Protein AF-0000000085655059 (afdb_homodimer)

Structure (mmCIF, N/CA/C/O backbone):
data_AF-0000000085655059-model_v1
#
loop_
_entity.id
_entity.type
_entity.pdbx_description
1 polymer 'G-protein coupled receptors family 1 profile domain-containing protein'
#
loop_
_atom_site.group_PDB
_atom_site.id
_atom_site.type_symbol
_atom_site.label_atom_id
_atom_site.label_alt_id
_atom_site.label_comp_id
_atom_site.label_asym_id
_atom_site.label_entity_id
_atom_site.label_seq_id
_atom_site.pdbx_PDB_ins_code
_atom_site.Cartn_x
_atom_site.Cartn_y
_atom_site.Cartn_z
_atom_site.occupancy
_atom_site.B_iso_or_equiv
_atom_site.auth_seq_id
_atom_site.auth_comp_id
_atom_site.auth_asym_id
_atom_site.auth_atom_id
_atom_site.pdbx_PDB_model_num
ATOM 1 N N . MET A 1 1 ? 41.469 -18.125 5.59 1 21.27 1 MET A N 1
ATOM 2 C CA . MET A 1 1 ? 41.125 -19.297 4.801 1 21.27 1 MET A CA 1
ATOM 3 C C . MET A 1 1 ? 40 -18.984 3.832 1 21.27 1 MET A C 1
ATOM 5 O O . MET A 1 1 ? 39.469 -19.891 3.166 1 21.27 1 MET A O 1
ATOM 9 N N . ALA A 1 2 ? 39.25 -17.984 4.156 1 24.09 2 ALA A N 1
ATOM 10 C CA . ALA A 1 2 ? 38.094 -17.531 3.412 1 24.09 2 ALA A CA 1
ATOM 11 C C . ALA A 1 2 ? 38.5 -17.047 2.016 1 24.09 2 ALA A C 1
ATOM 13 O O . ALA A 1 2 ? 37.688 -16.438 1.314 1 24.09 2 ALA A O 1
ATOM 14 N N . ASP A 1 3 ? 39.781 -17 1.713 1 25.33 3 ASP A N 1
ATOM 15 C CA . ASP A 1 3 ? 40.406 -16.719 0.429 1 25.33 3 ASP A CA 1
ATOM 16 C C . ASP A 1 3 ? 39.938 -17.719 -0.636 1 25.33 3 ASP A C 1
ATOM 18 O O . ASP A 1 3 ? 40.438 -17.703 -1.767 1 25.33 3 ASP A O 1
ATOM 22 N N . GLU A 1 4 ? 39.531 -18.938 -0.212 1 26.42 4 GLU A N 1
ATOM 23 C CA . GLU A 1 4 ? 39.594 -20.078 -1.125 1 26.42 4 GLU A CA 1
ATOM 24 C C . GLU A 1 4 ? 38.719 -19.844 -2.363 1 26.42 4 GLU A C 1
ATOM 26 O O . GLU A 1 4 ? 39.188 -20 -3.49 1 26.42 4 GLU A O 1
ATOM 31 N N . HIS A 1 5 ? 37.469 -20.484 -2.52 1 28.05 5 HIS A N 1
ATOM 32 C CA . HIS A 1 5 ? 36.906 -21.094 -3.73 1 28.05 5 HIS A CA 1
ATOM 33 C C . HIS A 1 5 ? 36.344 -20.031 -4.66 1 28.05 5 HIS A C 1
ATOM 35 O O . HIS A 1 5 ? 35.125 -19.766 -4.625 1 28.05 5 HIS A O 1
ATOM 41 N N . ASN A 1 6 ? 36.781 -18.766 -4.645 1 29.62 6 ASN A N 1
ATOM 42 C CA . ASN A 1 6 ? 36.562 -17.906 -5.797 1 29.62 6 ASN A CA 1
ATOM 43 C C . ASN A 1 6 ? 36.875 -18.625 -7.105 1 29.62 6 ASN A C 1
ATOM 45 O O . ASN A 1 6 ? 37.219 -17.984 -8.102 1 29.62 6 ASN A O 1
ATOM 49 N N . HIS A 1 7 ? 37.281 -19.953 -7.035 1 30.98 7 HIS A N 1
ATOM 50 C CA . HIS A 1 7 ? 37.812 -20.75 -8.141 1 30.98 7 HIS A CA 1
ATOM 51 C C . HIS A 1 7 ? 36.812 -20.797 -9.297 1 30.98 7 HIS A C 1
ATOM 53 O O . HIS A 1 7 ? 37.125 -21.328 -10.359 1 30.98 7 HIS A O 1
ATOM 59 N N . SER A 1 8 ? 35.531 -20.734 -8.977 1 33.25 8 SER A N 1
ATOM 60 C CA . SER A 1 8 ? 34.719 -21.203 -10.094 1 33.25 8 SER A CA 1
ATOM 61 C C . SER A 1 8 ? 34.906 -20.328 -11.328 1 33.25 8 SER A C 1
ATOM 63 O O . SER A 1 8 ? 34.188 -20.453 -12.305 1 33.25 8 SER A O 1
ATOM 65 N N . ALA A 1 9 ? 35.688 -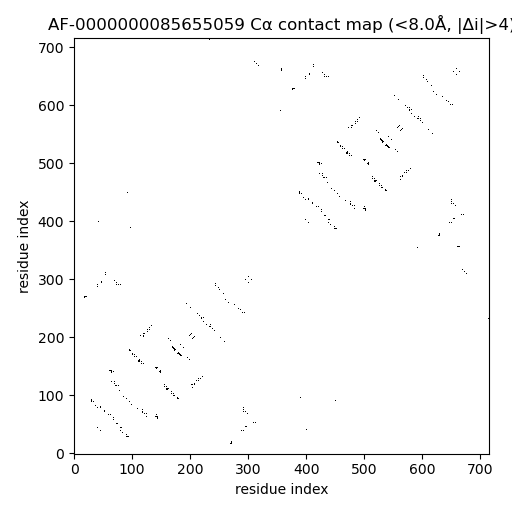19.188 -11.242 1 34.06 9 ALA A N 1
ATOM 66 C CA . ALA A 1 9 ? 35.969 -18.359 -12.414 1 34.06 9 ALA A CA 1
ATOM 67 C C . ALA A 1 9 ? 36.781 -19.141 -13.453 1 34.06 9 ALA A C 1
ATOM 69 O O . ALA A 1 9 ? 36.688 -18.875 -14.648 1 34.06 9 ALA A O 1
ATOM 70 N N . TYR A 1 10 ? 37.875 -19.844 -12.945 1 33.53 10 TYR A N 1
ATOM 71 C CA . TYR A 1 10 ? 38.875 -20.422 -13.836 1 33.53 10 TYR A CA 1
ATOM 72 C C . TYR A 1 10 ? 38.375 -21.719 -14.461 1 33.53 10 TYR A C 1
ATOM 74 O O . TYR A 1 10 ? 38.75 -22.812 -14.047 1 33.53 10 TYR A O 1
ATOM 82 N N . ILE A 1 11 ? 37.156 -22.156 -14.617 1 32.94 11 ILE A N 1
ATOM 83 C CA . ILE A 1 11 ? 37.062 -23.453 -15.258 1 32.94 11 ILE A CA 1
ATOM 84 C C . ILE A 1 11 ? 38.094 -23.547 -16.375 1 32.94 11 ILE A C 1
ATOM 86 O O . ILE A 1 11 ? 38.688 -22.531 -16.766 1 32.94 11 ILE A O 1
ATOM 90 N N . ASN A 1 12 ? 38 -24.562 -17.484 1 32.5 12 ASN A N 1
ATOM 91 C CA . ASN A 1 12 ? 38.906 -25.266 -18.375 1 32.5 12 ASN A CA 1
ATOM 92 C C . ASN A 1 12 ? 39.5 -24.344 -19.422 1 32.5 12 ASN A C 1
ATOM 94 O O . ASN A 1 12 ? 39.188 -24.484 -20.625 1 32.5 12 ASN A O 1
ATOM 98 N N . GLY A 1 13 ? 40.281 -23.25 -19.344 1 35.78 13 GLY A N 1
ATOM 99 C CA . GLY A 1 13 ? 41.156 -22.5 -20.234 1 35.78 13 GLY A CA 1
ATOM 100 C C . GLY A 1 13 ? 40.438 -21.469 -21.062 1 35.78 13 GLY A C 1
ATOM 101 O O . GLY A 1 13 ? 41.031 -20.703 -21.812 1 35.78 13 GLY A O 1
ATOM 102 N N . THR A 1 14 ? 39.344 -21.922 -21.828 1 37.12 14 THR A N 1
ATOM 103 C CA . THR A 1 14 ? 38.75 -20.938 -22.703 1 37.12 14 THR A CA 1
ATOM 104 C C . THR A 1 14 ? 38.406 -19.656 -21.938 1 37.12 14 THR A C 1
ATOM 106 O O . THR A 1 14 ? 37.812 -19.719 -20.859 1 37.12 14 THR A O 1
ATOM 109 N N . PRO A 1 15 ? 39.312 -18.609 -22.109 1 36.88 15 PRO A N 1
ATOM 110 C CA . PRO A 1 15 ? 39.156 -17.312 -21.469 1 36.88 15 PRO A CA 1
ATOM 111 C C . PRO A 1 15 ? 37.688 -16.984 -21.156 1 36.88 15 PRO A C 1
ATOM 113 O O . PRO A 1 15 ? 36.812 -17.234 -22 1 36.88 15 PRO A O 1
ATOM 116 N N . TRP A 1 16 ? 37.219 -17.203 -20.141 1 39.41 16 TRP A N 1
ATOM 117 C CA . TRP A 1 16 ? 35.906 -16.766 -19.672 1 39.41 16 TRP A CA 1
ATOM 118 C C . TRP A 1 16 ? 35.531 -15.43 -20.281 1 39.41 16 TRP A C 1
ATOM 120 O O . TRP A 1 16 ? 34.469 -14.898 -20 1 39.41 16 TRP A O 1
ATOM 130 N N . PHE A 1 17 ? 36.5 -14.625 -20.859 1 42.97 17 PHE A N 1
ATOM 131 C CA . PHE A 1 17 ? 36.406 -13.336 -21.531 1 42.97 17 PHE A CA 1
ATOM 132 C C . PHE A 1 17 ? 35.344 -13.391 -22.641 1 42.97 17 PHE A C 1
ATOM 134 O O . PHE A 1 17 ? 34.875 -12.352 -23.109 1 42.97 17 PHE A O 1
ATOM 141 N N . VAL A 1 18 ? 35.375 -14.406 -23.547 1 44.53 18 VAL A N 1
ATOM 142 C CA . VAL A 1 18 ? 34.625 -14.43 -24.812 1 44.53 18 VAL A CA 1
ATOM 143 C C . VAL A 1 18 ? 33.188 -14.078 -24.547 1 44.53 18 VAL A C 1
ATOM 145 O O . VAL A 1 18 ? 32.5 -13.562 -25.438 1 44.53 18 VAL A O 1
ATOM 148 N N . TYR A 1 19 ? 32.469 -14.688 -23.578 1 48.06 19 TYR A N 1
ATOM 149 C CA . TYR A 1 19 ? 31.047 -14.453 -23.422 1 48.06 19 TYR A CA 1
ATOM 150 C C . TYR A 1 19 ? 30.781 -13.117 -22.734 1 48.06 19 TYR A C 1
ATOM 152 O O . TYR A 1 19 ? 30.641 -13.055 -21.516 1 48.06 19 TYR A O 1
ATOM 160 N N . GLU A 1 20 ? 31.438 -12.133 -23.062 1 61.53 20 GLU A N 1
ATOM 161 C CA . GLU A 1 20 ? 31.219 -10.773 -22.562 1 61.53 20 GLU A CA 1
ATOM 162 C C . GLU A 1 20 ? 29.766 -10.359 -22.766 1 61.53 20 GLU A C 1
ATOM 164 O O . GLU A 1 20 ? 29.203 -10.516 -23.844 1 61.53 20 GLU A O 1
ATOM 169 N N . CYS A 1 21 ? 29.078 -10.281 -21.688 1 75.56 21 CYS A N 1
ATOM 170 C CA . CYS A 1 21 ? 27.75 -9.68 -21.734 1 75.56 21 CYS A CA 1
ATOM 171 C C . CYS A 1 21 ? 27.828 -8.234 -22.219 1 75.56 21 CYS A C 1
ATOM 173 O O . CYS A 1 21 ? 28.625 -7.441 -21.719 1 75.56 21 CYS A O 1
ATOM 175 N N . THR A 1 22 ? 27.312 -7.91 -23.469 1 83.69 22 THR A N 1
ATOM 176 C CA . THR A 1 22 ? 27.312 -6.566 -24.031 1 83.69 22 THR A CA 1
ATOM 177 C C . THR A 1 22 ? 26.031 -5.824 -23.672 1 83.69 22 THR A C 1
ATOM 179 O O . THR A 1 22 ? 25.953 -4.598 -23.797 1 83.69 22 THR A O 1
ATOM 182 N N . ILE A 1 23 ? 25.141 -6.547 -23.203 1 85.31 23 ILE A N 1
ATOM 183 C CA . ILE A 1 23 ? 23.844 -5.91 -22.938 1 85.31 23 ILE A CA 1
ATOM 184 C C . ILE A 1 23 ? 23.875 -5.203 -21.594 1 85.31 23 ILE A C 1
ATOM 186 O O . ILE A 1 23 ? 24.438 -5.723 -20.625 1 85.31 23 ILE A O 1
ATOM 190 N N . GLU A 1 24 ? 23.516 -3.873 -21.609 1 86 24 GLU A N 1
ATOM 191 C CA . GLU A 1 24 ? 23.375 -3.113 -20.375 1 86 24 GLU A CA 1
ATOM 192 C C . GLU A 1 24 ? 21.906 -2.971 -19.984 1 86 24 GLU A C 1
ATOM 194 O O . GLU A 1 24 ? 21.156 -2.236 -20.641 1 86 24 GLU A O 1
ATOM 199 N N . LEU A 1 25 ? 21.516 -3.738 -19.031 1 85.75 25 LEU A N 1
ATOM 200 C CA . LEU A 1 25 ? 20.141 -3.682 -18.547 1 85.75 25 LEU A CA 1
ATOM 201 C C . LEU A 1 25 ? 20 -2.641 -17.438 1 85.75 25 LEU A C 1
ATOM 203 O O . LEU A 1 25 ? 20.906 -2.479 -16.625 1 85.75 25 LEU A O 1
ATOM 207 N N . ASP A 1 26 ? 18.969 -1.876 -17.531 1 88.75 26 ASP A N 1
ATOM 208 C CA . ASP A 1 26 ? 18.734 -0.816 -16.562 1 88.75 26 ASP A CA 1
ATOM 209 C C . ASP A 1 26 ? 18.125 -1.374 -15.273 1 88.75 26 ASP A C 1
ATOM 211 O O . ASP A 1 26 ? 16.922 -1.575 -15.195 1 88.75 26 ASP A O 1
ATOM 215 N N . VAL A 1 27 ? 18.891 -1.485 -14.312 1 89.69 27 VAL A N 1
ATOM 216 C CA . VAL A 1 27 ? 18.5 -2.092 -13.047 1 89.69 27 VAL A CA 1
ATOM 217 C C . VAL A 1 27 ? 17.562 -1.154 -12.297 1 89.69 27 VAL A C 1
ATOM 219 O O . VAL A 1 27 ? 16.609 -1.606 -11.648 1 89.69 27 VAL A O 1
ATOM 222 N N . ASP A 1 28 ? 17.688 0.127 -12.516 1 89 28 ASP A N 1
ATOM 223 C CA . ASP A 1 28 ? 16.859 1.089 -11.789 1 89 28 ASP A CA 1
ATOM 224 C C . ASP A 1 28 ? 15.43 1.096 -12.32 1 89 28 ASP A C 1
ATOM 226 O O . ASP A 1 28 ? 14.477 1.149 -11.539 1 89 28 ASP A O 1
ATOM 230 N N . TYR A 1 29 ? 15.352 1.047 -13.562 1 91.81 29 TYR A N 1
ATOM 231 C CA . TYR A 1 29 ? 14.016 1.033 -14.141 1 91.81 29 TYR A CA 1
ATOM 232 C C . TYR A 1 29 ? 13.273 -0.245 -13.773 1 91.81 29 TYR A C 1
ATOM 234 O O . TYR A 1 29 ? 12.055 -0.225 -13.555 1 91.81 29 TYR A O 1
ATOM 242 N N . ARG A 1 30 ? 13.977 -1.341 -13.766 1 93.31 30 ARG A N 1
ATOM 243 C CA . ARG A 1 30 ? 13.367 -2.588 -13.32 1 93.31 30 ARG A CA 1
ATOM 244 C C . ARG A 1 30 ? 12.891 -2.479 -11.875 1 93.31 30 ARG A C 1
ATOM 246 O O . ARG A 1 30 ? 11.781 -2.908 -11.547 1 93.31 30 ARG A O 1
ATOM 253 N N . ARG A 1 31 ? 13.664 -1.85 -11.039 1 93.62 31 ARG A N 1
ATOM 254 C CA . ARG A 1 31 ? 13.32 -1.669 -9.633 1 93.62 31 ARG A CA 1
ATOM 255 C C . ARG A 1 31 ? 12.062 -0.811 -9.484 1 93.62 31 ARG A C 1
ATOM 257 O O . ARG A 1 31 ? 11.164 -1.144 -8.711 1 93.62 31 ARG A O 1
ATOM 264 N N . ILE A 1 32 ? 12.016 0.222 -10.258 1 95.25 32 ILE A N 1
ATOM 265 C CA . ILE A 1 32 ? 10.867 1.125 -10.219 1 95.25 32 ILE A CA 1
ATOM 266 C C . ILE A 1 32 ? 9.609 0.385 -10.672 1 95.25 32 ILE A C 1
ATOM 268 O O . ILE A 1 32 ? 8.578 0.449 -10.008 1 95.25 32 ILE A O 1
ATOM 272 N N . ALA A 1 33 ? 9.75 -0.323 -11.758 1 96.25 33 ALA A N 1
ATOM 273 C CA . ALA A 1 33 ? 8.609 -1.038 -12.312 1 96.25 33 ALA A CA 1
ATOM 274 C C . ALA A 1 33 ? 8.094 -2.096 -11.344 1 96.25 33 ALA A C 1
ATOM 276 O O . ALA A 1 33 ? 6.891 -2.189 -11.094 1 96.25 33 ALA A O 1
ATOM 277 N N . LEU A 1 34 ? 8.977 -2.83 -10.797 1 96.81 34 LEU A N 1
ATOM 278 C CA . LEU A 1 34 ? 8.594 -3.883 -9.859 1 96.81 34 LEU A CA 1
ATOM 279 C C . LEU A 1 34 ? 7.988 -3.293 -8.594 1 96.81 34 LEU A C 1
ATOM 281 O O . LEU A 1 34 ? 6.992 -3.805 -8.078 1 96.81 34 LEU A O 1
ATOM 285 N N . PHE A 1 35 ? 8.586 -2.248 -8.148 1 97.5 35 PHE A N 1
ATOM 286 C CA . PHE A 1 35 ? 8.055 -1.566 -6.969 1 97.5 35 PHE A CA 1
ATOM 287 C C . PHE A 1 35 ? 6.605 -1.164 -7.184 1 97.5 35 PHE A C 1
ATOM 289 O O . PHE A 1 35 ? 5.738 -1.478 -6.363 1 97.5 35 PHE A O 1
ATOM 296 N N . LEU A 1 36 ? 6.328 -0.53 -8.258 1 97.56 36 LEU A N 1
ATOM 297 C CA . LEU A 1 36 ? 4.988 -0.032 -8.547 1 97.56 36 LEU A CA 1
ATOM 298 C C . LEU A 1 36 ? 4.012 -1.186 -8.758 1 97.56 36 LEU A C 1
ATOM 300 O O . LEU A 1 36 ? 2.871 -1.131 -8.289 1 97.56 36 LEU A O 1
ATOM 304 N N . LEU A 1 37 ? 4.441 -2.221 -9.438 1 97.81 37 LEU A N 1
ATOM 305 C CA . LEU A 1 37 ? 3.574 -3.363 -9.695 1 97.81 37 LEU A CA 1
ATOM 306 C C . LEU A 1 37 ? 3.252 -4.109 -8.406 1 97.81 37 LEU A C 1
ATOM 308 O O . LEU A 1 37 ? 2.096 -4.461 -8.164 1 97.81 37 LEU A O 1
ATOM 312 N N . TYR A 1 38 ? 4.289 -4.34 -7.578 1 98 38 TYR A N 1
ATOM 313 C CA . TYR A 1 38 ? 4.059 -5.012 -6.305 1 98 38 TYR A CA 1
ATOM 314 C C . TYR A 1 38 ? 3.129 -4.195 -5.414 1 98 38 TYR A C 1
ATOM 316 O O . TYR A 1 38 ? 2.248 -4.75 -4.754 1 98 38 TYR A O 1
ATOM 324 N N . LEU A 1 39 ? 3.369 -2.928 -5.41 1 97.88 39 LEU A N 1
ATOM 325 C CA . LEU A 1 39 ? 2.514 -2.049 -4.617 1 97.88 39 LEU A CA 1
ATOM 326 C C . LEU A 1 39 ? 1.069 -2.117 -5.102 1 97.88 39 LEU A C 1
ATOM 328 O O . LEU A 1 39 ? 0.143 -2.193 -4.293 1 97.88 39 LEU A O 1
ATOM 332 N N . PHE A 1 40 ? 0.906 -2.125 -6.395 1 97.75 40 PHE A N 1
ATOM 333 C CA . PHE A 1 40 ? -0.423 -2.211 -6.988 1 97.75 40 PHE A CA 1
ATOM 334 C C . PHE A 1 40 ? -1.1 -3.523 -6.617 1 97.75 40 PHE A C 1
ATOM 336 O O . PHE A 1 40 ? -2.248 -3.531 -6.168 1 97.75 40 PHE A O 1
ATOM 343 N N . ILE A 1 41 ? -0.431 -4.609 -6.766 1 98.31 41 ILE A N 1
ATOM 344 C CA . ILE A 1 41 ? -0.971 -5.934 -6.465 1 98.31 41 ILE A CA 1
ATOM 345 C C . ILE A 1 41 ? -1.325 -6.023 -4.984 1 98.31 41 ILE A C 1
ATOM 347 O O . ILE A 1 41 ? -2.365 -6.578 -4.621 1 98.31 41 ILE A O 1
ATOM 351 N N . PHE A 1 42 ? -0.498 -5.473 -4.195 1 98.38 42 PHE A N 1
ATOM 352 C CA . PHE A 1 42 ? -0.732 -5.508 -2.758 1 98.38 42 PHE A CA 1
ATOM 353 C C . PHE A 1 42 ? -1.999 -4.742 -2.396 1 98.38 42 PHE A C 1
ATOM 355 O O . PHE A 1 42 ? -2.857 -5.254 -1.677 1 98.38 42 PHE A O 1
ATOM 362 N N . MET A 1 43 ? -2.129 -3.545 -2.916 1 97.06 43 MET A N 1
ATOM 363 C CA . MET A 1 43 ? -3.256 -2.678 -2.582 1 97.06 43 MET A CA 1
ATOM 364 C C . MET A 1 43 ? -4.562 -3.26 -3.109 1 97.06 43 MET A C 1
ATOM 366 O O . MET A 1 43 ? -5.512 -3.463 -2.346 1 97.06 43 MET A O 1
ATOM 370 N N . VAL A 1 44 ? -4.574 -3.613 -4.32 1 97.06 44 VAL A N 1
ATOM 371 C CA . VAL A 1 44 ? -5.801 -4.07 -4.969 1 97.06 44 VAL A CA 1
ATOM 372 C C . VAL A 1 44 ? -6.129 -5.488 -4.508 1 97.06 44 VAL A C 1
ATOM 374 O O . VAL A 1 44 ? -7.289 -5.801 -4.223 1 97.06 44 VAL A O 1
ATOM 377 N N . GLY A 1 45 ? -5.102 -6.316 -4.438 1 98 45 GLY A N 1
ATOM 378 C CA . GLY A 1 45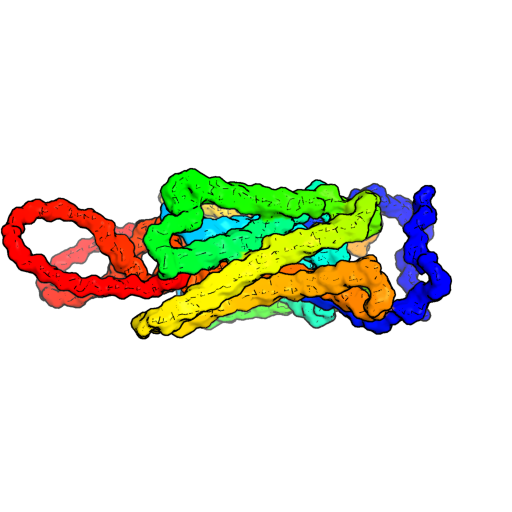 ? -5.312 -7.68 -3.982 1 98 45 GLY A CA 1
ATOM 379 C C . GLY A 1 45 ? -5.844 -7.762 -2.564 1 98 45 GLY A C 1
ATOM 380 O O . GLY A 1 45 ? -6.711 -8.586 -2.268 1 98 45 GLY A O 1
ATOM 381 N N . LEU A 1 46 ? -5.277 -6.934 -1.744 1 97.69 46 LEU A N 1
ATOM 382 C CA . LEU A 1 46 ? -5.719 -6.93 -0.354 1 97.69 46 LEU A CA 1
ATOM 383 C C . LEU A 1 46 ? -7.184 -6.516 -0.25 1 97.69 46 LEU A C 1
ATOM 385 O O . LEU A 1 46 ? -7.98 -7.195 0.397 1 97.69 46 LEU A O 1
ATOM 389 N N . LEU A 1 47 ? -7.559 -5.465 -0.9 1 96.12 47 LEU A N 1
ATOM 390 C CA . LEU A 1 47 ? -8.93 -4.957 -0.853 1 96.12 47 LEU A CA 1
ATOM 391 C C . LEU A 1 47 ? -9.906 -5.977 -1.42 1 96.12 47 LEU A C 1
ATOM 393 O O . LEU A 1 47 ? -10.914 -6.293 -0.787 1 96.12 47 LEU A O 1
ATOM 397 N N . GLU A 1 48 ? -9.586 -6.531 -2.512 1 97 48 GLU A N 1
ATOM 398 C CA . GLU A 1 48 ? -10.484 -7.445 -3.207 1 97 48 GLU A CA 1
ATOM 399 C C . GLU A 1 48 ? -10.672 -8.742 -2.416 1 97 48 GLU A C 1
ATOM 401 O O . GLU A 1 48 ? -11.805 -9.172 -2.189 1 97 48 GLU A O 1
ATOM 406 N N . ASN A 1 49 ? -9.594 -9.297 -2.033 1 97.75 49 ASN A N 1
ATOM 407 C CA . ASN A 1 49 ? -9.695 -10.594 -1.366 1 97.75 49 ASN A CA 1
ATOM 408 C C . ASN A 1 49 ? -10.32 -10.461 0.019 1 97.75 49 ASN A C 1
ATOM 410 O O . ASN A 1 49 ? -11.055 -11.352 0.456 1 97.75 49 ASN A O 1
ATOM 414 N N . VAL A 1 50 ? -10.078 -9.406 0.696 1 96.88 50 VAL A N 1
ATOM 415 C CA . VAL A 1 50 ? -10.719 -9.172 1.987 1 96.88 50 VAL A CA 1
ATOM 416 C C . VAL A 1 50 ? -12.227 -9.023 1.798 1 96.88 50 VAL A C 1
ATOM 418 O O . VAL A 1 50 ? -13.016 -9.586 2.562 1 96.88 50 VAL A O 1
ATOM 421 N N . LEU A 1 51 ? -12.648 -8.32 0.8 1 95.38 51 LEU A N 1
ATOM 422 C CA . LEU A 1 51 ? -14.062 -8.133 0.516 1 95.38 51 LEU A CA 1
ATOM 423 C C . LEU A 1 51 ? -14.742 -9.461 0.193 1 95.38 51 LEU A C 1
ATOM 425 O O . LEU A 1 51 ? -15.836 -9.742 0.686 1 95.38 51 LEU A O 1
ATOM 429 N N . VAL A 1 52 ? -14.094 -10.227 -0.596 1 96.25 52 VAL A N 1
ATOM 430 C CA . VAL A 1 52 ? -14.664 -11.516 -0.999 1 96.25 52 VAL A CA 1
ATOM 431 C C . VAL A 1 52 ? -14.828 -12.414 0.223 1 96.25 52 VAL A C 1
ATOM 433 O O . VAL A 1 52 ? -15.875 -13.031 0.406 1 96.25 52 VAL A O 1
ATOM 436 N N . VAL A 1 53 ? -13.836 -12.469 1.017 1 95.88 53 VAL A N 1
ATOM 437 C CA . VAL A 1 53 ? -13.906 -13.305 2.209 1 95.88 53 VAL A CA 1
ATOM 438 C C . VAL A 1 53 ? -14.953 -12.758 3.168 1 95.88 53 VAL A C 1
ATOM 440 O O . VAL A 1 53 ? -15.734 -13.516 3.752 1 95.88 53 VAL A O 1
ATOM 443 N N . TRP A 1 54 ? -15.039 -11.461 3.256 1 94.56 54 TRP A N 1
ATOM 444 C CA . TRP A 1 54 ? -16 -10.82 4.152 1 94.56 54 TRP A CA 1
ATOM 445 C C . TRP A 1 54 ? -17.422 -11.141 3.73 1 94.56 54 TRP A C 1
ATOM 447 O O . TRP A 1 54 ? -18.25 -11.516 4.559 1 94.56 54 TRP A O 1
ATOM 457 N N . VAL A 1 55 ? -17.734 -11.07 2.516 1 94.06 55 VAL A N 1
ATOM 458 C CA . VAL A 1 55 ? -19.078 -11.258 1.983 1 94.06 55 VAL A CA 1
ATOM 459 C C . VAL A 1 55 ? -19.469 -12.734 2.078 1 94.06 55 VAL A C 1
ATOM 461 O O . VAL A 1 55 ? -20.609 -13.062 2.441 1 94.06 55 VAL A O 1
ATOM 464 N N . ASN A 1 56 ? -18.531 -13.617 1.794 1 93.44 56 ASN A N 1
ATOM 465 C CA . ASN A 1 56 ? -18.859 -15.031 1.671 1 93.44 56 ASN A CA 1
ATOM 466 C C . ASN A 1 56 ? -18.641 -15.773 2.988 1 93.44 56 ASN A C 1
ATOM 468 O O . ASN A 1 56 ? -19.047 -16.922 3.125 1 93.44 56 ASN A O 1
ATOM 472 N N . TRP A 1 57 ? -18.078 -15.133 3.955 1 90.75 57 TRP A N 1
ATOM 473 C CA . TRP A 1 57 ? -17.688 -15.82 5.184 1 90.75 57 TRP A CA 1
ATOM 474 C C . TRP A 1 57 ? -18.922 -16.344 5.926 1 90.75 57 TRP A C 1
ATOM 476 O O . TRP A 1 57 ? -18.891 -17.438 6.484 1 90.75 57 TRP A O 1
ATOM 486 N N . SER A 1 58 ? -20.016 -15.602 5.879 1 87.56 58 SER A N 1
ATOM 487 C CA . SER A 1 58 ? -21.203 -16.016 6.609 1 87.56 58 SER A CA 1
ATOM 488 C C . SER A 1 58 ? -21.875 -17.219 5.957 1 87.56 58 SER A C 1
ATOM 490 O O . SER A 1 58 ? -22.594 -17.969 6.617 1 87.56 58 SER A O 1
ATOM 492 N N . ARG A 1 59 ? -21.578 -17.406 4.797 1 86.94 59 ARG A N 1
ATOM 493 C CA . ARG A 1 59 ? -22.203 -18.5 4.051 1 86.94 59 ARG A CA 1
ATOM 494 C C . ARG A 1 59 ? -21.266 -19.688 3.904 1 86.94 59 ARG A C 1
ATOM 496 O O . ARG A 1 59 ? -21.562 -20.641 3.172 1 86.94 59 ARG A O 1
ATOM 503 N N . ARG A 1 60 ? -20.266 -19.734 4.59 1 84.38 60 ARG A N 1
ATOM 504 C CA . ARG A 1 60 ? -19.219 -20.75 4.41 1 84.38 60 ARG A CA 1
ATOM 505 C C . ARG A 1 60 ? -19.734 -22.141 4.758 1 84.38 60 ARG A C 1
ATOM 507 O O . ARG A 1 60 ? -19.312 -23.125 4.156 1 84.38 60 ARG A O 1
ATOM 514 N N . HIS A 1 61 ? -20.734 -22.234 5.586 1 83.38 61 HIS A N 1
ATOM 515 C CA . HIS A 1 61 ? -21.219 -23.531 6.008 1 83.38 61 HIS A CA 1
ATOM 516 C C . HIS A 1 61 ? -22.312 -24.047 5.07 1 83.38 61 HIS A C 1
ATOM 518 O O . HIS A 1 61 ? -22.531 -25.25 4.957 1 83.38 61 HIS A O 1
ATOM 524 N N . SER A 1 62 ? -22.969 -23.109 4.398 1 81.5 62 SER A N 1
ATOM 525 C CA . SER A 1 62 ? -24.047 -23.484 3.49 1 81.5 62 SER A CA 1
ATOM 526 C C . SER A 1 62 ? -23.625 -23.297 2.035 1 81.5 62 SER A C 1
ATOM 528 O O . SER A 1 62 ? -24.453 -23.406 1.131 1 81.5 62 SER A O 1
ATOM 530 N N . ALA A 1 63 ? -22.391 -23.094 1.88 1 86.44 63 ALA A N 1
ATOM 531 C CA . ALA A 1 63 ? -21.891 -22.781 0.542 1 86.44 63 ALA A CA 1
ATOM 532 C C . ALA A 1 63 ? -21.922 -24 -0.362 1 86.44 63 ALA A C 1
ATOM 534 O O . ALA A 1 63 ? -21.625 -25.109 0.077 1 86.44 63 ALA A O 1
ATOM 535 N N . ASN A 1 64 ? -22.344 -23.766 -1.603 1 87.56 64 ASN A N 1
ATOM 536 C CA . ASN A 1 64 ? -22.203 -24.828 -2.6 1 87.56 64 ASN A CA 1
ATOM 537 C C . ASN A 1 64 ? -20.734 -25.109 -2.912 1 87.56 64 ASN A C 1
ATOM 539 O O . ASN A 1 64 ? -19.844 -24.422 -2.416 1 87.56 64 ASN A O 1
ATOM 543 N N . GLY A 1 65 ? -20.516 -26.141 -3.615 1 87.94 65 GLY A N 1
ATOM 544 C CA . GLY A 1 65 ? -19.156 -26.594 -3.898 1 87.94 65 GLY A CA 1
ATOM 545 C C . GLY A 1 65 ? -18.312 -25.516 -4.555 1 87.94 65 GLY A C 1
ATOM 546 O O . GLY A 1 65 ? -17.156 -25.328 -4.184 1 87.94 65 GLY A O 1
ATOM 547 N N . VAL A 1 66 ? -18.891 -24.844 -5.5 1 90.31 66 VAL A N 1
ATOM 548 C CA . VAL A 1 66 ? -18.156 -23.812 -6.238 1 90.31 66 VAL A CA 1
ATOM 549 C C . VAL A 1 66 ? -17.797 -22.656 -5.305 1 90.31 66 VAL A C 1
ATOM 551 O O . VAL A 1 66 ? -16.641 -22.234 -5.242 1 90.31 66 VAL A O 1
ATOM 554 N N . LEU A 1 67 ? -18.75 -22.219 -4.555 1 90.81 67 LEU A N 1
ATOM 555 C CA . LEU A 1 67 ? -18.531 -21.125 -3.615 1 90.81 67 LEU A CA 1
ATOM 556 C C . LEU A 1 67 ? -17.516 -21.516 -2.553 1 90.81 67 LEU A C 1
ATOM 558 O O . LEU A 1 67 ? -16.703 -20.688 -2.137 1 90.81 67 LEU A O 1
ATOM 562 N N . PHE A 1 68 ? -17.609 -22.703 -2.164 1 91.81 68 PHE A N 1
ATOM 563 C CA . PHE A 1 68 ? -16.656 -23.203 -1.175 1 91.81 68 PHE A CA 1
ATOM 564 C C . PHE A 1 68 ? -15.227 -23.141 -1.706 1 91.81 68 PHE A C 1
ATOM 566 O O . PHE A 1 68 ? -14.32 -22.703 -1 1 91.81 68 PHE A O 1
ATOM 573 N N . CYS A 1 69 ? -15.008 -23.516 -2.895 1 93.19 69 CYS A N 1
ATOM 574 C CA . CYS A 1 69 ? -13.695 -23.438 -3.525 1 93.19 69 CYS A CA 1
ATOM 575 C C . CYS A 1 69 ? -13.258 -21.984 -3.691 1 93.19 69 CYS A C 1
ATOM 577 O O . CYS A 1 69 ? -12.086 -21.672 -3.49 1 93.19 69 CYS A O 1
ATOM 579 N N . VAL A 1 70 ? -14.172 -21.141 -3.994 1 93.5 70 VAL A N 1
ATOM 580 C CA . VAL A 1 70 ? -13.875 -19.719 -4.18 1 93.5 70 VAL A CA 1
ATOM 581 C C . VAL A 1 70 ? -13.359 -19.125 -2.871 1 93.5 70 VAL A C 1
ATOM 583 O O . VAL A 1 70 ? -12.406 -18.359 -2.867 1 93.5 70 VAL A O 1
ATOM 586 N N . ILE A 1 71 ? -13.961 -19.484 -1.807 1 94.44 71 ILE A N 1
ATOM 587 C CA . ILE A 1 71 ? -13.547 -18.984 -0.5 1 94.44 71 ILE A CA 1
ATOM 588 C C . ILE A 1 71 ? -12.117 -19.438 -0.2 1 94.44 71 ILE A C 1
ATOM 590 O O . ILE A 1 71 ? -11.297 -18.656 0.284 1 94.44 71 ILE A O 1
ATOM 594 N N . ASN A 1 72 ? -11.836 -20.641 -0.523 1 96.12 72 ASN A N 1
ATOM 595 C CA . ASN A 1 72 ? -10.5 -21.172 -0.253 1 96.12 72 ASN A CA 1
ATOM 596 C C . ASN A 1 72 ? -9.453 -20.547 -1.176 1 96.12 72 ASN A C 1
ATOM 598 O O . ASN A 1 72 ? -8.312 -20.328 -0.771 1 96.12 72 ASN A O 1
ATOM 602 N N . VAL A 1 73 ? -9.828 -20.297 -2.418 1 97.19 73 VAL A N 1
ATOM 603 C CA . VAL A 1 73 ? -8.93 -19.594 -3.324 1 97.19 73 VAL A CA 1
ATOM 604 C C . VAL A 1 73 ? -8.617 -18.203 -2.762 1 97.19 73 VAL A C 1
ATOM 606 O O . VAL A 1 73 ? -7.453 -17.781 -2.736 1 97.19 73 VAL A O 1
ATOM 609 N N . SER A 1 74 ? -9.602 -17.516 -2.303 1 97.38 74 SER A N 1
ATOM 610 C CA . SER A 1 74 ? -9.422 -16.172 -1.768 1 97.38 74 SER A CA 1
ATOM 611 C C . SER A 1 74 ? -8.578 -16.188 -0.496 1 97.38 74 SER A C 1
ATOM 613 O O . SER A 1 74 ? -7.766 -15.297 -0.271 1 97.38 74 SER A O 1
ATOM 615 N N . LEU A 1 75 ? -8.812 -17.188 0.324 1 97.44 75 LEU A N 1
ATOM 616 C CA . LEU A 1 75 ? -8 -17.344 1.527 1 97.44 75 LEU A CA 1
ATOM 617 C C . LEU A 1 75 ? -6.539 -17.594 1.171 1 97.44 75 LEU A C 1
ATOM 619 O O . LEU A 1 75 ? -5.633 -17.047 1.796 1 97.44 75 LEU A O 1
ATOM 623 N N . SER A 1 76 ? -6.352 -18.438 0.221 1 98.06 76 SER A N 1
ATOM 624 C CA . SER A 1 76 ? -5.004 -18.703 -0.265 1 98.06 76 SER A CA 1
ATOM 625 C C . SER A 1 76 ? -4.336 -17.438 -0.788 1 98.06 76 SER A C 1
ATOM 627 O O . SER A 1 76 ? -3.209 -17.125 -0.406 1 98.06 76 SER A O 1
ATOM 629 N N . ASP A 1 77 ? -5.055 -16.734 -1.628 1 98.31 77 ASP A N 1
ATOM 630 C CA . ASP A 1 77 ? -4.527 -15.5 -2.203 1 98.31 77 ASP A CA 1
ATOM 631 C C . ASP A 1 77 ? -4.277 -14.445 -1.123 1 98.31 77 ASP A C 1
ATOM 633 O O . ASP A 1 77 ? -3.289 -13.711 -1.179 1 98.31 77 ASP A O 1
ATOM 637 N N . LEU A 1 78 ? -5.09 -14.383 -0.127 1 97.94 78 LEU A N 1
ATOM 638 C CA . LEU A 1 78 ? -4.953 -13.414 0.952 1 97.94 78 LEU A CA 1
ATOM 639 C C . LEU A 1 78 ? -3.699 -13.688 1.775 1 97.94 78 LEU A C 1
ATOM 641 O O . LEU A 1 78 ? -3.033 -12.758 2.236 1 97.94 78 LEU A O 1
ATOM 645 N N . MET A 1 79 ? -3.338 -14.945 1.934 1 97.62 79 MET A N 1
ATOM 646 C CA . MET A 1 79 ? -2.133 -15.305 2.676 1 97.62 79 MET A CA 1
ATOM 647 C C . MET A 1 79 ? -0.889 -14.727 2.014 1 97.62 79 MET A C 1
ATOM 649 O O . MET A 1 79 ? -0.047 -14.125 2.684 1 97.62 79 MET A O 1
ATOM 653 N N . VAL A 1 80 ? -0.833 -14.891 0.73 1 98.19 80 VAL A N 1
ATOM 654 C CA . VAL A 1 80 ? 0.351 -14.398 0.028 1 98.19 80 VAL A CA 1
ATOM 655 C C . VAL A 1 80 ? 0.319 -12.875 -0.044 1 98.19 80 VAL A C 1
ATOM 657 O O . VAL A 1 80 ? 1.36 -12.219 0.051 1 98.19 80 VAL A O 1
ATOM 660 N N . ILE A 1 81 ? -0.846 -12.305 -0.249 1 98.31 81 ILE A N 1
ATOM 661 C CA . ILE A 1 81 ? -0.973 -10.852 -0.254 1 98.31 81 ILE A CA 1
ATOM 662 C C . ILE A 1 81 ? -0.526 -10.289 1.094 1 98.31 81 ILE A C 1
ATOM 664 O O . ILE A 1 81 ? 0.096 -9.227 1.154 1 98.31 81 ILE A O 1
ATOM 668 N N . GLY A 1 82 ? -0.791 -11.008 2.186 1 97.62 82 GLY A N 1
ATOM 669 C CA . GLY A 1 82 ? -0.406 -10.594 3.525 1 97.62 82 GLY A CA 1
ATOM 670 C C . GLY A 1 82 ? 1.097 -10.492 3.711 1 97.62 82 GLY A C 1
ATOM 671 O O . GLY A 1 82 ? 1.575 -9.68 4.5 1 97.62 82 GLY A O 1
ATOM 672 N N . ILE A 1 83 ? 1.854 -11.242 2.949 1 97.81 83 ILE A N 1
ATOM 673 C CA . ILE A 1 83 ? 3.303 -11.227 3.121 1 97.81 83 ILE A CA 1
ATOM 674 C C . ILE A 1 83 ? 3.953 -10.477 1.959 1 97.81 83 ILE A C 1
ATOM 676 O O . ILE A 1 83 ? 5.18 -10.398 1.876 1 97.81 83 ILE A O 1
ATOM 680 N N . LEU A 1 84 ? 3.184 -9.914 1.093 1 98.06 84 LEU A N 1
ATOM 681 C CA . LEU A 1 84 ? 3.707 -9.258 -0.102 1 98.06 84 LEU A CA 1
ATOM 682 C C . LEU A 1 84 ? 4.594 -8.078 0.27 1 98.06 84 LEU A C 1
ATOM 684 O O . LEU A 1 84 ? 5.555 -7.77 -0.439 1 98.06 84 LEU A O 1
ATOM 688 N N . PRO A 1 85 ? 4.371 -7.379 1.404 1 97.69 85 PRO A N 1
ATOM 689 C CA . PRO A 1 85 ? 5.262 -6.281 1.785 1 97.69 85 PRO A CA 1
ATOM 690 C C . PRO A 1 85 ? 6.703 -6.73 1.988 1 97.69 85 PRO A C 1
ATOM 692 O O . PRO A 1 85 ? 7.637 -5.973 1.705 1 97.69 85 PRO A O 1
ATOM 695 N N . PHE A 1 86 ? 6.938 -7.941 2.428 1 97.5 86 PHE A N 1
ATOM 696 C CA . PHE A 1 86 ? 8.297 -8.453 2.58 1 97.5 86 PHE A CA 1
ATOM 697 C C . PHE A 1 86 ? 8.992 -8.555 1.229 1 97.5 86 PHE A C 1
ATOM 699 O O . PHE A 1 86 ? 10.148 -8.156 1.087 1 97.5 86 PHE A O 1
ATOM 706 N N . TYR A 1 87 ? 8.25 -9.008 0.262 1 96.88 87 TYR A N 1
ATOM 707 C CA . TYR A 1 87 ? 8.805 -9.156 -1.077 1 96.88 87 TYR A CA 1
ATOM 708 C C . TYR A 1 87 ? 8.914 -7.801 -1.771 1 96.88 87 TYR A C 1
ATOM 710 O O . TYR A 1 87 ? 9.836 -7.57 -2.561 1 96.88 87 TYR A O 1
ATOM 718 N N . LEU A 1 88 ? 7.969 -6.934 -1.446 1 97.38 88 LEU A N 1
ATOM 719 C CA . LEU A 1 88 ? 8.023 -5.574 -1.976 1 97.38 88 LEU A CA 1
ATOM 720 C C . LEU A 1 88 ? 9.328 -4.887 -1.574 1 97.38 88 LEU A C 1
ATOM 722 O O . LEU A 1 88 ? 10.008 -4.293 -2.414 1 97.38 88 LEU A O 1
ATOM 726 N N . MET A 1 89 ? 9.68 -5.008 -0.329 1 96.69 89 MET A N 1
ATOM 727 C CA . MET A 1 89 ? 10.922 -4.402 0.135 1 96.69 89 MET A CA 1
ATOM 728 C C . MET A 1 89 ? 12.125 -5.086 -0.497 1 96.69 89 MET A C 1
ATOM 730 O O . MET A 1 89 ? 13.094 -4.422 -0.882 1 96.69 89 MET A O 1
ATOM 734 N N . GLU A 1 90 ? 12.109 -6.352 -0.669 1 94.88 90 GLU A N 1
ATOM 735 C CA . GLU A 1 90 ? 13.219 -7.102 -1.251 1 94.88 90 GLU A CA 1
ATOM 736 C C . GLU A 1 90 ? 13.5 -6.656 -2.682 1 94.88 90 GLU A C 1
ATOM 738 O O . GLU A 1 90 ? 14.648 -6.387 -3.039 1 94.88 90 GLU A O 1
ATOM 743 N N . VAL A 1 91 ? 12.461 -6.547 -3.461 1 93.88 91 VAL A N 1
ATOM 744 C CA . VAL A 1 91 ? 12.641 -6.176 -4.859 1 93.88 91 VAL A CA 1
ATOM 745 C C . VAL A 1 91 ? 13.078 -4.719 -4.957 1 93.88 91 VAL A C 1
ATOM 747 O O . VAL A 1 91 ? 13.859 -4.355 -5.844 1 93.88 91 VAL A O 1
ATOM 750 N N . THR A 1 92 ? 12.625 -3.951 -4.027 1 94.38 92 THR A N 1
ATOM 751 C CA . THR A 1 92 ? 13 -2.541 -4.012 1 94.38 92 THR A CA 1
ATOM 752 C C . THR A 1 92 ? 14.484 -2.381 -3.689 1 94.38 92 THR A C 1
ATOM 754 O O . THR A 1 92 ? 15.156 -1.522 -4.258 1 94.38 92 THR A O 1
ATOM 757 N N . MET A 1 93 ? 14.992 -3.25 -2.844 1 92.75 93 MET A N 1
ATOM 758 C CA . MET A 1 93 ? 16.391 -3.176 -2.416 1 92.75 93 MET A CA 1
ATOM 759 C C . MET A 1 93 ? 17.281 -4 -3.336 1 92.75 93 MET A C 1
ATOM 761 O O . MET A 1 93 ? 18.422 -4.309 -2.986 1 92.75 93 MET A O 1
ATOM 765 N N . GLY A 1 94 ? 16.781 -4.422 -4.469 1 89.31 94 GLY A N 1
ATOM 766 C CA . GLY A 1 94 ? 17.594 -5.168 -5.418 1 89.31 94 GLY A CA 1
ATOM 767 C C . GLY A 1 94 ? 17.859 -6.598 -4.98 1 89.31 94 GLY A C 1
ATOM 768 O O . GLY A 1 94 ? 19 -7.062 -5.023 1 89.31 94 GLY A O 1
ATOM 769 N N . GLU A 1 95 ? 16.875 -7.211 -4.434 1 87.88 95 GLU A N 1
ATOM 770 C CA . GLU A 1 95 ? 16.906 -8.617 -4.047 1 87.88 95 GLU A CA 1
ATOM 771 C C . GLU A 1 95 ? 17.734 -8.828 -2.783 1 87.88 95 GLU A C 1
ATOM 773 O O . GLU A 1 95 ? 18.406 -9.852 -2.639 1 87.88 95 GLU A O 1
ATOM 778 N N . VAL A 1 96 ? 17.781 -7.793 -1.952 1 90.81 96 VAL A N 1
ATOM 779 C CA . VAL A 1 96 ? 18.422 -7.902 -0.646 1 90.81 96 VAL A CA 1
ATOM 780 C C . VAL A 1 96 ? 17.359 -8.172 0.426 1 90.81 96 VAL A C 1
ATOM 782 O O . VAL A 1 96 ? 16.344 -7.48 0.499 1 90.81 96 VAL A O 1
ATOM 785 N N . TRP A 1 97 ? 17.609 -9.234 1.122 1 93.19 97 TRP A N 1
ATOM 786 C CA . TRP A 1 97 ? 16.688 -9.656 2.17 1 93.19 97 TRP A CA 1
ATOM 787 C C . TRP A 1 97 ? 17.188 -9.219 3.545 1 93.19 97 TRP A C 1
ATOM 789 O O . TRP A 1 97 ? 18.203 -9.727 4.027 1 93.19 97 TRP A O 1
ATOM 799 N N . VAL A 1 98 ? 16.422 -8.32 4.23 1 92.12 98 VAL A N 1
ATOM 800 C CA . VAL A 1 98 ? 16.922 -7.754 5.48 1 92.12 98 VAL A CA 1
ATOM 801 C C . VAL A 1 98 ? 16.047 -8.211 6.641 1 92.12 98 VAL A C 1
ATOM 803 O O . VAL A 1 98 ? 16.266 -7.82 7.789 1 92.12 98 VAL A O 1
ATOM 806 N N . TRP A 1 99 ? 15.086 -9.164 6.426 1 93.69 99 TRP A N 1
ATOM 807 C CA . TRP A 1 99 ? 14.07 -9.523 7.422 1 93.69 99 TRP A CA 1
ATOM 808 C C . TRP A 1 99 ? 14.57 -10.648 8.32 1 93.69 99 TRP A C 1
ATOM 810 O O . TRP A 1 99 ? 13.922 -10.992 9.312 1 93.69 99 TRP A O 1
ATOM 820 N N . GLY A 1 100 ? 15.711 -11.188 8.047 1 92.56 100 GLY A N 1
ATOM 821 C CA . GLY A 1 100 ? 16.266 -12.242 8.891 1 92.56 100 GLY A CA 1
ATOM 822 C C . GLY A 1 100 ? 15.977 -13.641 8.359 1 92.56 100 GLY A C 1
ATOM 823 O O . GLY A 1 100 ? 15.219 -13.805 7.402 1 92.56 100 GLY A O 1
ATOM 824 N N . HIS A 1 101 ? 16.5 -14.602 8.977 1 93.31 101 HIS A N 1
ATOM 825 C CA . HIS A 1 101 ? 16.453 -15.992 8.547 1 93.31 101 HIS A CA 1
ATOM 826 C C . HIS A 1 101 ? 15.062 -16.578 8.766 1 93.31 101 HIS A C 1
ATOM 828 O O . HIS A 1 101 ? 14.531 -17.25 7.879 1 93.31 101 HIS A O 1
ATOM 834 N N . PHE A 1 102 ? 14.469 -16.359 9.883 1 95.19 102 PHE A N 1
ATOM 835 C CA . PHE A 1 102 ? 13.172 -16.922 10.219 1 95.19 102 PHE A CA 1
ATOM 836 C C . PHE A 1 102 ? 12.109 -16.484 9.219 1 95.19 102 PHE A C 1
ATOM 838 O O . PHE A 1 102 ? 11.367 -17.312 8.688 1 95.19 102 PHE A O 1
ATOM 845 N N . LEU A 1 103 ? 12.055 -15.188 8.922 1 96.31 103 LEU A N 1
ATOM 846 C CA . LEU A 1 103 ? 11.031 -14.664 8.016 1 96.31 103 LEU A CA 1
ATOM 847 C C . LEU A 1 103 ? 11.312 -15.094 6.578 1 96.31 103 LEU A C 1
ATOM 849 O O . LEU A 1 103 ? 10.383 -15.219 5.777 1 96.31 103 LEU A O 1
ATOM 853 N N . CYS A 1 104 ? 12.562 -15.312 6.309 1 95.56 104 CYS A N 1
ATOM 854 C CA . CYS A 1 104 ? 12.891 -15.836 4.988 1 95.56 104 CYS A CA 1
ATOM 855 C C . CYS A 1 104 ? 12.227 -17.188 4.758 1 95.56 104 CYS A C 1
ATOM 857 O O . CYS A 1 104 ? 11.539 -17.375 3.754 1 95.56 104 CYS A O 1
ATOM 859 N N . LYS A 1 105 ? 12.281 -18.047 5.707 1 96.25 105 LYS A N 1
ATOM 860 C CA . LYS A 1 105 ? 11.742 -19.391 5.582 1 96.25 105 LYS A CA 1
ATOM 861 C C . LYS A 1 105 ? 10.211 -19.375 5.621 1 96.25 105 LYS A C 1
ATOM 863 O O . LYS A 1 105 ? 9.555 -20.031 4.809 1 96.25 105 LYS A O 1
ATOM 868 N N . VAL A 1 106 ? 9.703 -18.625 6.48 1 97.38 106 VAL A N 1
ATOM 869 C CA . VAL A 1 106 ? 8.258 -18.609 6.684 1 97.38 106 VAL A CA 1
ATOM 870 C C . VAL A 1 106 ? 7.566 -17.969 5.473 1 97.38 106 VAL A C 1
ATOM 872 O O . VAL A 1 106 ? 6.559 -18.484 4.988 1 97.38 106 VAL A O 1
ATOM 875 N N . THR A 1 107 ? 8.109 -16.844 5.008 1 97.5 107 THR A N 1
ATOM 876 C CA . THR A 1 107 ? 7.484 -16.188 3.869 1 97.5 107 THR A CA 1
ATOM 877 C C . THR A 1 107 ? 7.582 -17.047 2.617 1 97.5 107 THR A C 1
ATOM 879 O O . THR A 1 107 ? 6.648 -17.094 1.813 1 97.5 107 THR A O 1
ATOM 882 N N . ASN A 1 108 ? 8.688 -17.75 2.477 1 97.19 108 ASN A N 1
ATOM 883 C CA . ASN A 1 108 ? 8.797 -18.672 1.35 1 97.19 108 ASN A CA 1
ATOM 884 C C . ASN A 1 108 ? 7.773 -19.797 1.438 1 97.19 108 ASN A C 1
ATOM 886 O O . ASN A 1 108 ? 7.18 -20.188 0.429 1 97.19 108 ASN A O 1
ATOM 890 N N . LEU A 1 109 ? 7.621 -20.266 2.578 1 97.88 109 LEU A N 1
ATOM 891 C CA . LEU A 1 109 ? 6.656 -21.344 2.777 1 97.88 109 LEU A CA 1
ATOM 892 C C . LEU A 1 109 ? 5.25 -20.875 2.414 1 97.88 109 LEU A C 1
ATOM 894 O O . LEU A 1 109 ? 4.539 -21.562 1.668 1 97.88 109 LEU A O 1
ATOM 898 N N . ILE A 1 110 ? 4.836 -19.75 2.91 1 98.19 110 ILE A N 1
ATOM 899 C CA . ILE A 1 110 ? 3.51 -19.219 2.639 1 98.19 110 ILE A CA 1
ATOM 900 C C . ILE A 1 110 ? 3.352 -18.969 1.141 1 98.19 110 ILE A C 1
ATOM 902 O O . ILE A 1 110 ? 2.311 -19.281 0.559 1 98.19 110 ILE A O 1
ATOM 906 N N . PHE A 1 111 ? 4.367 -18.438 0.575 1 97.94 111 PHE A N 1
ATOM 907 C CA . PHE A 1 111 ? 4.352 -18.156 -0.855 1 97.94 111 PHE A CA 1
ATOM 908 C C . PHE A 1 111 ? 4.129 -19.438 -1.657 1 97.94 111 PHE A C 1
ATOM 910 O O . PHE A 1 111 ? 3.279 -19.469 -2.549 1 97.94 111 PHE A O 1
ATOM 917 N N . MET A 1 112 ? 4.824 -20.484 -1.272 1 97.75 112 MET A N 1
ATOM 918 C CA . MET A 1 112 ? 4.75 -21.719 -2.029 1 97.75 112 MET A CA 1
ATOM 919 C C . MET A 1 112 ? 3.443 -22.453 -1.747 1 97.75 112 MET A C 1
ATOM 921 O O . MET A 1 112 ? 2.896 -23.125 -2.629 1 97.75 112 MET A O 1
ATOM 925 N N . VAL A 1 113 ? 2.973 -22.312 -0.613 1 98.25 113 VAL A N 1
ATOM 926 C CA . VAL A 1 113 ? 1.669 -22.906 -0.322 1 98.25 113 VAL A CA 1
ATOM 927 C C . VAL A 1 113 ? 0.602 -22.25 -1.204 1 98.25 113 VAL A C 1
ATOM 929 O O . VAL A 1 113 ? -0.233 -22.953 -1.788 1 98.25 113 VAL A O 1
ATOM 932 N N . ASN A 1 114 ? 0.635 -20.953 -1.251 1 98.38 114 ASN A N 1
ATOM 933 C CA . ASN A 1 114 ? -0.288 -20.25 -2.145 1 98.38 114 ASN A CA 1
ATOM 934 C C . ASN A 1 114 ? -0.073 -20.656 -3.598 1 98.38 114 ASN A C 1
ATOM 936 O O . ASN A 1 114 ? -1.036 -20.828 -4.352 1 98.38 114 ASN A O 1
ATOM 940 N N . PHE A 1 115 ? 1.168 -20.812 -3.912 1 97.44 115 PHE A N 1
ATOM 941 C CA . PHE A 1 115 ? 1.569 -21.203 -5.258 1 97.44 115 PHE A CA 1
ATOM 942 C C . PHE A 1 115 ? 0.828 -22.453 -5.703 1 97.44 115 PHE A C 1
ATOM 944 O O . PHE A 1 115 ? 0.267 -22.5 -6.797 1 97.44 115 PHE A O 1
ATOM 951 N N . TYR A 1 116 ? 0.682 -23.391 -4.898 1 98.38 116 TYR A N 1
ATOM 952 C CA . TYR A 1 116 ? 0.032 -24.656 -5.219 1 98.38 116 TYR A CA 1
ATOM 953 C C . TYR A 1 116 ? -1.466 -24.578 -4.949 1 98.38 116 TYR A C 1
ATOM 955 O O . TYR A 1 116 ? -2.277 -24.938 -5.805 1 98.38 116 TYR A O 1
ATOM 963 N N . SER A 1 117 ? -1.828 -24.109 -3.793 1 98.38 117 SER A N 1
ATOM 964 C CA . SER A 1 117 ? -3.213 -24.203 -3.34 1 98.38 117 SER A CA 1
ATOM 965 C C . SER A 1 117 ? -4.141 -23.375 -4.23 1 98.38 117 SER A C 1
ATOM 967 O O . SER A 1 117 ? -5.238 -23.812 -4.566 1 98.38 117 SER A O 1
ATOM 969 N N . SER A 1 118 ? -3.711 -22.188 -4.594 1 97.94 118 SER A N 1
ATOM 970 C CA . SER A 1 118 ? -4.555 -21.344 -5.434 1 97.94 118 S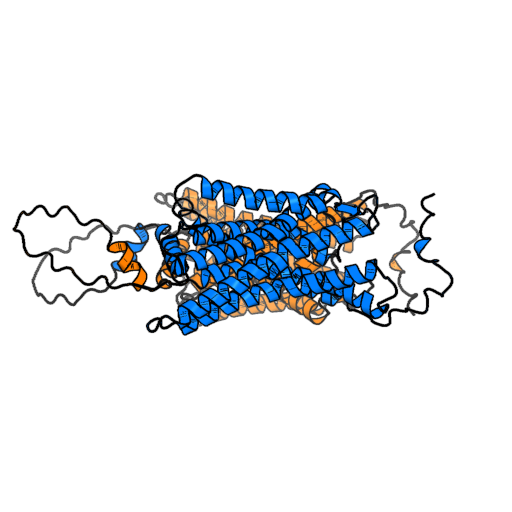ER A CA 1
ATOM 971 C C . SER A 1 118 ? -4.902 -22.031 -6.746 1 97.94 118 SER A C 1
ATOM 973 O O . SER A 1 118 ? -6.074 -22.094 -7.133 1 97.94 118 SER A O 1
ATOM 975 N N . SER A 1 119 ? -3.961 -22.656 -7.379 1 98 119 SER A N 1
ATOM 976 C CA . SER A 1 119 ? -4.172 -23.328 -8.648 1 98 119 SER A CA 1
ATOM 977 C C . SER A 1 119 ? -4.988 -24.609 -8.469 1 98 119 SER A C 1
ATOM 979 O O . SER A 1 119 ? -5.875 -24.906 -9.273 1 98 119 SER A O 1
ATOM 981 N N . LEU A 1 120 ? -4.723 -25.312 -7.434 1 98.25 120 LEU A N 1
ATOM 982 C CA . LEU A 1 120 ? -5.414 -26.562 -7.195 1 98.25 120 LEU A CA 1
ATOM 983 C C . LEU A 1 120 ? -6.883 -26.328 -6.855 1 98.25 120 LEU A C 1
ATOM 985 O O . LEU A 1 120 ? -7.762 -27.031 -7.359 1 98.25 120 LEU A O 1
ATOM 989 N N . PHE A 1 121 ? -7.129 -25.344 -6.039 1 97.69 121 PHE A N 1
ATOM 990 C CA . PHE A 1 121 ? -8.508 -25.016 -5.711 1 97.69 121 PHE A CA 1
ATOM 991 C C . PHE A 1 121 ? -9.242 -24.469 -6.934 1 97.69 121 PHE A C 1
ATOM 993 O O . PHE A 1 121 ? -10.438 -24.719 -7.109 1 97.69 121 PHE A O 1
ATOM 1000 N N . LEU A 1 122 ? -8.578 -23.75 -7.734 1 97.25 122 LEU A N 1
ATOM 1001 C CA . LEU A 1 122 ? -9.172 -23.234 -8.961 1 97.25 122 LEU A CA 1
ATOM 1002 C C . LEU A 1 122 ? -9.555 -24.375 -9.898 1 97.25 122 LEU A C 1
ATOM 1004 O O . LEU A 1 122 ? -10.625 -24.359 -10.508 1 97.25 122 LEU A O 1
ATOM 1008 N N . ALA A 1 123 ? -8.695 -25.344 -10 1 97.44 123 ALA A N 1
ATOM 1009 C CA . ALA A 1 123 ? -8.977 -26.516 -10.82 1 97.44 123 ALA A CA 1
ATOM 1010 C C . ALA A 1 123 ? -10.188 -27.281 -10.289 1 97.44 123 ALA A C 1
ATOM 1012 O O . ALA A 1 123 ? -11.07 -27.672 -11.055 1 97.44 123 ALA A O 1
ATOM 1013 N N . CYS A 1 124 ? -10.227 -27.438 -9.016 1 96.12 124 CYS A N 1
ATOM 1014 C CA . CYS A 1 124 ? -11.344 -28.141 -8.398 1 96.12 124 CYS A CA 1
ATOM 1015 C C . CYS A 1 124 ? -12.641 -27.359 -8.586 1 96.12 124 CYS A C 1
ATOM 1017 O O . CYS A 1 124 ? -13.703 -27.953 -8.781 1 96.12 124 CYS A O 1
ATOM 1019 N N . MET A 1 125 ? -12.531 -26.094 -8.469 1 94.94 125 MET A N 1
ATOM 1020 C CA . MET A 1 125 ? -13.695 -25.234 -8.672 1 94.94 125 MET A CA 1
ATOM 1021 C C . MET A 1 125 ? -14.25 -25.406 -10.086 1 94.94 125 MET A C 1
ATOM 1023 O O . MET A 1 125 ? -15.461 -25.547 -10.266 1 94.94 125 MET A O 1
ATOM 1027 N N . THR A 1 126 ? -13.414 -25.406 -11.07 1 95.38 126 THR A N 1
ATOM 1028 C CA . THR A 1 126 ? -13.836 -25.562 -12.461 1 95.38 126 THR A CA 1
ATOM 1029 C C . THR A 1 126 ? -14.422 -26.938 -12.711 1 95.38 126 THR A C 1
ATOM 1031 O O . THR A 1 126 ? -15.422 -27.078 -13.414 1 95.38 126 THR A O 1
ATOM 1034 N N . LEU A 1 127 ? -13.836 -27.906 -12.102 1 94.81 127 LEU A N 1
ATOM 1035 C CA . LEU A 1 127 ? -14.352 -29.266 -12.203 1 94.81 127 LEU A CA 1
ATOM 1036 C C . LEU A 1 127 ? -15.742 -29.359 -11.586 1 94.81 127 LEU A C 1
ATOM 1038 O O . LEU A 1 127 ? -16.641 -29.969 -12.164 1 94.81 127 LEU A O 1
ATOM 1042 N N . GLU A 1 128 ? -15.859 -28.766 -10.461 1 93.19 128 GLU A N 1
ATOM 1043 C CA . GLU A 1 128 ? -17.156 -28.734 -9.805 1 93.19 128 GLU A CA 1
ATOM 1044 C C . GLU A 1 128 ? -18.203 -28.047 -10.672 1 93.19 128 GLU A C 1
ATOM 1046 O O . GLU A 1 128 ? -19.359 -28.5 -10.758 1 93.19 128 GLU A O 1
ATOM 1051 N N . ARG A 1 129 ? -17.875 -26.984 -11.234 1 91 129 ARG A N 1
ATOM 1052 C CA . ARG A 1 129 ? -18.781 -26.266 -12.133 1 91 129 ARG A CA 1
ATOM 1053 C C . ARG A 1 129 ? -19.188 -27.141 -13.312 1 91 129 ARG A C 1
ATOM 1055 O O . ARG A 1 129 ? -20.375 -27.188 -13.68 1 91 129 ARG A O 1
ATOM 1062 N N . TYR A 1 130 ? -18.281 -27.828 -13.844 1 92.25 130 TYR A N 1
ATOM 1063 C CA . TYR A 1 130 ? -18.547 -28.703 -14.969 1 92.25 130 TYR A CA 1
ATOM 1064 C C . TYR A 1 130 ? -19.484 -29.844 -14.57 1 92.25 130 TYR A C 1
ATOM 1066 O O . TYR A 1 130 ? -20.469 -30.109 -15.266 1 92.25 130 TYR A O 1
ATOM 1074 N N . LEU A 1 131 ? -19.203 -30.453 -13.469 1 91 131 LEU A N 1
ATOM 1075 C CA . LEU A 1 131 ? -20.016 -31.562 -13 1 91 131 LEU A CA 1
ATOM 1076 C C . LEU A 1 131 ? -21.438 -31.109 -12.648 1 91 131 LEU A C 1
ATOM 1078 O O . LEU A 1 131 ? -22.406 -31.828 -12.914 1 91 131 LEU A O 1
ATOM 1082 N N . SER A 1 132 ? -21.531 -29.953 -12.07 1 87.75 132 SER A N 1
ATOM 1083 C CA . SER A 1 132 ? -22.844 -29.422 -11.703 1 87.75 132 SER A CA 1
ATOM 1084 C C . SER A 1 132 ? -23.672 -29.109 -12.938 1 87.75 132 SER A C 1
ATOM 1086 O O . SER A 1 132 ? -24.906 -29.188 -12.906 1 87.75 132 SER A O 1
ATOM 1088 N N . LEU A 1 133 ? -23.062 -28.781 -13.992 1 85 133 LEU A N 1
ATOM 1089 C CA . LEU A 1 133 ? -23.766 -28.406 -15.219 1 85 133 LEU A CA 1
ATOM 1090 C C . LEU A 1 133 ? -24.094 -29.641 -16.047 1 85 133 LEU A C 1
ATOM 1092 O O . LEU A 1 133 ? -25.203 -29.75 -16.594 1 85 133 LEU A O 1
ATOM 1096 N N . THR A 1 134 ? -23.25 -30.625 -16.109 1 85.81 134 THR A N 1
ATOM 1097 C CA . THR A 1 134 ? -23.422 -31.75 -17.031 1 85.81 134 THR A CA 1
ATOM 1098 C C . THR A 1 134 ? -24.047 -32.938 -16.312 1 85.81 134 THR A C 1
ATOM 1100 O O . THR A 1 134 ? -24.75 -33.75 -16.938 1 85.81 134 THR A O 1
ATOM 1103 N N . ARG A 1 135 ? -23.766 -33.031 -15.086 1 85.38 135 ARG A N 1
ATOM 1104 C CA . ARG A 1 135 ? -24.312 -34.156 -14.312 1 85.38 135 ARG A CA 1
ATOM 1105 C C . ARG A 1 135 ? -24.969 -33.656 -13.031 1 85.38 135 ARG A C 1
ATOM 1107 O O . ARG A 1 135 ? -24.469 -33.906 -11.938 1 85.38 135 ARG A O 1
ATOM 1114 N N . PRO A 1 136 ? -26.109 -33.094 -13.211 1 80.12 136 PRO A N 1
ATOM 1115 C CA . PRO A 1 136 ? -26.75 -32.531 -12.031 1 80.12 136 PRO A CA 1
ATOM 1116 C C . PRO A 1 136 ? -27.172 -33.594 -11.016 1 80.12 136 PRO A C 1
ATOM 1118 O O . PRO A 1 136 ? -27.312 -33.312 -9.828 1 80.12 136 PRO A O 1
ATOM 1121 N N . SER A 1 137 ? -27.25 -34.812 -11.414 1 81.38 137 SER A N 1
ATOM 1122 C CA . SER A 1 137 ? -27.703 -35.875 -10.531 1 81.38 137 SER A CA 1
ATOM 1123 C C . SER A 1 137 ? -26.531 -36.531 -9.82 1 81.38 137 SER A C 1
ATOM 1125 O O . SER A 1 137 ? -26.734 -37.281 -8.852 1 81.38 137 SER A O 1
ATOM 1127 N N . SER A 1 138 ? -25.406 -36.281 -10.289 1 76.94 138 SER A N 1
ATOM 1128 C CA . SER A 1 138 ? -24.219 -36.844 -9.664 1 76.94 138 SER A CA 1
ATOM 1129 C C . SER A 1 138 ? -23.828 -36.094 -8.406 1 76.94 138 SER A C 1
ATOM 1131 O O . SER A 1 138 ? -24.109 -34.875 -8.289 1 76.94 138 SER A O 1
ATOM 1133 N N . PRO A 1 139 ? -23.312 -36.906 -7.477 1 77.44 139 PRO A N 1
ATOM 1134 C CA . PRO A 1 139 ? -22.891 -36.219 -6.258 1 77.44 139 PRO A CA 1
ATOM 1135 C C . PRO A 1 139 ? -21.812 -35.156 -6.52 1 77.44 139 PRO A C 1
ATOM 1137 O O . PRO A 1 139 ? -20.922 -35.375 -7.355 1 77.44 139 PRO A O 1
ATOM 1140 N N . ALA A 1 140 ? -21.953 -34.062 -5.91 1 77.81 140 ALA A N 1
ATOM 1141 C CA . ALA A 1 140 ? -21 -32.969 -6.012 1 77.81 140 ALA A CA 1
ATOM 1142 C C . ALA A 1 140 ? -19.625 -33.375 -5.469 1 77.81 140 ALA A C 1
ATOM 1144 O O . ALA A 1 140 ? -19.547 -34.281 -4.621 1 77.81 140 ALA A O 1
ATOM 1145 N N . LEU A 1 141 ? -18.547 -32.875 -6.023 1 80.56 141 LEU A N 1
ATOM 1146 C CA . LEU A 1 141 ? -17.203 -33.125 -5.508 1 80.56 141 LEU A CA 1
ATOM 1147 C C . LEU A 1 141 ? -17.062 -32.594 -4.082 1 80.56 141 LEU A C 1
ATOM 1149 O O . LEU A 1 141 ? -16.5 -33.281 -3.219 1 80.56 141 LEU A O 1
ATOM 1153 N N . PHE A 1 142 ? -17.672 -31.391 -3.861 1 82.5 142 PHE A N 1
ATOM 1154 C CA . PHE A 1 142 ? -17.688 -30.766 -2.541 1 82.5 142 PHE A CA 1
ATOM 1155 C C . PHE A 1 142 ? -19.109 -30.641 -2.018 1 82.5 142 PHE A C 1
ATOM 1157 O O .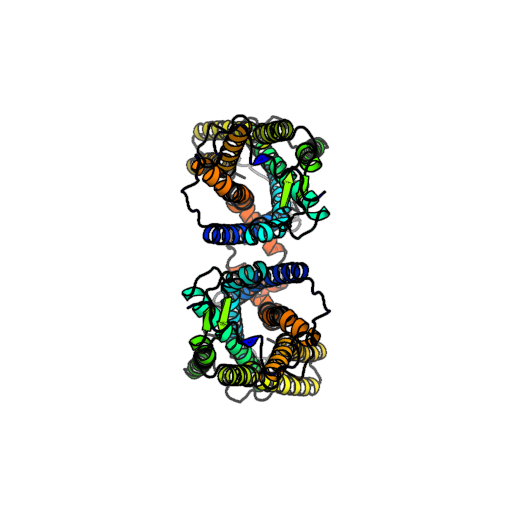 PHE A 1 142 ? -19.688 -29.547 -2.053 1 82.5 142 PHE A O 1
ATOM 1164 N N . PRO A 1 143 ? -19.547 -31.719 -1.479 1 78.56 143 PRO A N 1
ATOM 1165 C CA . PRO A 1 143 ? -20.922 -31.688 -1.005 1 78.56 143 PRO A CA 1
ATOM 1166 C C . PRO A 1 143 ? -21.109 -30.812 0.236 1 78.56 143 PRO A C 1
ATOM 1168 O O . PRO A 1 143 ? -20.203 -30.734 1.075 1 78.56 143 PRO A O 1
ATOM 1171 N N . VAL A 1 144 ? -22.25 -30.172 0.332 1 78.62 144 VAL A N 1
ATOM 1172 C CA . VAL A 1 144 ? -22.547 -29.266 1.426 1 78.62 144 VAL A CA 1
ATOM 1173 C C . VAL A 1 144 ? -22.625 -30.031 2.74 1 78.62 144 VAL A C 1
ATOM 1175 O O . VAL A 1 144 ? -22.141 -29.562 3.773 1 78.62 144 VAL A O 1
ATOM 1178 N N . VAL A 1 145 ? -23.266 -31.109 2.58 1 75.12 145 VAL A N 1
ATOM 1179 C CA . VAL A 1 145 ? -23.469 -31.922 3.783 1 75.12 145 VAL A CA 1
ATOM 1180 C C . VAL A 1 145 ? -22.438 -33.031 3.846 1 75.12 145 VAL A C 1
ATOM 1182 O O . VAL A 1 145 ? -22.047 -33.594 2.812 1 75.12 145 VAL A O 1
ATOM 1185 N N . GLY A 1 146 ? -21.828 -33.156 5.027 1 76.5 146 GLY A N 1
ATOM 1186 C CA . GLY A 1 146 ? -20.969 -34.281 5.246 1 76.5 146 GLY A CA 1
ATOM 1187 C C . GLY A 1 146 ? -19.516 -33.906 5.48 1 76.5 146 GLY A C 1
ATOM 1188 O O . GLY A 1 146 ? -19.156 -32.719 5.398 1 76.5 146 GLY A O 1
ATOM 1189 N N . ARG A 1 147 ? -18.75 -34.969 5.727 1 86.94 147 ARG A N 1
ATOM 1190 C CA . ARG A 1 147 ? -17.344 -34.812 6.098 1 86.94 147 ARG A CA 1
ATOM 1191 C C . ARG A 1 147 ? -16.453 -34.812 4.859 1 86.94 147 ARG A C 1
ATOM 1193 O O . ARG A 1 147 ? -15.305 -34.375 4.926 1 86.94 147 ARG A O 1
ATOM 1200 N N . ARG A 1 148 ? -17 -35.156 3.766 1 86.69 148 ARG A N 1
ATOM 1201 C CA . ARG A 1 148 ? -16.219 -35.312 2.541 1 86.69 148 ARG A CA 1
ATOM 1202 C C . ARG A 1 148 ? -15.625 -33.969 2.096 1 86.69 148 ARG A C 1
ATOM 1204 O O . ARG A 1 148 ? -14.477 -33.906 1.655 1 86.69 148 ARG A O 1
ATOM 1211 N N . ARG A 1 149 ? -16.344 -32.938 2.137 1 89 149 ARG A N 1
ATOM 1212 C CA . ARG A 1 149 ? -15.867 -31.641 1.709 1 89 149 ARG A CA 1
ATOM 1213 C C . ARG A 1 149 ? -14.672 -31.203 2.539 1 89 149 ARG A C 1
ATOM 1215 O O . ARG A 1 149 ? -13.688 -30.688 1.996 1 89 149 ARG A O 1
ATOM 1222 N N . TRP A 1 150 ? -14.703 -31.547 3.812 1 89.88 150 TRP A N 1
ATOM 1223 C CA . TRP A 1 150 ? -13.625 -31.141 4.711 1 89.88 150 TRP A CA 1
ATOM 1224 C C . TRP A 1 150 ? -12.383 -32 4.488 1 89.88 150 TRP A C 1
ATOM 1226 O O . TRP A 1 150 ? -11.258 -31.516 4.621 1 89.88 150 TRP A O 1
ATOM 1236 N N . LEU A 1 151 ? -12.648 -33.188 4.188 1 92 151 LEU A N 1
ATOM 1237 C CA . LEU A 1 151 ? -11.531 -34.062 3.895 1 92 151 LEU A CA 1
ATOM 1238 C C . LEU A 1 151 ? -10.82 -33.656 2.613 1 92 151 LEU A C 1
ATOM 1240 O O . LEU A 1 151 ? -9.594 -33.625 2.561 1 92 151 LEU A O 1
ATOM 1244 N N . LEU A 1 152 ? -11.602 -33.312 1.62 1 91.75 152 LEU A N 1
ATOM 1245 C CA . LEU A 1 152 ? -11.023 -32.875 0.351 1 91.75 152 LEU A CA 1
ATOM 1246 C C . LEU A 1 152 ? -10.32 -31.531 0.501 1 91.75 152 LEU A C 1
ATOM 1248 O O . LEU A 1 152 ? -9.211 -31.344 -0.011 1 91.75 152 LEU A O 1
ATOM 1252 N N . CYS A 1 153 ? -10.93 -30.625 1.171 1 93 153 CYS A N 1
ATOM 1253 C CA . CYS A 1 153 ? -10.344 -29.328 1.423 1 93 153 CYS A CA 1
ATOM 1254 C C . CYS A 1 153 ? -9.055 -29.453 2.23 1 93 153 CYS A C 1
ATOM 1256 O O . CYS A 1 153 ? -8.016 -28.922 1.833 1 93 153 CYS A O 1
ATOM 1258 N N . GLY A 1 154 ? -9.172 -30.172 3.361 1 94.75 154 GLY A N 1
ATOM 1259 C CA . GLY A 1 154 ? -7.984 -30.406 4.172 1 94.75 154 GLY A CA 1
ATOM 1260 C C . GLY A 1 154 ? -6.883 -31.125 3.418 1 94.75 154 GLY A C 1
ATOM 1261 O O . GLY A 1 154 ? -5.699 -30.828 3.607 1 94.75 154 GLY A O 1
ATOM 1262 N N . GLY A 1 155 ? -7.285 -32.031 2.594 1 96.38 155 GLY A N 1
ATOM 1263 C CA . GLY A 1 155 ? -6.328 -32.75 1.766 1 96.38 155 GLY A CA 1
ATOM 1264 C C . GLY A 1 155 ? -5.594 -31.859 0.79 1 96.38 155 GLY A C 1
ATOM 1265 O O . GLY A 1 155 ? -4.379 -31.984 0.615 1 96.38 155 GLY A O 1
ATOM 1266 N N . LEU A 1 156 ? -6.273 -30.953 0.131 1 96.94 156 LEU A N 1
ATOM 1267 C CA . LEU A 1 156 ? -5.656 -30.031 -0.824 1 96.94 156 LEU A CA 1
ATOM 1268 C C . LEU A 1 156 ? -4.684 -29.094 -0.125 1 96.94 156 LEU A C 1
ATOM 1270 O O . LEU A 1 156 ? -3.588 -28.828 -0.628 1 96.94 156 LEU A O 1
ATOM 1274 N N . TRP A 1 157 ? -5.086 -28.609 1.04 1 97.88 157 TRP A N 1
ATOM 1275 C CA . TRP A 1 157 ? -4.203 -27.75 1.826 1 97.88 157 TRP A CA 1
ATOM 1276 C C . TRP A 1 157 ? -2.959 -28.516 2.271 1 97.88 157 TRP A C 1
ATOM 1278 O O . TRP A 1 157 ? -1.841 -28 2.168 1 97.88 157 TRP A O 1
ATOM 1288 N N . LEU A 1 158 ? -3.188 -29.719 2.75 1 98 158 LEU A N 1
ATOM 1289 C CA . LEU A 1 158 ? -2.07 -30.547 3.207 1 98 158 LEU A CA 1
ATOM 1290 C C . LEU A 1 158 ? -1.142 -30.891 2.049 1 98 158 LEU A C 1
ATOM 1292 O O . LEU A 1 158 ? 0.082 -30.844 2.191 1 98 158 LEU A O 1
ATOM 1296 N N . PHE A 1 159 ? -1.736 -31.281 0.985 1 98.06 159 PHE A N 1
ATOM 1297 C CA . PHE A 1 159 ? -0.959 -31.609 -0.206 1 98.06 159 PHE A CA 1
ATOM 1298 C C . PHE A 1 159 ? -0.116 -30.406 -0.64 1 98.06 159 PHE A C 1
ATOM 1300 O O . PHE A 1 159 ? 1.079 -30.562 -0.905 1 98.06 159 PHE A O 1
ATOM 1307 N N . SER A 1 160 ? -0.703 -29.234 -0.73 1 98.38 160 SER A N 1
ATOM 1308 C CA . SER A 1 160 ? 0.018 -28.016 -1.084 1 98.38 160 SER A CA 1
ATOM 1309 C C . SER A 1 160 ? 1.137 -27.719 -0.088 1 98.38 160 SER A C 1
ATOM 1311 O O . SER A 1 160 ? 2.229 -27.312 -0.478 1 98.38 160 SER A O 1
ATOM 1313 N N . PHE A 1 161 ? 0.863 -28 1.18 1 98.44 161 PHE A N 1
ATOM 1314 C CA . PHE A 1 161 ? 1.838 -27.781 2.24 1 98.44 161 PHE A CA 1
ATOM 1315 C C . PHE A 1 161 ? 3.033 -28.719 2.082 1 98.44 161 PHE A C 1
ATOM 1317 O O . PHE A 1 161 ? 4.184 -28.281 2.178 1 98.44 161 PHE A O 1
ATOM 1324 N N . VAL A 1 162 ? 2.818 -29.906 1.803 1 98 162 VAL A N 1
ATOM 1325 C CA . VAL A 1 162 ? 3.877 -30.891 1.647 1 98 162 VAL A CA 1
ATOM 1326 C C . VAL A 1 162 ? 4.738 -30.547 0.436 1 98 162 VAL A C 1
ATOM 1328 O O . VAL A 1 162 ? 5.969 -30.562 0.514 1 98 162 VAL A O 1
ATOM 1331 N N . LEU A 1 163 ? 4.117 -30.219 -0.646 1 97.62 163 LEU A N 1
ATOM 1332 C CA . LEU A 1 163 ? 4.863 -29.812 -1.837 1 97.62 163 LEU A CA 1
ATOM 1333 C C . LEU A 1 163 ? 5.723 -28.594 -1.558 1 97.62 163 LEU A C 1
ATOM 1335 O O . LEU A 1 163 ? 6.863 -28.5 -2.014 1 97.62 163 LEU A O 1
ATOM 1339 N N . ALA A 1 164 ? 5.16 -27.672 -0.811 1 97.81 164 ALA A N 1
ATOM 1340 C CA . ALA A 1 164 ? 5.883 -26.438 -0.46 1 97.81 164 ALA A CA 1
ATOM 1341 C C . ALA A 1 164 ? 7.082 -26.75 0.431 1 97.81 164 ALA A C 1
ATOM 1343 O O . ALA A 1 164 ? 8.125 -26.109 0.323 1 97.81 164 ALA A O 1
ATOM 1344 N N . LEU A 1 165 ? 6.957 -27.766 1.25 1 96.56 165 LEU A N 1
ATOM 1345 C CA . LEU A 1 165 ? 8.016 -28.141 2.186 1 96.56 165 LEU A CA 1
ATOM 1346 C C . LEU A 1 165 ? 9.227 -28.688 1.446 1 96.56 165 LEU A C 1
ATOM 1348 O O . LEU A 1 165 ? 10.367 -28.516 1.891 1 96.56 165 LEU A O 1
ATOM 1352 N N . PHE A 1 166 ? 9.062 -29.344 0.323 1 93.75 166 PHE A N 1
ATOM 1353 C CA . PHE A 1 166 ? 10.164 -29.906 -0.456 1 93.75 166 PHE A CA 1
ATOM 1354 C C . PHE A 1 166 ? 11.172 -28.828 -0.826 1 93.75 166 PHE A C 1
ATOM 1356 O O . PHE A 1 166 ? 12.383 -29.062 -0.801 1 93.75 166 PHE A O 1
ATOM 1363 N N . GLU A 1 167 ? 10.68 -27.734 -1.169 1 93.62 167 GLU A N 1
ATOM 1364 C CA . GLU A 1 167 ? 11.547 -26.609 -1.507 1 93.62 167 GLU A CA 1
ATOM 1365 C C . GLU A 1 167 ? 12.023 -25.875 -0.253 1 93.62 167 GLU A C 1
ATOM 1367 O O . GLU A 1 167 ? 13.195 -25.516 -0.145 1 93.62 167 GLU A O 1
ATOM 1372 N N . ASN A 1 168 ? 11.141 -25.719 0.706 1 95.81 168 ASN A N 1
ATOM 1373 C CA . ASN A 1 168 ? 11.375 -24.859 1.866 1 95.81 168 ASN A CA 1
ATOM 1374 C C . ASN A 1 168 ? 12.508 -25.391 2.734 1 95.81 168 ASN A C 1
ATOM 1376 O O . ASN A 1 168 ? 13.25 -24.625 3.342 1 95.81 168 ASN A O 1
ATOM 1380 N N . VAL A 1 169 ? 12.711 -26.625 2.791 1 94.06 169 VAL A N 1
ATOM 1381 C CA . VAL A 1 169 ? 13.742 -27.25 3.619 1 94.06 169 VAL A CA 1
ATOM 1382 C C . VAL A 1 169 ? 15.125 -26.812 3.145 1 94.06 169 VAL A C 1
ATOM 1384 O O . VAL A 1 169 ? 16.062 -26.766 3.934 1 94.06 169 VAL A O 1
ATOM 1387 N N . HIS A 1 170 ? 15.242 -26.406 1.898 1 92.88 170 HIS A N 1
ATOM 1388 C CA . HIS A 1 170 ? 16.531 -26.031 1.329 1 92.88 170 HIS A CA 1
ATOM 1389 C C . HIS A 1 170 ? 16.672 -24.516 1.23 1 92.88 170 HIS A C 1
ATOM 1391 O O . HIS A 1 170 ? 17.672 -24.031 0.699 1 92.88 170 HIS A O 1
ATOM 1397 N N . VAL A 1 171 ? 15.664 -23.812 1.647 1 93.25 171 VAL A N 1
ATOM 1398 C CA . VAL A 1 171 ? 15.727 -22.359 1.625 1 93.25 171 VAL A CA 1
ATOM 1399 C C . VAL A 1 171 ? 16.562 -21.859 2.797 1 93.25 171 VAL A C 1
ATOM 1401 O O . VAL A 1 171 ? 16.438 -22.359 3.918 1 93.25 171 VAL A O 1
ATOM 1404 N N . ASP A 1 172 ? 17.469 -20.938 2.488 1 90.5 172 ASP A N 1
ATOM 1405 C CA . ASP A 1 172 ? 18.344 -20.375 3.504 1 90.5 172 ASP A CA 1
ATOM 1406 C C . ASP A 1 172 ? 18.734 -18.938 3.158 1 90.5 172 ASP A C 1
ATOM 1408 O O . ASP A 1 172 ? 18.5 -18.484 2.035 1 90.5 172 ASP A O 1
ATOM 1412 N N . LEU A 1 173 ? 19.25 -18.328 4.191 1 89.88 173 LEU A N 1
ATOM 1413 C CA . LEU A 1 173 ? 19.719 -16.953 4.023 1 89.88 173 LEU A CA 1
ATOM 1414 C C . LEU A 1 173 ? 21.219 -16.938 3.705 1 89.88 173 LEU A C 1
ATOM 1416 O O . LEU A 1 173 ? 22.031 -17.453 4.473 1 89.88 173 LEU A O 1
ATOM 1420 N N . LEU A 1 174 ? 21.562 -16.438 2.527 1 84.06 174 LEU A N 1
ATOM 1421 C CA . LEU A 1 174 ? 22.969 -16.266 2.172 1 84.06 174 LEU A CA 1
ATOM 1422 C C . LEU A 1 174 ? 23.516 -14.969 2.748 1 84.06 174 LEU A C 1
ATOM 1424 O O . LEU A 1 174 ? 23.094 -13.875 2.355 1 84.06 174 LEU A O 1
ATOM 1428 N N . GLU A 1 175 ? 24.312 -15.164 3.736 1 76.19 175 GLU A N 1
ATOM 1429 C CA . GLU A 1 175 ? 24.797 -14.008 4.484 1 76.19 175 GLU A CA 1
ATOM 1430 C C . GLU A 1 175 ? 26.078 -13.453 3.869 1 76.19 175 GLU A C 1
ATOM 1432 O O . GLU A 1 175 ? 27.156 -14.023 4.039 1 76.19 175 GLU A O 1
ATOM 1437 N N . PHE A 1 176 ? 25.969 -12.805 2.781 1 75.25 176 PHE A N 1
ATOM 1438 C CA . PHE A 1 176 ? 27.078 -12.008 2.277 1 75.25 176 PHE A CA 1
ATOM 1439 C C . PHE A 1 176 ? 26.859 -10.523 2.557 1 75.25 176 PHE A C 1
ATOM 1441 O O . PHE A 1 176 ? 26.172 -10.164 3.516 1 75.25 176 PHE A O 1
ATOM 1448 N N . ASP A 1 177 ? 27.531 -9.633 1.939 1 72.12 177 ASP A N 1
ATOM 1449 C CA . ASP A 1 177 ? 27.359 -8.195 2.107 1 72.12 177 ASP A CA 1
ATOM 1450 C C . ASP A 1 177 ? 25.906 -7.789 1.823 1 72.12 177 ASP A C 1
ATOM 1452 O O . ASP A 1 177 ? 25.344 -6.969 2.543 1 72.12 177 ASP A O 1
ATOM 1456 N N . GLU A 1 178 ? 25.359 -8.539 0.869 1 77.5 178 GLU A N 1
ATOM 1457 C CA . GLU A 1 178 ? 23.953 -8.367 0.54 1 77.5 178 GLU A CA 1
ATOM 1458 C C . GLU A 1 178 ? 23.203 -9.688 0.646 1 77.5 178 GLU A C 1
ATOM 1460 O O . GLU A 1 178 ? 23.234 -10.5 -0.275 1 77.5 178 GLU A O 1
ATOM 1465 N N . PRO A 1 179 ? 22.547 -9.828 1.831 1 84.12 179 PRO A N 1
ATOM 1466 C CA . PRO A 1 179 ? 21.891 -11.117 2.068 1 84.12 179 PRO A CA 1
ATOM 1467 C C . PRO A 1 179 ? 20.719 -11.359 1.12 1 84.12 179 PRO A C 1
ATOM 1469 O O . PRO A 1 179 ? 20.016 -10.422 0.751 1 84.12 179 PRO A O 1
ATOM 1472 N N . GLY A 1 180 ? 20.641 -12.602 0.587 1 88.31 180 GLY A N 1
ATOM 1473 C CA . GLY A 1 180 ? 19.531 -13.016 -0.253 1 88.31 180 GLY A CA 1
ATOM 1474 C C . GLY A 1 180 ? 18.875 -14.305 0.214 1 88.31 180 GLY A C 1
ATOM 1475 O O . GLY A 1 180 ? 19.547 -15.172 0.792 1 88.31 180 GLY A O 1
ATOM 1476 N N . CYS A 1 181 ? 17.562 -14.367 0.126 1 87.81 181 CYS A N 1
ATOM 1477 C CA . CYS A 1 181 ? 16.797 -15.555 0.491 1 87.81 181 CYS A CA 1
ATOM 1478 C C . CYS A 1 181 ? 16.625 -16.484 -0.708 1 87.81 181 CYS A C 1
ATOM 1480 O O . CYS A 1 181 ? 15.898 -16.141 -1.652 1 87.81 181 CYS A O 1
ATOM 1482 N N . TYR A 1 182 ? 17.344 -17.594 -0.752 1 86.25 182 TYR A N 1
ATOM 1483 C CA . TYR A 1 182 ? 17.344 -18.484 -1.909 1 86.25 182 TYR A CA 1
ATOM 1484 C C . TYR A 1 182 ? 17.297 -19.953 -1.476 1 86.25 182 TYR A C 1
ATOM 1486 O O . TYR A 1 182 ? 17.562 -20.266 -0.315 1 86.25 182 TYR A O 1
ATOM 1494 N N . MET A 1 183 ? 16.891 -20.734 -2.375 1 84.38 183 MET A N 1
ATOM 1495 C CA . MET A 1 183 ? 17.016 -22.172 -2.182 1 84.38 183 MET A CA 1
ATOM 1496 C C . MET A 1 183 ? 18.453 -22.625 -2.391 1 84.38 183 MET A C 1
ATOM 1498 O O . MET A 1 183 ? 19 -22.484 -3.484 1 84.38 183 MET A O 1
ATOM 1502 N N . MET A 1 184 ? 19.031 -23.125 -1.283 1 83.12 184 MET A N 1
ATOM 1503 C CA . MET A 1 184 ? 20.438 -23.516 -1.346 1 83.12 184 MET A CA 1
ATOM 1504 C C . MET A 1 184 ? 20.656 -24.859 -0.637 1 83.12 184 MET A C 1
ATOM 1506 O O . MET A 1 184 ? 21.156 -24.891 0.487 1 83.12 184 MET A O 1
ATOM 1510 N N . PRO A 1 185 ? 20.422 -25.859 -1.425 1 84.19 185 PRO A N 1
ATOM 1511 C CA . PRO A 1 185 ? 20.734 -27.156 -0.823 1 84.19 185 PRO A CA 1
ATOM 1512 C C . PRO A 1 185 ? 22.219 -27.344 -0.54 1 84.19 185 PRO A C 1
ATOM 1514 O O . PRO A 1 185 ? 23.062 -26.812 -1.271 1 84.19 185 PRO A O 1
ATOM 1517 N N . GLU A 1 186 ? 22.484 -28.016 0.559 1 81.25 186 GLU A N 1
ATOM 1518 C CA . GLU A 1 186 ? 23.859 -28.25 0.962 1 81.25 186 GLU A CA 1
ATOM 1519 C C . GLU A 1 186 ? 24.609 -29.125 -0.054 1 81.25 186 GLU A C 1
ATOM 1521 O O . GLU A 1 186 ? 25.766 -28.859 -0.369 1 81.25 186 GLU A O 1
ATOM 1526 N N . HIS A 1 187 ? 23.844 -30.062 -0.487 1 84 187 HIS A N 1
ATOM 1527 C CA . HIS A 1 187 ? 24.422 -31 -1.451 1 84 187 HIS A CA 1
ATOM 1528 C C . HIS A 1 187 ? 23.5 -31.203 -2.646 1 84 187 HIS A C 1
ATOM 1530 O O . HIS A 1 187 ? 22.281 -31.016 -2.535 1 84 187 HIS A O 1
ATOM 1536 N N . ASN A 1 188 ? 24.047 -31.516 -3.865 1 87.81 188 ASN A N 1
ATOM 1537 C CA . ASN A 1 188 ? 23.281 -31.859 -5.059 1 87.81 188 ASN A CA 1
ATOM 1538 C C . ASN A 1 188 ? 22.344 -30.719 -5.473 1 87.81 188 ASN A C 1
ATOM 1540 O O . ASN A 1 188 ? 21.156 -30.938 -5.68 1 87.81 188 ASN A O 1
ATOM 1544 N N . PHE A 1 189 ? 22.875 -29.594 -5.516 1 85.44 189 PHE A N 1
ATOM 1545 C CA . PHE A 1 189 ? 22.125 -28.391 -5.836 1 85.44 189 PHE A CA 1
ATOM 1546 C C . PHE A 1 189 ? 21.359 -28.562 -7.148 1 85.44 189 PHE A C 1
ATOM 1548 O O . PHE A 1 189 ? 20.156 -28.297 -7.223 1 85.44 189 PHE A O 1
ATOM 1555 N N . GLN A 1 190 ? 22.031 -29.047 -8.156 1 87.38 190 GLN A N 1
ATOM 1556 C CA . GLN A 1 190 ? 21.438 -29.156 -9.484 1 87.38 190 GLN A CA 1
ATOM 1557 C C . GLN A 1 190 ? 20.234 -30.109 -9.469 1 87.38 190 GLN A C 1
ATOM 1559 O O . GLN A 1 190 ? 19.172 -29.781 -10.008 1 87.38 190 GLN A O 1
ATOM 1564 N N . GLU A 1 191 ? 20.391 -31.188 -8.828 1 90.25 191 GLU A N 1
ATOM 1565 C CA . GLU A 1 191 ? 19.328 -32.188 -8.781 1 90.25 191 GLU A CA 1
ATOM 1566 C C . GLU A 1 191 ? 18.109 -31.672 -8.016 1 90.25 191 GLU A C 1
ATOM 1568 O O . GLU A 1 191 ? 16.984 -31.859 -8.453 1 90.25 191 GLU A O 1
ATOM 1573 N N . TRP A 1 192 ? 18.359 -31.078 -6.938 1 90.19 192 TRP A N 1
ATOM 1574 C CA . TRP A 1 192 ? 17.266 -30.531 -6.145 1 90.19 192 TRP A CA 1
ATOM 1575 C C . TRP A 1 192 ? 16.531 -29.438 -6.906 1 90.19 192 TRP A C 1
ATOM 1577 O O . TRP A 1 192 ? 15.305 -29.375 -6.895 1 90.19 192 TRP A O 1
ATOM 1587 N N . PHE A 1 193 ? 17.328 -28.578 -7.523 1 90.19 193 PHE A N 1
ATOM 1588 C CA . PHE A 1 193 ? 16.75 -27.484 -8.297 1 90.19 193 PHE A CA 1
ATOM 1589 C C . PHE A 1 193 ? 15.859 -28.031 -9.406 1 90.19 193 PHE A C 1
ATOM 1591 O O . PHE A 1 193 ? 14.719 -27.578 -9.578 1 90.19 193 PHE A O 1
ATOM 1598 N N . ILE A 1 194 ? 16.297 -29 -10.086 1 92.19 194 ILE A N 1
ATOM 1599 C CA . ILE A 1 194 ? 15.555 -29.578 -11.195 1 92.19 194 ILE A CA 1
ATOM 1600 C C . ILE A 1 194 ? 14.312 -30.297 -10.664 1 92.19 194 ILE A C 1
ATOM 1602 O O . ILE A 1 194 ? 13.211 -30.109 -11.18 1 92.19 194 ILE A O 1
ATOM 1606 N N . CYS A 1 195 ? 14.453 -31.062 -9.656 1 92.75 195 CYS A N 1
ATOM 1607 C CA . CYS A 1 195 ? 13.344 -31.828 -9.086 1 92.75 195 CYS A CA 1
ATOM 1608 C C . CYS A 1 195 ? 12.234 -30.906 -8.594 1 92.75 195 CYS A C 1
ATOM 1610 O O . CYS A 1 195 ? 11.062 -31.109 -8.922 1 92.75 195 CYS A O 1
ATOM 1612 N N . VAL A 1 196 ? 12.602 -29.906 -7.883 1 93.75 196 VAL A N 1
ATOM 1613 C CA . VAL A 1 196 ? 11.625 -28.984 -7.316 1 93.75 196 VAL A CA 1
ATOM 1614 C C . VAL A 1 196 ? 10.891 -28.25 -8.445 1 93.75 196 VAL A C 1
ATOM 1616 O O . VAL A 1 196 ? 9.664 -28.094 -8.391 1 93.75 196 VAL A O 1
ATOM 1619 N N . HIS A 1 197 ? 11.578 -27.875 -9.461 1 94.06 197 HIS A N 1
ATOM 1620 C CA . HIS A 1 197 ? 10.945 -27.109 -10.523 1 94.06 197 HIS A CA 1
ATOM 1621 C C . HIS A 1 197 ? 10.07 -28 -11.406 1 94.06 197 HIS A C 1
ATOM 1623 O O . HIS A 1 197 ? 9.07 -27.531 -11.961 1 94.06 197 HIS A O 1
ATOM 1629 N N . TYR A 1 198 ? 10.414 -29.281 -11.461 1 95.12 198 TYR A N 1
ATOM 1630 C CA . TYR A 1 198 ? 9.523 -30.203 -12.133 1 95.12 198 TYR A CA 1
ATOM 1631 C C . TYR A 1 198 ? 8.234 -30.406 -11.344 1 95.12 198 TYR A C 1
ATOM 1633 O O . TYR A 1 198 ? 7.145 -30.469 -11.922 1 95.12 198 TYR A O 1
ATOM 1641 N N . LEU A 1 199 ? 8.375 -30.5 -10.086 1 96.06 199 LEU A N 1
ATOM 1642 C CA . LEU A 1 199 ? 7.188 -30.594 -9.242 1 96.06 199 LEU A CA 1
ATOM 1643 C C . LEU A 1 199 ? 6.316 -29.344 -9.383 1 96.06 199 LEU A C 1
ATOM 1645 O O . LEU A 1 199 ? 5.094 -29.453 -9.508 1 96.06 199 LEU A O 1
ATOM 1649 N N . ASN A 1 200 ? 6.957 -28.188 -9.375 1 97.12 200 ASN A N 1
ATOM 1650 C CA . ASN A 1 200 ? 6.234 -26.938 -9.586 1 97.12 200 ASN A CA 1
ATOM 1651 C C . ASN A 1 200 ? 5.496 -26.938 -10.922 1 97.12 200 ASN A C 1
ATOM 1653 O O . ASN A 1 200 ? 4.312 -26.594 -10.984 1 97.12 200 ASN A O 1
ATOM 1657 N N . LEU A 1 201 ? 6.148 -27.359 -11.914 1 97.62 201 LEU A N 1
ATOM 1658 C CA . LEU A 1 201 ? 5.59 -27.344 -13.266 1 97.62 201 LEU A CA 1
ATOM 1659 C C . LEU A 1 201 ? 4.395 -28.281 -13.367 1 97.62 201 LEU A C 1
ATOM 1661 O O . LEU A 1 201 ? 3.35 -27.922 -13.906 1 97.62 201 LEU A O 1
ATOM 1665 N N . ILE A 1 202 ? 4.492 -29.422 -12.805 1 97.62 202 ILE A N 1
ATOM 1666 C CA . ILE A 1 202 ? 3.484 -30.453 -12.961 1 97.62 202 ILE A CA 1
ATOM 1667 C C . ILE A 1 202 ? 2.275 -30.141 -12.086 1 97.62 202 ILE A C 1
ATOM 1669 O O . ILE A 1 202 ? 1.141 -30.109 -12.562 1 97.62 202 ILE A O 1
ATOM 1673 N N . PHE A 1 203 ? 2.508 -29.812 -10.82 1 97.75 203 PHE A N 1
ATOM 1674 C CA . PHE A 1 203 ? 1.414 -29.766 -9.859 1 97.75 203 PHE A CA 1
ATOM 1675 C C . PHE A 1 203 ? 0.831 -28.359 -9.773 1 97.75 203 PHE A C 1
ATOM 1677 O O . PHE A 1 203 ? -0.318 -28.188 -9.359 1 97.75 203 PHE A O 1
ATOM 1684 N N . GLN A 1 204 ? 1.594 -27.344 -10.117 1 98.31 204 GLN A N 1
ATOM 1685 C CA . GLN A 1 204 ? 1.072 -25.984 -10.016 1 98.31 204 GLN A CA 1
ATOM 1686 C C . GLN A 1 204 ? 0.577 -25.484 -11.367 1 98.31 204 GLN A C 1
ATOM 1688 O O . GLN A 1 204 ? -0.363 -24.688 -11.43 1 98.31 204 GLN A O 1
ATOM 1693 N N . PHE A 1 205 ? 1.112 -26.016 -12.492 1 98.5 205 PHE A N 1
ATOM 1694 C CA . PHE A 1 205 ? 0.756 -25.406 -13.766 1 98.5 205 PHE A CA 1
ATOM 1695 C C . PHE A 1 205 ? 0.144 -26.438 -14.711 1 98.5 205 PHE A C 1
ATOM 1697 O O . PHE A 1 205 ? -1.053 -26.391 -15 1 98.5 205 PHE A O 1
ATOM 1704 N N . ILE A 1 206 ? 0.821 -27.484 -15.102 1 98.19 206 ILE A N 1
ATOM 1705 C CA . ILE A 1 206 ? 0.376 -28.406 -16.156 1 98.19 206 ILE A CA 1
ATOM 1706 C C . ILE A 1 206 ? -0.881 -29.141 -15.703 1 98.19 206 ILE A C 1
ATOM 1708 O O . ILE A 1 206 ? -1.869 -29.203 -16.438 1 98.19 206 ILE A O 1
ATOM 1712 N N . GLY A 1 207 ? -0.84 -29.766 -14.562 1 98.12 207 GLY A N 1
ATOM 1713 C CA . GLY A 1 207 ? -1.996 -30.469 -14.031 1 98.12 207 GLY A CA 1
ATOM 1714 C C . GLY A 1 207 ? -3.238 -29.594 -13.953 1 98.12 207 GLY A C 1
ATOM 1715 O O . GLY A 1 207 ? -4.23 -29.859 -14.633 1 98.12 207 GLY A O 1
ATOM 1716 N N . PRO A 1 208 ? -3.172 -28.578 -13.188 1 98.19 208 PRO A N 1
ATOM 1717 C CA . PRO A 1 208 ? -4.324 -27.688 -13.062 1 98.19 208 PRO A CA 1
ATOM 1718 C C . PRO A 1 208 ? -4.742 -27.062 -14.391 1 98.19 208 PRO A C 1
ATOM 1720 O O . PRO A 1 208 ? -5.938 -26.953 -14.672 1 98.19 208 PRO A O 1
ATOM 1723 N N . ALA A 1 209 ? -3.795 -26.703 -15.188 1 98.25 209 ALA A N 1
ATOM 1724 C CA . ALA A 1 209 ? -4.117 -26.125 -16.484 1 98.25 209 ALA A CA 1
ATOM 1725 C C . ALA A 1 209 ? -4.91 -27.094 -17.344 1 98.25 209 ALA A C 1
ATOM 1727 O O . ALA A 1 209 ? -5.879 -26.719 -18 1 98.25 209 ALA A O 1
ATOM 1728 N N . ALA A 1 210 ? -4.52 -28.297 -17.312 1 98.31 210 ALA A N 1
ATOM 1729 C CA . ALA A 1 210 ? -5.215 -29.328 -18.094 1 98.31 210 ALA A CA 1
ATOM 1730 C C . ALA A 1 210 ? -6.668 -29.469 -17.641 1 98.31 210 ALA A C 1
ATOM 1732 O O . ALA A 1 210 ? -7.578 -29.531 -18.469 1 98.31 210 ALA A O 1
ATOM 1733 N N . VAL A 1 211 ? -6.859 -29.453 -16.375 1 97.69 211 VAL A N 1
ATOM 1734 C CA . VAL A 1 211 ? -8.203 -29.578 -15.82 1 97.69 211 VAL A CA 1
ATOM 1735 C C . VAL A 1 211 ? -9.023 -28.344 -16.141 1 97.69 211 VAL A C 1
ATOM 1737 O O . VAL A 1 211 ? -10.148 -28.438 -16.641 1 97.69 211 VAL A O 1
ATOM 1740 N N . ILE A 1 212 ? -8.5 -27.172 -15.945 1 97.75 212 ILE A N 1
ATOM 1741 C CA . ILE A 1 212 ? -9.203 -25.906 -16.125 1 97.75 212 ILE A CA 1
ATOM 1742 C C . ILE A 1 212 ? -9.578 -25.719 -17.594 1 97.75 212 ILE A C 1
ATOM 1744 O O . ILE A 1 212 ? -10.727 -25.438 -17.922 1 97.75 212 ILE A O 1
ATOM 1748 N N . ILE A 1 213 ? -8.648 -25.969 -18.469 1 97.81 213 ILE A N 1
ATOM 1749 C CA . ILE A 1 213 ? -8.867 -25.75 -19.891 1 97.81 213 ILE A CA 1
ATOM 1750 C C . ILE A 1 213 ? -9.859 -26.781 -20.422 1 97.81 213 ILE A C 1
ATOM 1752 O O . ILE A 1 213 ? -10.828 -26.438 -21.094 1 97.81 213 ILE A O 1
ATOM 1756 N N . THR A 1 214 ? -9.672 -28.062 -20.094 1 97.62 214 THR A N 1
ATOM 1757 C CA . THR A 1 214 ? -10.547 -29.125 -20.594 1 97.62 214 THR A CA 1
ATOM 1758 C C . THR A 1 214 ? -11.969 -28.922 -20.078 1 97.62 214 THR A C 1
ATOM 1760 O O . THR A 1 214 ? -12.922 -28.984 -20.859 1 97.62 214 THR A O 1
ATOM 1763 N N . CYS A 1 215 ? -12.148 -28.672 -18.828 1 95.88 215 CYS A N 1
ATOM 1764 C CA . CYS A 1 215 ? -13.477 -28.469 -18.266 1 95.88 215 CYS A CA 1
ATOM 1765 C C . CYS A 1 215 ? -14.141 -27.234 -18.875 1 95.88 215 CYS A C 1
ATOM 1767 O O . CYS A 1 215 ? -15.336 -27.266 -19.188 1 95.88 215 CYS A O 1
ATOM 1769 N N . ASN A 1 216 ? -13.422 -26.188 -19.016 1 95.38 216 ASN A N 1
ATOM 1770 C CA . ASN A 1 216 ? -14 -24.969 -19.594 1 95.38 216 ASN A CA 1
ATOM 1771 C C . ASN A 1 216 ? -14.422 -25.172 -21.047 1 95.38 216 ASN A C 1
ATOM 1773 O O . ASN A 1 216 ? -15.438 -24.641 -21.484 1 95.38 216 ASN A O 1
ATOM 1777 N N . VAL A 1 217 ? -13.648 -25.938 -21.797 1 95.25 217 VAL A N 1
ATOM 1778 C CA . VAL A 1 217 ? -14.008 -26.25 -23.172 1 95.25 217 VAL A CA 1
ATOM 1779 C C . VAL A 1 217 ? -15.281 -27.094 -23.188 1 95.25 217 VAL A C 1
ATOM 1781 O O . VAL A 1 217 ? -16.188 -26.844 -23.984 1 95.25 217 VAL A O 1
ATOM 1784 N N . LEU A 1 218 ? -15.406 -28.047 -22.328 1 94.12 218 LEU A N 1
ATOM 1785 C CA . LEU A 1 218 ? -16.594 -28.891 -22.234 1 94.12 218 LEU A CA 1
ATOM 1786 C C . LEU A 1 218 ? -17.812 -28.094 -21.781 1 94.12 218 LEU A C 1
ATOM 1788 O O . LEU A 1 218 ? -18.906 -28.312 -22.297 1 94.12 218 LEU A O 1
ATOM 1792 N N . ILE A 1 219 ? -17.625 -27.234 -20.859 1 92.12 219 ILE A N 1
ATOM 1793 C CA . ILE A 1 219 ? -18.703 -26.359 -20.406 1 92.12 219 ILE A CA 1
ATOM 1794 C C . ILE A 1 219 ? -19.188 -25.484 -21.562 1 92.12 219 ILE A C 1
ATOM 1796 O O . ILE A 1 219 ? -20.391 -25.344 -21.781 1 92.12 219 ILE A O 1
ATOM 1800 N N . ALA A 1 220 ? -18.203 -24.875 -22.281 1 91.12 220 ALA A N 1
ATOM 1801 C CA . ALA A 1 220 ? -18.547 -24.031 -23.422 1 91.12 220 ALA A CA 1
ATOM 1802 C C . ALA A 1 220 ? -19.344 -24.828 -24.469 1 91.12 220 ALA A C 1
ATOM 1804 O O . ALA A 1 220 ? -20.312 -24.312 -25.031 1 91.12 220 ALA A O 1
ATOM 1805 N N . ARG A 1 221 ? -19.016 -26.031 -24.703 1 90.88 221 ARG A N 1
ATOM 1806 C CA . ARG A 1 221 ? -19.719 -26.891 -25.656 1 90.88 221 ARG A CA 1
ATOM 1807 C C . ARG A 1 221 ? -21.125 -27.219 -25.172 1 90.88 221 ARG A C 1
ATOM 1809 O O . ARG A 1 221 ? -22.078 -27.234 -25.953 1 90.88 221 ARG A O 1
ATOM 1816 N N . ALA A 1 222 ? -21.203 -27.469 -23.906 1 87.56 222 ALA A N 1
ATOM 1817 C CA . ALA A 1 222 ? -22.5 -27.781 -23.312 1 87.56 222 ALA A CA 1
ATOM 1818 C C . ALA A 1 222 ? -23.438 -26.578 -23.391 1 87.56 222 ALA A C 1
ATOM 1820 O O . ALA A 1 222 ? -24.641 -26.734 -23.656 1 87.56 222 ALA A O 1
ATOM 1821 N N . VAL A 1 223 ? -22.953 -25.422 -23.125 1 84.81 223 VAL A N 1
ATOM 1822 C CA . VAL A 1 223 ? -23.75 -24.203 -23.156 1 84.81 223 VAL A CA 1
ATOM 1823 C C . VAL A 1 223 ? -24.172 -23.891 -24.578 1 84.81 223 VAL A C 1
ATOM 1825 O O . VAL A 1 223 ? -25.297 -23.453 -24.812 1 84.81 223 VAL A O 1
ATOM 1828 N N . LYS A 1 224 ? -23.297 -24.078 -25.562 1 85.38 224 LYS A N 1
ATOM 1829 C CA . LYS A 1 224 ? -23.609 -23.812 -26.953 1 85.38 224 LYS A CA 1
ATOM 1830 C C . LYS A 1 224 ? -24.672 -24.766 -27.484 1 85.38 224 LYS A C 1
ATOM 1832 O O . LYS A 1 224 ? -25.438 -24.438 -28.391 1 85.38 224 LYS A O 1
ATOM 1837 N N . ALA A 1 225 ? -24.781 -25.844 -26.891 1 82.94 225 ALA A N 1
ATOM 1838 C CA . ALA A 1 225 ? -25.734 -26.859 -27.328 1 82.94 225 ALA A CA 1
ATOM 1839 C C . ALA A 1 225 ? -27.125 -26.609 -26.734 1 82.94 225 ALA A C 1
ATOM 1841 O O . ALA A 1 225 ? -28.109 -27.203 -27.188 1 82.94 225 ALA A O 1
ATOM 1842 N N . THR A 1 226 ? -27.109 -25.688 -25.766 1 76 226 THR A N 1
ATOM 1843 C CA . THR A 1 226 ? -28.406 -25.391 -25.156 1 76 226 THR A CA 1
ATOM 1844 C C . THR A 1 226 ? -29.047 -24.188 -25.844 1 76 226 THR A C 1
ATOM 1846 O O . THR A 1 226 ? -28.484 -23.094 -25.875 1 76 226 THR A O 1
ATOM 1849 N N . PRO A 1 227 ? -30.141 -24.141 -26.734 1 68.5 227 PRO A N 1
ATOM 1850 C CA . PRO A 1 227 ? -30.766 -23.125 -27.594 1 68.5 227 PRO A CA 1
ATOM 1851 C C . PRO A 1 227 ? -31.109 -21.844 -26.844 1 68.5 227 PRO A C 1
ATOM 1853 O O . PRO A 1 227 ? -31.062 -20.766 -27.422 1 68.5 227 PRO A O 1
ATOM 1856 N N . ASP A 1 228 ? -31.625 -21.75 -25.656 1 61.12 228 ASP A N 1
ATOM 1857 C CA . ASP A 1 228 ? -32.281 -20.609 -25.047 1 61.12 228 ASP A CA 1
ATOM 1858 C C . ASP A 1 228 ? -31.297 -19.797 -24.188 1 61.12 228 ASP A C 1
ATOM 1860 O O . ASP A 1 228 ? -31.672 -18.828 -23.547 1 61.12 228 ASP A O 1
ATOM 1864 N N . VAL A 1 229 ? -30.234 -20.109 -24.125 1 56.56 229 VAL A N 1
ATOM 1865 C CA . VAL A 1 229 ? -29.391 -19.406 -23.156 1 56.56 229 VAL A CA 1
ATOM 1866 C C . VAL A 1 229 ? -28.609 -18.281 -23.844 1 56.56 229 VAL A C 1
ATOM 1868 O O . VAL A 1 229 ? -28.016 -18.516 -24.906 1 56.56 229 VAL A O 1
ATOM 1871 N N . GLN A 1 230 ? -29.109 -17.078 -23.875 1 56.66 230 GLN A N 1
ATOM 1872 C CA . GLN A 1 230 ? -28.359 -15.875 -24.219 1 56.66 230 GLN A CA 1
ATOM 1873 C C . GLN A 1 230 ? -26.891 -16.016 -23.859 1 56.66 230 GLN A C 1
ATOM 1875 O O . GLN A 1 230 ? -26.406 -15.336 -22.938 1 56.66 230 GLN A O 1
ATOM 1880 N N . GLY A 1 231 ? -26.266 -17.141 -24.188 1 61.59 231 GLY A N 1
ATOM 1881 C CA . GLY A 1 231 ? -25.141 -17.938 -23.734 1 61.59 231 GLY A CA 1
ATOM 1882 C C . GLY A 1 231 ? -23.797 -17.438 -24.234 1 61.59 231 GLY A C 1
ATOM 1883 O O . GLY A 1 231 ? -22.75 -18 -23.906 1 61.59 231 GLY A O 1
ATOM 1884 N N . ARG A 1 232 ? -23.875 -16.312 -25.062 1 70.62 232 ARG A N 1
ATOM 1885 C CA . ARG A 1 232 ? -22.609 -15.977 -25.688 1 70.62 232 ARG A CA 1
ATOM 1886 C C . ARG A 1 232 ? -21.641 -15.391 -24.672 1 70.62 232 ARG A C 1
ATOM 1888 O O . ARG A 1 232 ? -20.453 -15.711 -24.672 1 70.62 232 ARG A O 1
ATOM 1895 N N . ARG A 1 233 ? -22.172 -14.531 -23.812 1 78.75 233 ARG A N 1
ATOM 1896 C CA . ARG A 1 233 ? -21.312 -13.922 -22.797 1 78.75 233 ARG A CA 1
ATOM 1897 C C . ARG A 1 233 ? -20.75 -14.977 -21.859 1 78.75 233 ARG A C 1
ATOM 1899 O O . ARG A 1 233 ? -19.578 -14.914 -21.484 1 78.75 233 ARG A O 1
ATOM 1906 N N . ASP A 1 234 ? -21.469 -15.914 -21.688 1 77.94 234 ASP A N 1
ATOM 1907 C CA . ASP A 1 234 ? -21.031 -16.969 -20.781 1 77.94 234 ASP A CA 1
ATOM 1908 C C . ASP A 1 234 ? -19.938 -17.844 -21.422 1 77.94 234 ASP A C 1
ATOM 1910 O O . ASP A 1 234 ? -19 -18.25 -20.766 1 77.94 234 ASP A O 1
ATOM 1914 N N . VAL A 1 235 ? -20.188 -18.031 -22.641 1 84.38 235 VAL A N 1
ATOM 1915 C CA . VAL A 1 235 ? -19.203 -18.844 -23.359 1 84.38 235 VAL A CA 1
ATOM 1916 C C . VAL A 1 235 ? -17.875 -18.109 -23.422 1 84.38 235 VAL A C 1
ATOM 1918 O O . VAL A 1 235 ? -16.812 -18.703 -23.188 1 84.38 235 VAL A O 1
ATOM 1921 N N . TRP A 1 236 ? -17.938 -16.875 -23.641 1 88.56 236 TRP A N 1
ATOM 1922 C CA . TRP A 1 236 ? -16.719 -16.078 -23.703 1 88.56 236 TRP A CA 1
ATOM 1923 C C . TRP A 1 236 ? -16.047 -16.016 -22.344 1 88.56 236 TRP A C 1
ATOM 1925 O O . TRP A 1 236 ? -14.82 -16.094 -22.25 1 88.56 236 TRP A O 1
ATOM 1935 N N . LEU A 1 237 ? -16.672 -15.945 -21.312 1 87.62 237 LEU A N 1
ATOM 1936 C CA . LEU A 1 237 ? -16.141 -15.797 -19.953 1 87.62 237 LEU A CA 1
ATOM 1937 C C . LEU A 1 237 ? -15.367 -17.047 -19.547 1 87.62 237 LEU A C 1
ATOM 1939 O O . LEU A 1 237 ? -14.328 -16.953 -18.891 1 87.62 237 LEU A O 1
ATOM 1943 N N . VAL A 1 238 ? -15.898 -18.156 -19.984 1 89.31 238 VAL A N 1
ATOM 1944 C CA . VAL A 1 238 ? -15.234 -19.406 -19.625 1 89.31 238 VAL A CA 1
ATOM 1945 C C . VAL A 1 238 ? -13.875 -19.484 -20.297 1 89.31 238 VAL A C 1
ATOM 1947 O O . VAL A 1 238 ? -12.906 -19.984 -19.703 1 89.31 238 VAL A O 1
ATOM 1950 N N . HIS A 1 239 ? -13.75 -19 -21.469 1 92.12 239 HIS A N 1
ATOM 1951 C CA . HIS A 1 239 ? -12.469 -18.953 -22.156 1 92.12 239 HIS A CA 1
ATOM 1952 C C . HIS A 1 239 ? -11.531 -17.938 -21.516 1 92.12 239 HIS A C 1
ATOM 1954 O O . HIS A 1 239 ? -10.312 -18.156 -21.469 1 92.12 239 HIS A O 1
ATOM 1960 N N . VAL A 1 240 ? -12.078 -16.938 -21 1 94.44 240 VAL A N 1
ATOM 1961 C CA . VAL A 1 240 ? -11.289 -15.906 -20.328 1 94.44 240 VAL A CA 1
ATOM 1962 C C . VAL A 1 240 ? -10.68 -16.484 -19.047 1 94.44 240 VAL A C 1
ATOM 1964 O O . VAL A 1 240 ? -9.531 -16.172 -18.719 1 94.44 240 VAL A O 1
ATOM 1967 N N . TYR A 1 241 ? -11.383 -17.344 -18.359 1 94.62 241 TYR A N 1
ATOM 1968 C CA . TYR A 1 241 ? -10.867 -17.984 -17.156 1 94.62 241 TYR A CA 1
ATOM 1969 C C . TYR A 1 241 ? -9.586 -18.75 -17.469 1 94.62 241 TYR A C 1
ATOM 1971 O O . TYR A 1 241 ? -8.578 -18.578 -16.766 1 94.62 241 TYR A O 1
ATOM 1979 N N . SER A 1 242 ? -9.641 -19.516 -18.562 1 96.19 242 SER A N 1
ATOM 1980 C CA . SER A 1 242 ? -8.492 -20.312 -18.969 1 96.19 242 SER A CA 1
ATOM 1981 C C . SER A 1 242 ? -7.34 -19.438 -19.438 1 96.19 242 SER A C 1
ATOM 1983 O O . SER A 1 242 ? -6.188 -19.672 -19.062 1 96.19 242 SER A O 1
ATOM 1985 N N . LEU A 1 243 ? -7.676 -18.453 -20.125 1 97.44 243 LEU A N 1
ATOM 1986 C CA . LEU A 1 243 ? -6.652 -17.578 -20.703 1 97.44 243 LEU A CA 1
ATOM 1987 C C . LEU A 1 243 ? -5.914 -16.812 -19.594 1 97.44 243 LEU A C 1
ATOM 1989 O O . LEU A 1 243 ? -4.684 -16.719 -19.625 1 97.44 243 LEU A O 1
ATOM 1993 N N . VAL A 1 244 ? -6.637 -16.312 -18.656 1 97.44 244 VAL A N 1
ATOM 1994 C CA . VAL A 1 244 ? -6.031 -15.539 -17.578 1 97.44 244 VAL A CA 1
ATOM 1995 C C . VAL A 1 244 ? -5.121 -16.438 -16.75 1 97.44 244 VAL A C 1
ATOM 1997 O O . VAL A 1 244 ? -4.023 -16.031 -16.359 1 97.44 244 VAL A O 1
ATOM 2000 N N . PHE A 1 245 ? -5.539 -17.656 -16.531 1 97.94 245 PHE A N 1
ATOM 2001 C CA . PHE A 1 245 ? -4.711 -18.594 -15.789 1 97.94 245 PHE A CA 1
ATOM 2002 C C . PHE A 1 245 ? -3.393 -18.844 -16.5 1 97.94 245 PHE A C 1
ATOM 2004 O O . PHE A 1 245 ? -2.322 -18.75 -15.906 1 97.94 245 PHE A O 1
ATOM 2011 N N . VAL A 1 246 ? -3.445 -19.062 -17.781 1 98.12 246 VAL A N 1
ATOM 2012 C CA . VAL A 1 246 ? -2.268 -19.375 -18.578 1 98.12 246 VAL A CA 1
ATOM 2013 C C . VAL A 1 246 ? -1.369 -18.141 -18.688 1 98.12 246 VAL A C 1
ATOM 2015 O O . VAL A 1 246 ? -0.147 -18.25 -18.547 1 98.12 246 VAL A O 1
ATOM 2018 N N . MET A 1 247 ? -1.925 -17.031 -18.812 1 97.94 247 MET A N 1
ATOM 2019 C CA . MET A 1 247 ? -1.158 -15.797 -18.984 1 97.94 247 MET A CA 1
ATOM 2020 C C . MET A 1 247 ? -0.437 -15.406 -17.703 1 97.94 247 MET A C 1
ATOM 2022 O O . MET A 1 247 ? 0.642 -14.812 -17.75 1 97.94 247 MET A O 1
ATOM 2026 N N . CYS A 1 248 ? -0.969 -15.773 -16.594 1 97.75 248 CYS A N 1
ATOM 2027 C CA . CYS A 1 248 ? -0.356 -15.43 -15.312 1 97.75 248 CYS A CA 1
ATOM 2028 C C . CYS A 1 248 ? 0.799 -16.359 -14.984 1 97.75 248 CYS A C 1
ATOM 2030 O O . CYS A 1 248 ? 1.804 -15.945 -14.414 1 97.75 248 CYS A O 1
ATOM 2032 N N . TRP A 1 249 ? 0.744 -17.609 -15.438 1 98.25 249 TRP A N 1
ATOM 2033 C CA . TRP A 1 249 ? 1.689 -18.578 -14.906 1 98.25 249 TRP A CA 1
ATOM 2034 C C . TRP A 1 249 ? 2.664 -19.031 -15.992 1 98.25 249 TRP A C 1
ATOM 2036 O O . TRP A 1 249 ? 3.809 -19.391 -15.695 1 98.25 249 TRP A O 1
ATOM 2046 N N . LEU A 1 250 ? 2.275 -19.016 -17.234 1 98.31 250 LEU A N 1
ATOM 2047 C CA . LEU A 1 250 ? 3.09 -19.578 -18.297 1 98.31 250 LEU A CA 1
ATOM 2048 C C . LEU A 1 250 ? 4.418 -18.844 -18.422 1 98.31 250 LEU A C 1
ATOM 2050 O O . LEU A 1 250 ? 5.477 -19.469 -18.531 1 98.31 250 LEU A O 1
ATOM 2054 N N . PRO A 1 251 ? 4.418 -17.5 -18.469 1 98.19 251 PRO A N 1
ATOM 2055 C CA . PRO A 1 251 ? 5.703 -16.812 -18.562 1 98.19 251 PRO A CA 1
ATOM 2056 C C . PRO A 1 251 ? 6.688 -17.219 -17.469 1 98.19 251 PRO A C 1
ATOM 2058 O O . PRO A 1 251 ? 7.875 -17.406 -17.734 1 98.19 251 PRO A O 1
ATOM 2061 N N . TYR A 1 252 ? 6.227 -17.375 -16.281 1 97.94 252 TYR A N 1
ATOM 2062 C CA . TYR A 1 252 ? 7.07 -17.797 -15.172 1 97.94 252 TYR A CA 1
ATOM 2063 C C . TYR A 1 252 ? 7.664 -19.172 -15.414 1 97.94 252 TYR A C 1
ATOM 2065 O O . TYR A 1 252 ? 8.875 -19.375 -15.289 1 97.94 252 TYR A O 1
ATOM 2073 N N . HIS A 1 253 ? 6.883 -20.094 -15.812 1 97.94 253 HIS A N 1
ATOM 2074 C CA . HIS A 1 253 ? 7.352 -21.469 -16.016 1 97.94 253 HIS A CA 1
ATOM 2075 C C . HIS A 1 253 ? 8.273 -21.562 -17.234 1 97.94 253 HIS A C 1
ATOM 2077 O O . HIS A 1 253 ? 9.203 -22.359 -17.25 1 97.94 253 HIS A O 1
ATOM 2083 N N . LEU A 1 254 ? 8.031 -20.719 -18.188 1 97.38 254 LEU A N 1
ATOM 2084 C CA . LEU A 1 254 ? 8.898 -20.703 -19.359 1 97.38 254 LEU A CA 1
ATOM 2085 C C . LEU A 1 254 ? 10.297 -20.203 -18.984 1 97.38 254 LEU A C 1
ATOM 2087 O O . LEU A 1 254 ? 11.297 -20.828 -19.359 1 97.38 254 LEU A O 1
ATOM 2091 N N . VAL A 1 255 ? 10.352 -19.156 -18.25 1 96.75 255 VAL A N 1
ATOM 2092 C CA . VAL A 1 255 ? 11.633 -18.594 -17.828 1 96.75 255 VAL A CA 1
ATOM 2093 C C . VAL A 1 255 ? 12.359 -19.578 -16.938 1 96.75 255 VAL A C 1
ATOM 2095 O O . VAL A 1 255 ? 13.555 -19.828 -17.094 1 96.75 255 VAL A O 1
ATOM 2098 N N . VAL A 1 256 ? 11.672 -20.188 -15.992 1 95.75 256 VAL A N 1
ATOM 2099 C CA . VAL A 1 256 ? 12.289 -21.141 -15.086 1 95.75 256 VAL A CA 1
ATOM 2100 C C . VAL A 1 256 ? 12.773 -22.359 -15.867 1 95.75 256 VAL A C 1
ATOM 2102 O O . VAL A 1 256 ? 13.836 -22.922 -15.57 1 95.75 256 VAL A O 1
ATOM 2105 N N . PHE A 1 257 ? 12.016 -22.75 -16.875 1 95.56 257 PHE A N 1
ATOM 2106 C CA . PHE A 1 257 ? 12.422 -23.859 -17.734 1 95.56 257 PHE A CA 1
ATOM 2107 C C . PHE A 1 257 ? 13.734 -23.547 -18.438 1 95.56 257 PHE A C 1
ATOM 2109 O O . PHE A 1 257 ? 14.633 -24.391 -18.484 1 95.56 257 PHE A O 1
ATOM 2116 N N . LEU A 1 258 ? 13.852 -22.391 -18.922 1 94.81 258 LEU A N 1
ATOM 2117 C CA . LEU A 1 258 ? 15.094 -21.969 -19.578 1 94.81 258 LEU A CA 1
ATOM 2118 C C . LEU A 1 258 ? 16.234 -21.906 -18.578 1 94.81 258 LEU A C 1
ATOM 2120 O O . LEU A 1 258 ? 17.391 -22.203 -18.922 1 94.81 258 LEU A O 1
ATOM 2124 N N . MET A 1 259 ? 15.938 -21.5 -17.375 1 93.12 259 MET A N 1
ATOM 2125 C CA . MET A 1 259 ? 16.953 -21.5 -16.328 1 93.12 259 MET A CA 1
ATOM 2126 C C . MET A 1 259 ? 17.438 -22.906 -16.016 1 93.12 259 MET A C 1
ATOM 2128 O O . MET A 1 259 ? 18.625 -23.125 -15.797 1 93.12 259 MET A O 1
ATOM 2132 N N . VAL A 1 260 ? 16.531 -23.859 -16.016 1 92.69 260 VAL A N 1
ATOM 2133 C CA . VAL A 1 260 ? 16.891 -25.25 -15.797 1 92.69 260 VAL A CA 1
ATOM 2134 C C . VAL A 1 260 ? 17.797 -25.75 -16.922 1 92.69 260 VAL A C 1
ATOM 2136 O O . VAL A 1 260 ? 18.797 -26.422 -16.672 1 92.69 260 VAL A O 1
ATOM 2139 N N . ILE A 1 261 ? 17.484 -25.359 -18.125 1 92.75 261 ILE A N 1
ATOM 2140 C CA . ILE A 1 261 ? 18.297 -25.734 -19.266 1 92.75 261 ILE A CA 1
ATOM 2141 C C . ILE A 1 261 ? 19.703 -25.156 -19.125 1 92.75 261 ILE A C 1
ATOM 2143 O O . ILE A 1 261 ? 20.688 -25.828 -19.406 1 92.75 261 ILE A O 1
ATOM 2147 N N . ASP A 1 262 ? 19.781 -23.938 -18.641 1 90.56 262 ASP A N 1
ATOM 2148 C CA . ASP A 1 262 ? 21.062 -23.281 -18.453 1 90.56 262 ASP A CA 1
ATOM 2149 C C . ASP A 1 262 ? 21.906 -24 -17.391 1 90.56 262 ASP A C 1
ATOM 2151 O O . ASP A 1 262 ? 23.125 -24.109 -17.531 1 90.56 262 ASP A O 1
ATOM 2155 N N . ILE A 1 263 ? 21.234 -24.5 -16.391 1 87.06 263 ILE A N 1
ATOM 2156 C CA . ILE A 1 263 ? 21.906 -25.188 -15.305 1 87.06 263 ILE A CA 1
ATOM 2157 C C . ILE A 1 263 ? 22.391 -26.547 -15.789 1 87.06 263 ILE A C 1
ATOM 2159 O O . ILE A 1 263 ? 23.5 -26.984 -15.438 1 87.06 263 ILE A O 1
ATOM 2163 N N . LEU A 1 264 ? 21.703 -27.234 -16.641 1 89.19 264 LEU A N 1
ATOM 2164 C CA . LEU A 1 264 ? 22.047 -28.562 -17.156 1 89.19 264 LEU A CA 1
ATOM 2165 C C . LEU A 1 264 ? 23.156 -28.469 -18.188 1 89.19 264 LEU A C 1
ATOM 2167 O O . LEU A 1 264 ? 24.047 -29.328 -18.219 1 89.19 264 LEU A O 1
ATOM 2171 N N . ASN A 1 265 ? 23.062 -27.422 -18.969 1 89.5 265 ASN A N 1
ATOM 2172 C CA . ASN A 1 265 ? 24.078 -27.203 -20 1 89.5 265 ASN A CA 1
ATOM 2173 C C . ASN A 1 265 ? 24.438 -25.719 -20.125 1 89.5 265 ASN A C 1
ATOM 2175 O O . ASN A 1 265 ? 23.875 -25 -20.953 1 89.5 265 ASN A O 1
ATOM 2179 N N . PRO A 1 266 ? 25.438 -25.297 -19.297 1 81.69 266 PRO A N 1
ATOM 2180 C CA . PRO A 1 266 ? 25.781 -23.875 -19.203 1 81.69 266 PRO A CA 1
ATOM 2181 C C . PRO A 1 266 ? 26.312 -23.297 -20.516 1 81.69 266 PRO A C 1
ATOM 2183 O O . PRO A 1 266 ? 26.391 -22.078 -20.688 1 81.69 266 PRO A O 1
ATOM 2186 N N . TYR A 1 267 ? 26.516 -24.047 -21.562 1 83.25 267 TYR A N 1
ATOM 2187 C CA . TYR A 1 267 ? 27.141 -23.516 -22.766 1 83.25 267 TYR A CA 1
ATOM 2188 C C . TYR A 1 267 ? 26.125 -23.359 -23.891 1 83.25 267 TYR A C 1
ATOM 2190 O O . TYR A 1 267 ? 26.469 -22.906 -24.984 1 83.25 267 TYR A O 1
ATOM 2198 N N . ILE A 1 268 ? 24.953 -23.5 -23.5 1 87.44 268 ILE A N 1
ATOM 2199 C CA . ILE A 1 268 ? 23.922 -23.438 -24.531 1 87.44 268 ILE A CA 1
ATOM 2200 C C . ILE A 1 268 ? 23.578 -21.984 -24.844 1 87.44 268 ILE A C 1
ATOM 2202 O O . ILE A 1 268 ? 23.422 -21.609 -26.016 1 87.44 268 ILE A O 1
ATOM 2206 N N . PHE A 1 269 ? 23.531 -21.125 -23.828 1 89.69 269 PHE A N 1
ATOM 2207 C CA . PHE A 1 269 ? 23.078 -19.75 -24.016 1 89.69 269 PHE A CA 1
ATOM 2208 C C . PHE A 1 269 ? 24.266 -18.797 -23.984 1 89.69 269 PHE A C 1
ATOM 2210 O O . PHE A 1 269 ? 25.266 -19.047 -23.312 1 89.69 269 PHE A O 1
ATOM 2217 N N . SER A 1 270 ? 24.078 -17.766 -24.766 1 89.81 270 SER A N 1
ATOM 2218 C CA . SER A 1 270 ? 25.062 -16.703 -24.719 1 89.81 270 SER A CA 1
ATOM 2219 C C . SER A 1 270 ? 24.984 -15.93 -23.406 1 89.81 270 SER A C 1
ATOM 2221 O O . SER A 1 270 ? 23.984 -16.031 -22.688 1 89.81 270 SER A O 1
ATOM 2223 N N . CYS A 1 271 ? 26.047 -15.227 -23.125 1 86.81 271 CYS A N 1
ATOM 2224 C CA . CYS A 1 271 ? 26.094 -14.422 -21.906 1 86.81 271 CYS A CA 1
ATOM 2225 C C . CYS A 1 271 ? 24.938 -13.414 -21.875 1 86.81 271 CYS A C 1
ATOM 2227 O O . CYS A 1 271 ? 24.312 -13.211 -20.828 1 86.81 271 CYS A O 1
ATOM 2229 N N . ASN A 1 272 ? 24.672 -12.797 -22.984 1 90.25 272 ASN A N 1
ATOM 2230 C CA . ASN A 1 272 ? 23.578 -11.836 -23.062 1 90.25 272 ASN A CA 1
ATOM 2231 C C . ASN A 1 272 ? 22.234 -12.5 -22.781 1 90.25 272 ASN A C 1
ATOM 2233 O O . ASN A 1 272 ? 21.391 -11.938 -22.094 1 90.25 272 ASN A O 1
ATOM 2237 N N . THR A 1 273 ? 22.094 -13.703 -23.266 1 91.06 273 THR A N 1
ATOM 2238 C CA . THR A 1 273 ? 20.844 -14.43 -23.047 1 91.06 273 THR A CA 1
ATOM 2239 C C . THR A 1 273 ? 20.672 -14.789 -21.578 1 91.06 273 THR A C 1
ATOM 2241 O O . THR A 1 273 ? 19.578 -14.672 -21.031 1 91.06 273 THR A O 1
ATOM 2244 N N . ILE A 1 274 ? 21.688 -15.109 -21.016 1 90 274 ILE A N 1
ATOM 2245 C CA . ILE A 1 274 ? 21.656 -15.461 -19.594 1 90 274 ILE A CA 1
ATOM 2246 C C . ILE A 1 274 ? 21.312 -14.227 -18.766 1 90 274 ILE A C 1
ATOM 2248 O O . ILE A 1 274 ? 20.484 -14.297 -17.844 1 90 274 ILE A O 1
ATOM 2252 N N . GLU A 1 275 ? 21.875 -13.117 -19.109 1 89.25 275 GLU A N 1
ATOM 2253 C CA . GLU A 1 275 ? 21.609 -11.867 -18.391 1 89.25 275 GLU A CA 1
ATOM 2254 C C . GLU A 1 275 ? 20.141 -11.477 -18.5 1 89.25 275 GLU A C 1
ATOM 2256 O O . GLU A 1 275 ? 19.516 -11.094 -17.516 1 89.25 275 GLU A O 1
ATOM 2261 N N . VAL A 1 276 ? 19.656 -11.641 -19.609 1 91.88 276 VAL A N 1
ATOM 2262 C CA . VAL A 1 276 ? 18.25 -11.289 -19.828 1 91.88 276 VAL A CA 1
ATOM 2263 C C . VAL A 1 276 ? 17.359 -12.281 -19.094 1 91.88 276 VAL A C 1
ATOM 2265 O O . VAL A 1 276 ? 16.328 -11.891 -18.516 1 91.88 276 VAL A O 1
ATOM 2268 N N . LEU A 1 277 ? 17.734 -13.508 -19.156 1 91.75 277 LEU A N 1
ATOM 2269 C CA . LEU A 1 277 ? 16.969 -14.57 -18.5 1 91.75 277 LEU A CA 1
ATOM 2270 C C . LEU A 1 277 ? 16.844 -14.312 -17.016 1 91.75 277 LEU A C 1
ATOM 2272 O O . LEU A 1 277 ? 15.727 -14.281 -16.469 1 91.75 277 LEU A O 1
ATOM 2276 N N . TYR A 1 278 ? 17.828 -13.961 -16.344 1 87.62 278 TYR A N 1
ATOM 2277 C CA . TYR A 1 278 ? 17.828 -13.75 -14.906 1 87.62 278 TYR A CA 1
ATOM 2278 C C . TYR A 1 278 ? 17.219 -12.391 -14.562 1 87.62 278 TYR A C 1
ATOM 2280 O O . TYR A 1 278 ? 16.594 -12.242 -13.508 1 87.62 278 TYR A O 1
ATOM 2288 N N . PHE A 1 279 ? 17.391 -11.492 -15.516 1 90.69 279 PHE A N 1
ATOM 2289 C CA . PHE A 1 279 ? 16.75 -10.188 -15.383 1 90.69 279 PHE A CA 1
ATOM 2290 C C . PHE A 1 279 ? 15.234 -10.32 -15.445 1 90.69 279 PHE A C 1
ATOM 2292 O O . PHE A 1 279 ? 14.516 -9.656 -14.688 1 90.69 279 PHE A O 1
ATOM 2299 N N . SER A 1 280 ? 14.781 -11.227 -16.203 1 94.38 280 SER A N 1
ATOM 2300 C CA . SER A 1 280 ? 13.352 -11.367 -16.438 1 94.38 280 SER A CA 1
ATOM 2301 C C . SER A 1 280 ? 12.688 -12.195 -15.336 1 94.38 280 SER A C 1
ATOM 2303 O O . SER A 1 280 ? 11.461 -12.188 -15.203 1 94.38 280 SER A O 1
ATOM 2305 N N . TYR A 1 281 ? 13.438 -12.883 -14.609 1 94.06 281 TYR A N 1
ATOM 2306 C CA . TYR A 1 281 ? 12.898 -13.797 -13.609 1 94.06 281 TYR A CA 1
ATOM 2307 C C . TYR A 1 281 ? 12.008 -13.055 -12.609 1 94.06 281 TYR A C 1
ATOM 2309 O O . TYR A 1 281 ? 10.875 -13.461 -12.359 1 94.06 281 TYR A O 1
ATOM 2317 N N . SER A 1 282 ? 12.492 -11.922 -12.078 1 93.38 282 SER A N 1
ATOM 2318 C CA . SER A 1 282 ? 11.719 -11.164 -11.094 1 93.38 282 SER A CA 1
ATOM 2319 C C . SER A 1 282 ? 10.477 -10.547 -11.727 1 93.38 282 SER A C 1
ATOM 2321 O O . SER A 1 282 ? 9.445 -10.414 -11.07 1 93.38 282 SER A O 1
ATOM 2323 N N . VAL A 1 283 ? 10.562 -10.266 -12.961 1 95.5 283 VAL A N 1
ATOM 2324 C CA . VAL A 1 283 ? 9.445 -9.648 -13.672 1 95.5 283 VAL A CA 1
ATOM 2325 C C . VAL A 1 283 ? 8.32 -10.672 -13.852 1 95.5 283 VAL A C 1
ATOM 2327 O O . VAL A 1 283 ? 7.156 -10.383 -13.562 1 95.5 283 VAL A O 1
ATOM 2330 N N . VAL A 1 284 ? 8.703 -11.828 -14.258 1 97.19 284 VAL A N 1
ATOM 2331 C CA . VAL A 1 284 ? 7.695 -12.844 -14.523 1 97.19 284 VAL A CA 1
ATOM 2332 C C . VAL A 1 284 ? 7.137 -13.367 -13.195 1 97.19 284 VAL A C 1
ATOM 2334 O O . VAL A 1 284 ? 5.973 -13.773 -13.125 1 97.19 284 VAL A O 1
ATOM 2337 N N . GLN A 1 285 ? 7.934 -13.367 -12.18 1 96.31 285 GLN A N 1
ATOM 2338 C CA . GLN A 1 285 ? 7.422 -13.688 -10.852 1 96.31 285 GLN A CA 1
ATOM 2339 C C . GLN A 1 285 ? 6.34 -12.695 -10.422 1 96.31 285 GLN A C 1
ATOM 2341 O O . GLN A 1 285 ? 5.309 -13.094 -9.883 1 96.31 285 GLN A O 1
ATOM 2346 N N . CYS A 1 286 ? 6.582 -11.461 -10.688 1 97 286 CYS A N 1
ATOM 2347 C CA . CYS A 1 286 ? 5.602 -10.43 -10.383 1 97 286 CYS A CA 1
ATOM 2348 C C . CYS A 1 286 ? 4.332 -10.625 -11.203 1 97 286 CYS A C 1
ATOM 2350 O O . CYS A 1 286 ? 3.225 -10.492 -10.688 1 97 286 CYS A O 1
ATOM 2352 N N . LEU A 1 287 ? 4.504 -10.992 -12.438 1 97.12 287 LEU A N 1
ATOM 2353 C CA . LEU A 1 287 ? 3.363 -11.234 -13.312 1 97.12 287 LEU A CA 1
ATOM 2354 C C . LEU A 1 287 ? 2.496 -12.367 -12.781 1 97.12 287 LEU A C 1
ATOM 2356 O O . LEU A 1 287 ? 1.268 -12.305 -12.852 1 97.12 287 LEU A O 1
ATOM 2360 N N . SER A 1 288 ? 3.088 -13.328 -12.25 1 97.88 288 SER A N 1
ATOM 2361 C CA . SER A 1 288 ? 2.332 -14.461 -11.719 1 97.88 288 SER A CA 1
ATOM 2362 C C . SER A 1 288 ? 1.492 -14.039 -10.516 1 97.88 288 SER A C 1
ATOM 2364 O O . SER A 1 288 ? 0.428 -14.609 -10.266 1 97.88 288 SER A O 1
ATOM 2366 N N . LEU A 1 289 ? 1.928 -13.055 -9.781 1 98.19 289 LEU A N 1
ATOM 2367 C CA . LEU A 1 289 ? 1.217 -12.594 -8.602 1 98.19 289 LEU A CA 1
ATOM 2368 C C . LEU A 1 289 ? -0.069 -11.875 -8.984 1 98.19 289 LEU A C 1
ATOM 2370 O O . LEU A 1 289 ? -0.949 -11.672 -8.141 1 98.19 289 LEU A O 1
ATOM 2374 N N . PHE A 1 290 ? -0.241 -11.555 -10.227 1 98.06 290 PHE A N 1
ATOM 2375 C CA . PHE A 1 290 ? -1.437 -10.867 -10.695 1 98.06 290 PHE A CA 1
ATOM 2376 C C . PHE A 1 290 ? -2.664 -11.758 -10.562 1 98.06 290 PHE A C 1
ATOM 2378 O O . PHE A 1 290 ? -3.797 -11.273 -10.594 1 98.06 290 PHE A O 1
ATOM 2385 N N . HIS A 1 291 ? -2.43 -13.039 -10.422 1 98.12 291 HIS A N 1
ATOM 2386 C CA . HIS A 1 291 ? -3.576 -13.922 -10.25 1 98.12 291 HIS A CA 1
ATOM 2387 C C . HIS A 1 291 ? -4.348 -13.578 -8.977 1 98.12 291 HIS A C 1
ATOM 2389 O O . HIS A 1 291 ? -5.555 -13.805 -8.898 1 98.12 291 HIS A O 1
ATOM 2395 N N . CYS A 1 292 ? -3.672 -13 -7.965 1 98.06 292 CYS A N 1
ATOM 2396 C CA . CYS A 1 292 ? -4.312 -12.609 -6.715 1 98.06 292 CYS A CA 1
ATOM 2397 C C . CYS A 1 292 ? -5.285 -11.461 -6.93 1 98.06 292 CYS A C 1
ATOM 2399 O O . CYS A 1 292 ? -6.176 -11.227 -6.109 1 98.06 292 CYS A O 1
ATOM 2401 N N . VAL A 1 293 ? -5.094 -10.688 -7.98 1 97.94 293 VAL A N 1
ATOM 2402 C CA . VAL A 1 293 ? -5.98 -9.586 -8.328 1 97.94 293 VAL A CA 1
ATOM 2403 C C . VAL A 1 293 ? -7.031 -10.062 -9.328 1 97.94 293 VAL A C 1
ATOM 2405 O O . VAL A 1 293 ? -8.195 -9.656 -9.258 1 97.94 293 VAL A O 1
ATOM 2408 N N . ALA A 1 294 ? -6.664 -10.977 -10.172 1 97.88 294 ALA A N 1
ATOM 2409 C CA . ALA A 1 294 ? -7.539 -11.453 -11.234 1 97.88 294 ALA A CA 1
ATOM 2410 C C . ALA A 1 294 ? -8.602 -12.398 -10.688 1 97.88 294 ALA A C 1
ATOM 2412 O O . ALA A 1 294 ? -9.766 -12.336 -11.102 1 97.88 294 ALA A O 1
ATOM 2413 N N . ASN A 1 295 ? -8.266 -13.227 -9.766 1 97.44 295 ASN A N 1
ATOM 2414 C CA . ASN A 1 295 ? -9.172 -14.258 -9.273 1 97.44 295 ASN A CA 1
ATOM 2415 C C . ASN A 1 295 ? -10.43 -13.648 -8.664 1 97.44 295 ASN A C 1
ATOM 2417 O O . ASN A 1 295 ? -11.547 -14.016 -9.039 1 97.44 295 ASN A O 1
ATOM 2421 N N . PRO A 1 296 ? -10.281 -12.672 -7.777 1 96.81 296 PRO A N 1
ATOM 2422 C CA . PRO A 1 296 ? -11.5 -12.07 -7.227 1 96.81 296 PRO A CA 1
ATOM 2423 C C . PRO A 1 296 ? -12.359 -11.398 -8.289 1 96.81 296 PRO A C 1
ATOM 2425 O O . PRO A 1 296 ? -13.594 -11.422 -8.203 1 96.81 296 PRO A O 1
ATOM 2428 N N . ILE A 1 297 ? -11.781 -10.836 -9.242 1 96 297 ILE A N 1
ATOM 2429 C CA . ILE A 1 297 ? -12.516 -10.164 -10.305 1 96 297 ILE A CA 1
ATOM 2430 C C . ILE A 1 297 ? -13.258 -11.195 -11.156 1 96 297 ILE A C 1
ATOM 2432 O O . ILE A 1 297 ? -14.469 -11.07 -11.375 1 96 297 ILE A O 1
ATOM 2436 N 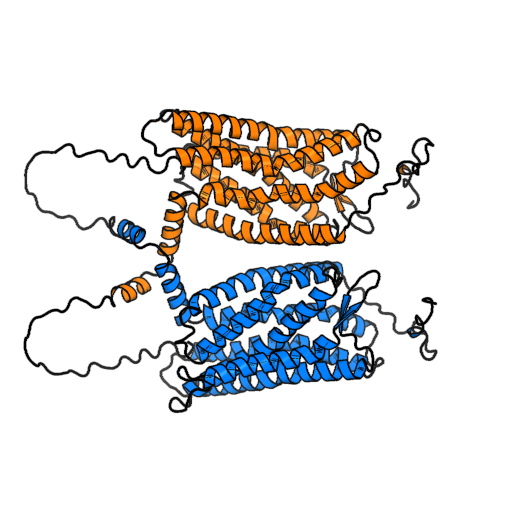N . LEU A 1 298 ? -12.625 -12.219 -11.5 1 94.06 298 LEU A N 1
ATOM 2437 C CA . LEU A 1 298 ? -13.164 -13.195 -12.438 1 94.06 298 LEU A CA 1
ATOM 2438 C C . LEU A 1 298 ? -14.211 -14.078 -11.773 1 94.06 298 LEU A C 1
ATOM 2440 O O . LEU A 1 298 ? -15.25 -14.383 -12.375 1 94.06 298 LEU A O 1
ATOM 2444 N N . TYR A 1 299 ? -14.078 -14.367 -10.523 1 92.69 299 TYR A N 1
ATOM 2445 C CA . TYR A 1 299 ? -14.906 -15.422 -9.945 1 92.69 299 TYR A CA 1
ATOM 2446 C C . TYR A 1 299 ? -15.875 -14.859 -8.922 1 92.69 299 TYR A C 1
ATOM 2448 O O . TYR A 1 299 ? -16.719 -15.586 -8.391 1 92.69 299 TYR A O 1
ATOM 2456 N N . ASN A 1 300 ? -15.75 -13.562 -8.672 1 92.88 300 ASN A N 1
ATOM 2457 C CA . ASN A 1 300 ? -16.672 -12.938 -7.723 1 92.88 300 ASN A CA 1
ATOM 2458 C C . ASN A 1 300 ? -17.297 -11.664 -8.297 1 92.88 300 ASN A C 1
ATOM 2460 O O . ASN A 1 300 ? -18.469 -11.656 -8.641 1 92.88 300 ASN A O 1
ATOM 2464 N N . PHE A 1 301 ? -16.594 -10.766 -8.695 1 91 301 PHE A N 1
ATOM 2465 C CA . PHE A 1 301 ? -17.109 -9.445 -9.055 1 91 301 PHE A CA 1
ATOM 2466 C C . PHE A 1 301 ? -17.828 -9.5 -10.391 1 91 301 PHE A C 1
ATOM 2468 O O . PHE A 1 301 ? -18.703 -8.672 -10.656 1 91 301 PHE A O 1
ATOM 2475 N N . LEU A 1 302 ? -17.516 -10.453 -11.172 1 89.5 302 LEU A N 1
ATOM 2476 C CA . LEU A 1 302 ? -18.219 -10.594 -12.445 1 89.5 302 LEU A CA 1
ATOM 2477 C C . LEU A 1 302 ? -19.516 -11.383 -12.273 1 89.5 302 LEU A C 1
ATOM 2479 O O . LEU A 1 302 ? -20.375 -11.375 -13.156 1 89.5 302 LEU A O 1
ATOM 2483 N N . SER A 1 303 ? -19.734 -11.953 -11.195 1 86.75 303 SER A N 1
ATOM 2484 C CA . SER A 1 303 ? -20.953 -12.695 -10.898 1 86.75 303 SER A CA 1
ATOM 2485 C C . SER A 1 303 ? -22.031 -11.789 -10.305 1 86.75 303 SER A C 1
ATOM 2487 O O . SER A 1 303 ? -21.75 -10.992 -9.406 1 86.75 303 SER A O 1
ATOM 2489 N N . GLN A 1 304 ? -23.172 -11.93 -10.766 1 85.94 304 GLN A N 1
ATOM 2490 C CA . GLN A 1 304 ? -24.281 -11.133 -10.266 1 85.94 304 GLN A CA 1
ATOM 2491 C C . GLN A 1 304 ? -24.672 -11.555 -8.852 1 85.94 304 GLN A C 1
ATOM 2493 O O . GLN A 1 304 ? -25.047 -10.719 -8.031 1 85.94 304 GLN A O 1
ATOM 2498 N N . SER A 1 305 ? -24.547 -12.797 -8.711 1 86.25 305 SER A N 1
ATOM 2499 C CA . SER A 1 305 ? -24.875 -13.312 -7.387 1 86.25 305 SER A CA 1
ATOM 2500 C C . SER A 1 305 ? -23.984 -12.703 -6.309 1 86.25 305 SER A C 1
ATOM 2502 O O . SER A 1 305 ? -24.469 -12.328 -5.234 1 86.25 305 SER A O 1
ATOM 2504 N N . PHE A 1 306 ? -22.781 -12.562 -6.609 1 91.25 306 PHE A N 1
ATOM 2505 C CA . PHE A 1 306 ? -21.859 -11.977 -5.645 1 91.25 306 PHE A CA 1
ATOM 2506 C C . PHE A 1 306 ? -22.172 -10.508 -5.418 1 91.25 306 PHE A C 1
ATOM 2508 O O . PHE A 1 306 ? -22.172 -10.031 -4.277 1 91.25 306 PHE A O 1
ATOM 2515 N N . CYS A 1 307 ? -22.406 -9.805 -6.406 1 90.31 307 CYS A N 1
ATOM 2516 C CA . CYS A 1 307 ? -22.719 -8.383 -6.293 1 90.31 307 CYS A CA 1
ATOM 2517 C C . CYS A 1 307 ? -23.969 -8.164 -5.449 1 90.31 307 CYS A C 1
ATOM 2519 O O . CYS A 1 307 ? -24 -7.258 -4.617 1 90.31 307 CYS A O 1
ATOM 2521 N N . LYS A 1 308 ? -24.906 -9.031 -5.68 1 89.06 308 LYS A N 1
ATOM 2522 C CA . LYS A 1 308 ? -26.125 -8.945 -4.875 1 89.06 308 LYS A CA 1
ATOM 2523 C C . LYS A 1 308 ? -25.844 -9.25 -3.408 1 89.06 308 LYS A C 1
ATOM 2525 O O . LYS A 1 308 ? -26.328 -8.547 -2.52 1 89.06 308 LYS A O 1
ATOM 2530 N N . ASN A 1 309 ? -25.031 -10.219 -3.258 1 90.38 309 ASN A N 1
ATOM 2531 C CA . ASN A 1 309 ? -24.672 -10.57 -1.892 1 90.38 309 ASN A CA 1
ATOM 2532 C C . ASN A 1 309 ? -23.859 -9.469 -1.221 1 90.38 309 ASN A C 1
ATOM 2534 O O . ASN A 1 309 ? -23.984 -9.234 -0.018 1 90.38 309 ASN A O 1
ATOM 2538 N N . LEU A 1 310 ? -23.016 -8.898 -1.95 1 91.12 310 LEU A N 1
ATOM 2539 C CA . LEU A 1 310 ? -22.219 -7.785 -1.449 1 91.12 310 LEU A CA 1
ATOM 2540 C C . LEU A 1 310 ? -23.109 -6.637 -0.989 1 91.12 310 LEU A C 1
ATOM 2542 O O . LEU A 1 310 ? -22.938 -6.121 0.117 1 91.12 310 LEU A O 1
ATOM 2546 N N . ILE A 1 311 ? -24.031 -6.285 -1.736 1 89.44 311 ILE A N 1
ATOM 2547 C CA . ILE A 1 311 ? -24.953 -5.207 -1.419 1 89.44 311 ILE A CA 1
ATOM 2548 C C . ILE A 1 311 ? -25.766 -5.57 -0.177 1 89.44 311 ILE A C 1
ATOM 2550 O O . ILE A 1 311 ? -25.938 -4.75 0.73 1 89.44 311 ILE A O 1
ATOM 2554 N N . ASN A 1 312 ? -26.219 -6.793 -0.19 1 87.94 312 ASN A N 1
ATOM 2555 C CA . ASN A 1 312 ? -27 -7.254 0.952 1 87.94 312 ASN A CA 1
ATOM 2556 C C . ASN A 1 312 ? -26.188 -7.215 2.242 1 87.94 312 ASN A C 1
ATOM 2558 O O . ASN A 1 312 ? -26.703 -6.832 3.295 1 87.94 312 ASN A O 1
ATOM 2562 N N . THR A 1 313 ? -25.031 -7.582 2.092 1 88.94 313 THR A N 1
ATOM 2563 C CA . THR A 1 313 ? -24.156 -7.574 3.256 1 88.94 313 THR A CA 1
ATOM 2564 C C . THR A 1 313 ? -23.906 -6.148 3.734 1 88.94 313 THR A C 1
ATOM 2566 O O . THR A 1 313 ? -23.922 -5.879 4.938 1 88.94 313 THR A O 1
ATOM 2569 N N . VAL A 1 314 ? -23.672 -5.254 2.834 1 86.06 314 VAL A N 1
ATOM 2570 C CA . VAL A 1 314 ? -23.453 -3.854 3.172 1 86.06 314 VAL A CA 1
ATOM 2571 C C . VAL A 1 314 ? -24.703 -3.273 3.826 1 86.06 314 VAL A C 1
ATOM 2573 O O . VAL A 1 314 ? -24.625 -2.59 4.848 1 86.06 314 VAL A O 1
ATOM 2576 N N . LEU A 1 315 ? -25.844 -3.607 3.334 1 84.62 315 LEU A N 1
ATOM 2577 C CA . LEU A 1 315 ? -27.109 -3.092 3.834 1 84.62 315 LEU A CA 1
ATOM 2578 C C . LEU A 1 315 ? -27.422 -3.645 5.223 1 84.62 315 LEU A C 1
ATOM 2580 O O . LEU A 1 315 ? -27.984 -2.945 6.062 1 84.62 315 LEU A O 1
ATOM 2584 N N . SER A 1 316 ? -27.047 -4.805 5.363 1 85.88 316 SER A N 1
ATOM 2585 C CA . SER A 1 316 ? -27.328 -5.434 6.648 1 85.88 316 SER A CA 1
ATOM 2586 C C . SER A 1 316 ? -26.469 -4.828 7.762 1 85.88 316 SER A C 1
ATOM 2588 O O . SER A 1 316 ? -26.828 -4.914 8.938 1 85.88 316 SER A O 1
ATOM 2590 N N . HIS A 1 317 ? -25.453 -4.199 7.41 1 83.94 317 HIS A N 1
ATOM 2591 C CA . HIS A 1 317 ? -24.578 -3.617 8.422 1 83.94 317 HIS A CA 1
ATOM 2592 C C . HIS A 1 317 ? -24.891 -2.143 8.641 1 83.94 317 HIS A C 1
ATOM 2594 O O . HIS A 1 317 ? -24.312 -1.502 9.516 1 83.94 317 HIS A O 1
ATOM 2600 N N . ILE A 1 318 ? -25.766 -1.619 7.891 1 80.88 318 ILE A N 1
ATOM 2601 C CA . ILE A 1 318 ? -26.25 -0.254 8.086 1 80.88 318 ILE A CA 1
ATOM 2602 C C . ILE A 1 318 ? -27.391 -0.247 9.094 1 80.88 318 ILE A C 1
ATOM 2604 O O . ILE A 1 318 ? -28.375 -0.978 8.93 1 80.88 318 ILE A O 1
ATOM 2608 N N . PRO A 1 319 ? -27.172 0.448 10.172 1 73.81 319 PRO A N 1
ATOM 2609 C CA . PRO A 1 319 ? -28.234 0.491 11.172 1 73.81 319 PRO A CA 1
ATOM 2610 C C . PRO A 1 319 ? -29.562 1.006 10.609 1 73.81 319 PRO A C 1
ATOM 2612 O O . PRO A 1 319 ? -29.562 1.913 9.773 1 73.81 319 PRO A O 1
ATOM 2615 N N . LYS A 1 320 ? -30.734 0.3 10.828 1 63.16 320 LYS A N 1
ATOM 2616 C CA . LYS A 1 320 ? -32.094 0.548 10.352 1 63.16 320 LYS A CA 1
ATOM 2617 C C . LYS A 1 320 ? -32.562 1.938 10.758 1 63.16 320 LYS A C 1
ATOM 2619 O O . LYS A 1 320 ? -33.406 2.541 10.078 1 63.16 320 LYS A O 1
ATOM 2624 N N . GLU A 1 321 ? -32.219 2.441 11.797 1 58.09 321 GLU A N 1
ATOM 2625 C CA . GLU A 1 321 ? -32.688 3.748 12.234 1 58.09 321 GLU A CA 1
ATOM 2626 C C . GLU A 1 321 ? -32.406 4.816 11.172 1 58.09 321 GLU A C 1
ATOM 2628 O O . GLU A 1 321 ? -33.188 5.762 11.031 1 58.09 321 GLU A O 1
ATOM 2633 N N . VAL A 1 322 ? -31.469 4.707 10.352 1 57.34 322 VAL A N 1
ATOM 2634 C CA . VAL A 1 322 ? -31.078 5.684 9.336 1 57.34 322 VAL A CA 1
ATOM 2635 C C . VAL A 1 322 ? -31.953 5.508 8.094 1 57.34 322 VAL A C 1
ATOM 2637 O O . VAL A 1 322 ? -32.25 6.484 7.398 1 57.34 322 VAL A O 1
ATOM 2640 N N . GLU A 1 323 ? -32.406 4.344 7.754 1 52.88 323 GLU A N 1
ATOM 2641 C CA . GLU A 1 323 ? -33.281 4.043 6.613 1 52.88 323 GLU A CA 1
ATOM 2642 C C . GLU A 1 323 ? -34.625 4.746 6.73 1 52.88 323 GLU A C 1
ATOM 2644 O O . GLU A 1 323 ? -35.219 5.156 5.723 1 52.88 323 GLU A O 1
ATOM 2649 N N . GLN A 1 324 ? -35.281 4.879 7.879 1 46.69 324 GLN A N 1
ATOM 2650 C CA . GLN A 1 324 ? -36.594 5.484 8.07 1 46.69 324 GLN A CA 1
ATOM 2651 C C . GLN A 1 324 ? -36.531 6.992 7.832 1 46.69 324 GLN A C 1
ATOM 2653 O O . GLN A 1 324 ? -37.531 7.586 7.391 1 46.69 324 GLN A O 1
ATOM 2658 N N . VAL A 1 325 ? -35.469 7.602 8.039 1 47.06 325 VAL A N 1
ATOM 2659 C CA . VAL A 1 325 ? -35.438 9.047 7.871 1 47.06 325 VAL A CA 1
ATOM 2660 C C . VAL A 1 325 ? -35.375 9.391 6.383 1 47.06 325 VAL A C 1
ATOM 2662 O O . VAL A 1 325 ? -35.938 10.383 5.938 1 47.06 325 VAL A O 1
ATOM 2665 N N . GLY A 1 326 ? -34.719 8.555 5.551 1 45.09 326 GLY A N 1
ATOM 2666 C CA . GLY A 1 326 ? -34.688 8.852 4.129 1 45.09 326 GLY A CA 1
ATOM 2667 C C . GLY A 1 326 ? -36.031 8.633 3.436 1 45.09 326 GLY A C 1
ATOM 2668 O O . GLY A 1 326 ? -36.219 9.055 2.293 1 45.09 326 GLY A O 1
ATOM 2669 N N . ALA A 1 327 ? -36.906 7.703 3.922 1 41.22 327 ALA A N 1
ATOM 2670 C CA . ALA A 1 327 ? -38.188 7.43 3.312 1 41.22 327 ALA A CA 1
ATOM 2671 C C . ALA A 1 327 ? -39.188 8.531 3.645 1 41.22 327 ALA A C 1
ATOM 2673 O O . ALA A 1 327 ? -40.25 8.617 3.029 1 41.22 327 ALA A O 1
ATOM 2674 N N . GLY A 1 328 ? -39.031 9.141 4.746 1 36.47 328 GLY A N 1
ATOM 2675 C CA . GLY A 1 328 ? -40.062 10.062 5.18 1 36.47 328 GLY A CA 1
ATOM 2676 C C . GLY A 1 328 ? -40.188 11.266 4.273 1 36.47 328 GLY A C 1
ATOM 2677 O O . GLY A 1 328 ? -41.125 12.055 4.426 1 36.47 328 GLY A O 1
ATOM 2678 N N . ASN A 1 329 ? -39.031 11.734 3.725 1 36.88 329 ASN A N 1
ATOM 2679 C CA . ASN A 1 329 ? -39.281 13.008 3.07 1 36.88 329 ASN A CA 1
ATOM 2680 C C . ASN A 1 329 ? -39.875 12.82 1.678 1 36.88 329 ASN A C 1
ATOM 2682 O O . ASN A 1 329 ? -39.312 13.273 0.686 1 36.88 329 ASN A O 1
ATOM 2686 N N . GLN A 1 330 ? -40.312 11.625 1.343 1 33.78 330 GLN A N 1
ATOM 2687 C CA . GLN A 1 330 ? -41.031 11.711 0.071 1 33.78 330 GLN A CA 1
ATOM 2688 C C . GLN A 1 330 ? -42.219 12.648 0.177 1 33.78 330 GLN A C 1
ATOM 2690 O O . GLN A 1 330 ? -43.062 12.492 1.073 1 33.78 330 GLN A O 1
ATOM 2695 N N . PRO A 1 331 ? -42.156 13.914 -0.348 1 35.25 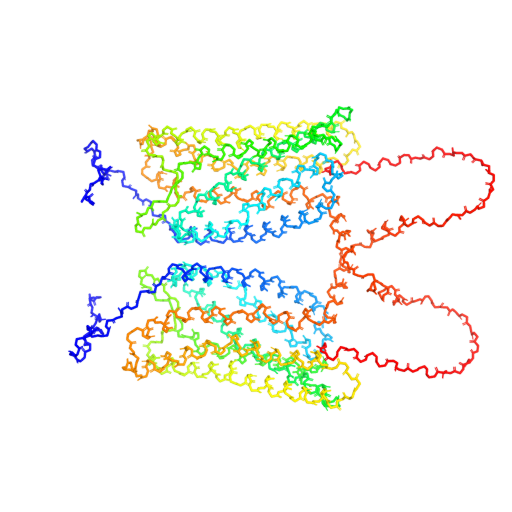331 PRO A N 1
ATOM 2696 C CA . PRO A 1 331 ? -43.312 14.82 -0.376 1 35.25 331 PRO A CA 1
ATOM 2697 C C . PRO A 1 331 ? -44.594 14.141 -0.854 1 35.25 331 PRO A C 1
ATOM 2699 O O . PRO A 1 331 ? -44.656 13.656 -1.986 1 35.25 331 PRO A O 1
ATOM 2702 N N . GLY A 1 332 ? -45.125 13.195 -0.118 1 29.34 332 GLY A N 1
ATOM 2703 C CA . GLY A 1 332 ? -46.406 12.648 -0.517 1 29.34 332 GLY A CA 1
ATOM 2704 C C . GLY A 1 332 ? -47.375 13.703 -1.057 1 29.34 332 GLY A C 1
ATOM 2705 O O . GLY A 1 332 ? -47.156 14.906 -0.865 1 29.34 332 GLY A O 1
ATOM 2706 N N . ALA A 1 333 ? -48.469 13.258 -1.823 1 29.92 333 ALA A N 1
ATOM 2707 C CA . ALA A 1 333 ? -49.531 13.766 -2.674 1 29.92 333 ALA A CA 1
ATOM 2708 C C . ALA A 1 333 ? -50.344 14.844 -1.959 1 29.92 333 ALA A C 1
ATOM 2710 O O . ALA A 1 333 ? -50.406 14.852 -0.729 1 29.92 333 ALA A O 1
ATOM 2711 N N . PRO A 1 334 ? -50.812 15.82 -2.77 1 32.72 334 PRO A N 1
ATOM 2712 C CA . PRO A 1 334 ? -51.656 16.969 -2.471 1 32.72 334 PRO A CA 1
ATOM 2713 C C . PRO A 1 334 ? -52.969 16.578 -1.779 1 32.72 334 PRO A C 1
ATOM 2715 O O . PRO A 1 334 ? -53.75 15.797 -2.324 1 32.72 334 PRO A O 1
ATOM 2718 N N . ASN A 1 335 ? -52.875 16.141 -0.546 1 25.44 335 ASN A N 1
ATOM 2719 C CA . ASN A 1 335 ? -54.219 15.938 0.052 1 25.44 335 ASN A CA 1
ATOM 2720 C C . ASN A 1 335 ? -55.062 17.188 -0.073 1 25.44 335 ASN A C 1
ATOM 2722 O O . ASN A 1 335 ? -54.656 18.281 0.29 1 25.44 335 ASN A O 1
ATOM 2726 N N . GLY A 1 336 ? -56 17.188 -0.95 1 25.5 336 GLY A N 1
ATOM 2727 C CA . GLY A 1 336 ? -57.031 18.188 -1.218 1 25.5 336 GLY A CA 1
ATOM 2728 C C . GLY A 1 336 ? -57.75 18.656 0.034 1 25.5 336 GLY A C 1
ATOM 2729 O O . GLY A 1 336 ? -58.469 19.641 -0.002 1 25.5 336 GLY A O 1
ATOM 2730 N N . GLY A 1 337 ? -58.156 17.719 0.874 1 25.47 337 GLY A N 1
ATOM 2731 C CA . GLY A 1 337 ? -59.438 18.125 1.438 1 25.47 337 GLY A CA 1
ATOM 2732 C C . GLY A 1 337 ? -59.312 19.281 2.42 1 25.47 337 GLY A C 1
ATOM 2733 O O . GLY A 1 337 ? -58.219 19.531 2.953 1 25.47 337 GLY A O 1
ATOM 2734 N N . GLY A 1 338 ? -60.312 20.188 2.537 1 25.06 338 GLY A N 1
ATOM 2735 C CA . GLY A 1 338 ? -60.625 21.516 3.016 1 25.06 338 GLY A CA 1
ATOM 2736 C C . GLY A 1 338 ? -60.656 21.625 4.527 1 25.06 338 GLY A C 1
ATOM 2737 O O . GLY A 1 338 ? -60.969 22.688 5.078 1 25.06 338 GLY A O 1
ATOM 2738 N N . GLY A 1 339 ? -60.812 20.562 5.32 1 25.52 339 GLY A N 1
ATOM 2739 C CA . GLY A 1 339 ? -61.625 21.031 6.434 1 25.52 339 GLY A CA 1
ATOM 2740 C C . GLY A 1 339 ? -60.906 22.031 7.312 1 25.52 339 GLY A C 1
ATOM 2741 O O . GLY A 1 339 ? -59.688 22.172 7.223 1 25.52 339 GLY A O 1
ATOM 2742 N N . PRO A 1 340 ? -61.688 22.672 8.258 1 25.77 340 PRO A N 1
ATOM 2743 C CA . PRO A 1 340 ? -61.562 23.984 8.891 1 25.77 340 PRO A CA 1
ATOM 2744 C C . PRO A 1 340 ? -60.344 24.125 9.773 1 25.77 340 PRO A C 1
ATOM 2746 O O . PRO A 1 340 ? -59.531 25.047 9.586 1 25.77 340 PRO A O 1
ATOM 2749 N N . GLU A 1 341 ? -60.531 23.984 11.117 1 22.69 341 GLU A N 1
ATOM 2750 C CA . GLU A 1 341 ? -60.438 25.031 12.125 1 22.69 341 GLU A CA 1
ATOM 2751 C C . GLU A 1 341 ? -59.031 25.078 12.734 1 22.69 341 GLU A C 1
ATOM 2753 O O . GLU A 1 341 ? -58.406 26.125 12.781 1 22.69 341 GLU A O 1
ATOM 2758 N N . ARG A 1 342 ? -58.875 24.484 14.156 1 24.3 342 ARG A N 1
ATOM 2759 C CA . ARG A 1 342 ? -58.562 25.203 15.383 1 24.3 342 ARG A CA 1
ATOM 2760 C C . ARG A 1 342 ? -57.062 25.359 15.555 1 24.3 342 ARG A C 1
ATOM 2762 O O . ARG A 1 342 ? -56.281 24.734 14.82 1 24.3 342 ARG A O 1
ATOM 2769 N N . GLN A 1 343 ? -56.688 25.109 16.938 1 22.73 343 GLN A N 1
ATOM 2770 C CA . GLN A 1 343 ? -55.844 25.734 17.984 1 22.73 343 GLN A CA 1
ATOM 2771 C C . GLN A 1 343 ? -54.406 25.266 17.875 1 22.73 343 GLN A C 1
ATOM 2773 O O . GLN A 1 343 ? -54.125 24.078 17.875 1 22.73 343 GLN A O 1
ATOM 2778 N N . ARG A 1 344 ? -53.594 26.109 17.422 1 22.94 344 ARG A N 1
ATOM 2779 C CA . ARG A 1 344 ? -52.156 26.078 17.125 1 22.94 344 ARG A CA 1
ATOM 2780 C C . ARG A 1 344 ? -51.344 25.781 18.375 1 22.94 344 ARG A C 1
ATOM 2782 O O . ARG A 1 344 ? -51.094 26.672 19.203 1 22.94 344 ARG A O 1
ATOM 2789 N N . LYS A 1 345 ? -51.688 24.609 19.141 1 26.22 345 LYS A N 1
ATOM 2790 C CA . LYS A 1 345 ? -50.781 24.516 20.281 1 26.22 345 LYS A CA 1
ATOM 2791 C C . LYS A 1 345 ? -49.344 24.562 19.859 1 26.22 345 LYS A C 1
ATOM 2793 O O . LYS A 1 345 ? -48.969 24 18.812 1 26.22 345 LYS A O 1
ATOM 2798 N N . LEU A 1 346 ? -48.562 25.469 20.516 1 23.14 346 LEU A N 1
ATOM 2799 C CA . LEU A 1 346 ? -47.156 25.906 20.594 1 23.14 346 LEU A CA 1
ATOM 2800 C C . LEU A 1 346 ? -46.25 24.734 20.906 1 23.14 346 LEU A C 1
ATOM 2802 O O . LEU A 1 346 ? -46.156 24.297 22.062 1 23.14 346 LEU A O 1
ATOM 2806 N N . SER A 1 347 ? -46.469 23.531 20.344 1 20.36 347 SER A N 1
ATOM 2807 C CA . SER A 1 347 ? -45.594 22.438 20.797 1 20.36 347 SER A CA 1
ATOM 2808 C C . SER A 1 347 ? -44.125 22.859 20.812 1 20.36 347 SER A C 1
ATOM 2810 O O . SER A 1 347 ? -43.75 23.797 20.125 1 20.36 347 SER A O 1
ATOM 2812 N N . ASN A 1 348 ? -43.25 22.078 21.703 1 22.19 348 ASN A N 1
ATOM 2813 C CA . ASN A 1 348 ? -41.938 22 22.328 1 22.19 348 ASN A CA 1
ATOM 2814 C C . ASN A 1 348 ? -40.844 21.922 21.297 1 22.19 348 ASN A C 1
ATOM 2816 O O . ASN A 1 348 ? -40.906 21.109 20.359 1 22.19 348 ASN A O 1
ATOM 2820 N N . VAL A 1 349 ? -40.125 23.016 21.016 1 24.89 349 VAL A N 1
ATOM 2821 C CA . VAL A 1 349 ? -38.875 23.219 20.312 1 24.89 349 VAL A CA 1
ATOM 2822 C C . VAL A 1 349 ? -37.844 22.188 20.781 1 24.89 349 VAL A C 1
ATOM 2824 O O . VAL A 1 349 ? -37.438 22.203 21.938 1 24.89 349 VAL A O 1
ATOM 2827 N N . SER A 1 350 ? -38.031 20.859 20.594 1 24.27 350 SER A N 1
ATOM 2828 C CA . SER A 1 350 ? -36.906 19.938 20.797 1 24.27 350 SER A CA 1
ATOM 2829 C C . SER A 1 350 ? -35.625 20.469 20.172 1 24.27 350 SER A C 1
ATOM 2831 O O . SER A 1 350 ? -35.562 20.672 18.953 1 24.27 350 SER A O 1
ATOM 2833 N N . THR A 1 351 ? -34.875 21.281 20.844 1 25.06 351 THR A N 1
ATOM 2834 C CA . THR A 1 351 ? -33.5 21.688 20.625 1 25.06 351 THR A CA 1
ATOM 2835 C C . THR A 1 351 ? -32.625 20.484 20.266 1 25.06 351 THR A C 1
ATOM 2837 O O . THR A 1 351 ? -32.344 19.641 21.109 1 25.06 351 THR A O 1
ATOM 2840 N N . SER A 1 352 ? -32.812 19.797 19.203 1 25.73 352 SER A N 1
ATOM 2841 C CA . SER A 1 352 ? -31.781 18.875 18.75 1 25.73 352 SER A CA 1
ATOM 2842 C C . SER A 1 352 ? -30.406 19.531 18.766 1 25.73 352 SER A C 1
ATOM 2844 O O . SER A 1 352 ? -30.094 20.328 17.875 1 25.73 352 SER A O 1
ATOM 2846 N N . GLN A 1 353 ? -29.891 20.047 19.875 1 27.42 353 GLN A N 1
ATOM 2847 C CA . GLN A 1 353 ? -28.547 20.516 20.172 1 27.42 353 GLN A CA 1
ATOM 2848 C C . GLN A 1 353 ? -27.5 19.5 19.781 1 27.42 353 GLN A C 1
ATOM 2850 O O . GLN A 1 353 ? -26.469 19.344 20.453 1 27.42 353 GLN A O 1
ATOM 2855 N N . SER A 1 354 ? -27.812 18.469 19.094 1 28.83 354 SER A N 1
ATOM 2856 C CA . SER A 1 354 ? -26.781 17.422 19.031 1 28.83 354 SER A CA 1
ATOM 2857 C C . SER A 1 354 ? -25.453 17.984 18.547 1 28.83 354 SER A C 1
ATOM 2859 O O . SER A 1 354 ? -24.406 17.641 19.062 1 28.83 354 SER A O 1
ATOM 2861 N N . ASP A 1 355 ? -25.219 18.359 17.234 1 32.34 355 ASP A N 1
ATOM 2862 C CA . ASP A 1 355 ? -23.891 18.172 16.672 1 32.34 355 ASP A CA 1
ATOM 2863 C C . ASP A 1 355 ? -22.984 19.359 16.984 1 32.34 355 ASP A C 1
ATOM 2865 O O . ASP A 1 355 ? -23.047 20.406 16.328 1 32.34 355 ASP A O 1
ATOM 2869 N N . VAL A 1 356 ? -22.766 19.75 18.172 1 33.06 356 VAL A N 1
ATOM 2870 C CA . VAL A 1 356 ? -21.75 20.781 18.375 1 33.06 356 VAL A CA 1
ATOM 2871 C C . VAL A 1 356 ? -20.531 20.5 17.484 1 33.06 356 VAL A C 1
ATOM 2873 O O . VAL A 1 356 ? -19.781 21.406 17.141 1 33.06 356 VAL A O 1
ATOM 2876 N N . GLY A 1 357 ? -19.984 19.234 17.484 1 33.03 357 GLY A N 1
ATOM 2877 C CA . GLY A 1 357 ? -18.766 18.969 16.734 1 33.03 357 GLY A CA 1
ATOM 2878 C C . GLY A 1 357 ? -18.969 19.047 15.227 1 33.03 357 GLY A C 1
ATOM 2879 O O . GLY A 1 357 ? -18.047 18.766 14.461 1 33.03 357 GLY A O 1
ATOM 2880 N N . SER A 1 358 ? -20.25 18.891 14.711 1 25.31 358 SER A N 1
ATOM 2881 C CA . SER A 1 358 ? -20.234 18.781 13.25 1 25.31 358 SER A CA 1
ATOM 2882 C C . SER A 1 358 ? -20.016 20.141 12.594 1 25.31 358 SER A C 1
ATOM 2884 O O . SER A 1 358 ? -20.531 21.156 13.055 1 25.31 358 SER A O 1
ATOM 2886 N N . MET B 1 1 ? 39.562 16.672 -13.266 1 20.09 1 MET B N 1
ATOM 2887 C CA . MET B 1 1 ? 39 17.734 -12.453 1 20.09 1 MET B CA 1
ATOM 2888 C C . MET B 1 1 ? 38.156 17.172 -11.312 1 20.09 1 MET B C 1
ATOM 2890 O O . MET B 1 1 ? 37.344 17.875 -10.727 1 20.09 1 MET B O 1
ATOM 2894 N N . ALA B 1 2 ? 37.969 15.836 -11.289 1 23.08 2 ALA B N 1
ATOM 2895 C CA . ALA B 1 2 ? 37.375 14.883 -10.367 1 23.08 2 ALA B CA 1
ATOM 2896 C C . ALA B 1 2 ? 37.969 15 -8.977 1 23.08 2 ALA B C 1
ATOM 2898 O O . ALA B 1 2 ? 37.531 14.359 -8.031 1 23.08 2 ALA B O 1
ATOM 2899 N N . ASP B 1 3 ? 39.219 15.398 -8.93 1 24.98 3 ASP B N 1
ATOM 2900 C CA . ASP B 1 3 ? 40.094 15.438 -7.75 1 24.98 3 ASP B CA 1
ATOM 2901 C C . ASP B 1 3 ? 39.594 16.469 -6.738 1 24.98 3 ASP B C 1
ATOM 2903 O O . ASP B 1 3 ? 40.281 16.75 -5.75 1 24.98 3 ASP B O 1
ATOM 2907 N N . GLU B 1 4 ? 38.812 17.453 -7.184 1 25.92 4 GLU B N 1
ATOM 2908 C CA . GLU B 1 4 ? 38.781 18.656 -6.359 1 25.92 4 GLU B CA 1
ATOM 2909 C C . GLU B 1 4 ? 38.281 18.344 -4.949 1 25.92 4 GLU B C 1
ATOM 2911 O O . GLU B 1 4 ? 38.688 17.359 -4.34 1 25.92 4 GLU B O 1
ATOM 2916 N N . HIS B 1 5 ? 37.125 19.094 -4.367 1 27.61 5 HIS B N 1
ATOM 2917 C CA . HIS B 1 5 ? 36.906 19.703 -3.068 1 27.61 5 HIS B CA 1
ATOM 2918 C C . HIS B 1 5 ? 36.406 18.688 -2.047 1 27.61 5 HIS B C 1
ATOM 2920 O O . HIS B 1 5 ? 35.219 18.438 -1.914 1 27.61 5 HIS B O 1
ATOM 2926 N N . ASN B 1 6 ? 36.875 17.422 -2.123 1 29.86 6 ASN B N 1
ATOM 2927 C CA . ASN B 1 6 ? 36.812 16.625 -0.908 1 29.86 6 ASN B CA 1
ATOM 2928 C C . ASN B 1 6 ? 37.375 17.375 0.293 1 29.86 6 ASN B C 1
ATOM 2930 O O . ASN B 1 6 ? 38 16.781 1.17 1 29.86 6 ASN B O 1
ATOM 2934 N N . HIS B 1 7 ? 37.719 18.734 0.169 1 30.45 7 HIS B N 1
ATOM 2935 C CA . HIS B 1 7 ? 38.375 19.562 1.161 1 30.45 7 HIS B CA 1
ATOM 2936 C C . HIS B 1 7 ? 37.656 19.516 2.504 1 30.45 7 HIS B C 1
ATOM 2938 O O . HIS B 1 7 ? 38.156 20.047 3.502 1 30.45 7 HIS B O 1
ATOM 2944 N N . SER B 1 8 ? 36.344 19.344 2.512 1 31.48 8 SER B N 1
ATOM 2945 C CA . SER B 1 8 ? 35.781 19.656 3.812 1 31.48 8 SER B CA 1
ATOM 2946 C C . SER B 1 8 ? 36.281 18.719 4.895 1 31.48 8 SER B C 1
ATOM 2948 O O . SER B 1 8 ? 35.75 18.703 6.012 1 31.48 8 SER B O 1
ATOM 2950 N N . ALA B 1 9 ? 37.094 17.641 4.562 1 33.41 9 ALA B N 1
ATOM 2951 C CA . ALA B 1 9 ? 37.688 16.781 5.57 1 33.41 9 ALA B CA 1
ATOM 2952 C C . ALA B 1 9 ? 38.688 17.547 6.441 1 33.41 9 ALA B C 1
ATOM 2954 O O . ALA B 1 9 ? 38.875 17.219 7.613 1 33.41 9 ALA B O 1
ATOM 2955 N N . TYR B 1 10 ? 39.531 18.297 5.781 1 33 10 TYR B N 1
ATOM 2956 C CA . TYR B 1 10 ? 40.719 18.891 6.418 1 33 10 TYR B CA 1
ATOM 2957 C C . TYR B 1 10 ? 40.344 20.172 7.152 1 33 10 TYR B C 1
ATOM 2959 O O . TYR B 1 10 ? 40.844 21.25 6.812 1 33 10 TYR B O 1
ATOM 2967 N N . ILE B 1 11 ? 39.188 20.641 7.531 1 32.53 11 ILE B N 1
ATOM 2968 C CA . ILE B 1 11 ? 39.281 21.938 8.172 1 32.53 11 ILE B CA 1
ATOM 2969 C C . ILE B 1 11 ? 40.5 21.984 9.086 1 32.53 11 ILE B C 1
ATOM 2971 O O . ILE B 1 11 ? 41.094 20.953 9.352 1 32.53 11 ILE B O 1
ATOM 2975 N N . ASN B 1 12 ? 40.594 23 10.211 1 31.5 12 ASN B N 1
ATOM 2976 C CA . ASN B 1 12 ? 41.688 23.688 10.906 1 31.5 12 ASN B CA 1
ATOM 2977 C C . ASN B 1 12 ? 42.438 22.734 11.836 1 31.5 12 ASN B C 1
ATOM 2979 O O . ASN B 1 12 ? 42.375 22.875 13.055 1 31.5 12 ASN B O 1
ATOM 2983 N N . GLY B 1 13 ? 43.219 21.625 11.562 1 35.66 13 GLY B N 1
ATOM 2984 C CA . GLY B 1 13 ? 44.219 20.844 12.258 1 35.66 13 GLY B CA 1
ATOM 2985 C C . GLY B 1 13 ? 43.625 19.828 13.219 1 35.66 13 GLY B C 1
ATOM 2986 O O . GLY B 1 13 ? 44.375 19.047 13.82 1 35.66 13 GLY B O 1
ATOM 2987 N N . THR B 1 14 ? 42.719 20.312 14.148 1 36.94 14 THR B N 1
ATOM 2988 C CA . THR B 1 14 ? 42.281 19.312 15.125 1 36.94 14 THR B CA 1
ATOM 2989 C C . THR B 1 14 ? 41.781 18.047 14.43 1 36.94 14 THR B C 1
ATOM 2991 O O . THR B 1 14 ? 41 18.125 13.484 1 36.94 14 THR B O 1
ATOM 2994 N N . PRO B 1 15 ? 42.688 16.984 14.445 1 37.22 15 PRO B N 1
ATOM 2995 C CA . PRO B 1 15 ? 42.375 15.703 13.828 1 37.22 15 PRO B CA 1
ATOM 2996 C C . PRO B 1 15 ? 40.875 15.391 13.82 1 37.22 15 PRO B C 1
ATOM 2998 O O . PRO B 1 15 ? 40.188 15.664 14.805 1 37.22 15 PRO B O 1
ATOM 3001 N N . TRP B 1 16 ? 40.25 15.586 12.883 1 39.72 16 TRP B N 1
ATOM 3002 C CA . TRP B 1 16 ? 38.875 15.188 12.68 1 39.72 16 TRP B CA 1
ATOM 3003 C C . TRP B 1 16 ? 38.562 13.883 13.406 1 39.72 16 TRP B C 1
ATOM 3005 O O . TRP B 1 16 ? 37.438 13.406 13.383 1 39.72 16 TRP B O 1
ATOM 3015 N N . PHE B 1 17 ? 39.562 13.062 13.82 1 43.03 17 PHE B N 1
ATOM 3016 C CA . PHE B 1 17 ? 39.594 11.805 14.547 1 43.03 17 PHE B CA 1
ATOM 3017 C C . PHE B 1 17 ? 38.844 11.938 15.875 1 43.03 17 PHE B C 1
ATOM 3019 O O . PHE B 1 17 ? 38.438 10.945 16.484 1 43.03 17 PHE B O 1
ATOM 3026 N N . VAL B 1 18 ? 39.125 13 16.688 1 44.72 18 VAL B N 1
ATOM 3027 C CA . VAL B 1 18 ? 38.719 13.062 18.078 1 44.72 18 VAL B CA 1
ATOM 3028 C C . VAL B 1 18 ? 37.219 12.727 18.172 1 44.72 18 VAL B C 1
ATOM 3030 O O . VAL B 1 18 ? 36.75 12.195 19.188 1 44.72 18 VAL B O 1
ATOM 3033 N N . TYR B 1 19 ? 36.281 13.344 17.422 1 48.31 19 TYR B N 1
ATOM 3034 C CA . TYR B 1 19 ? 34.875 13.109 17.625 1 48.31 19 TYR B CA 1
ATOM 3035 C C . TYR B 1 19 ? 34.438 11.805 16.984 1 48.31 19 TYR B C 1
ATOM 3037 O O . TYR B 1 19 ? 34.031 11.781 15.812 1 48.31 19 TYR B O 1
ATOM 3045 N N . GLU B 1 20 ? 35.094 10.781 17.172 1 61.53 20 GLU B N 1
ATOM 3046 C CA . GLU B 1 20 ? 34.75 9.438 16.734 1 61.53 20 GLU B CA 1
ATOM 3047 C C . GLU B 1 20 ? 33.344 9.078 17.156 1 61.53 20 GLU B C 1
ATOM 3049 O O . GLU B 1 20 ? 32.969 9.25 18.312 1 61.53 20 GLU B O 1
ATOM 3054 N N . CYS B 1 21 ? 32.469 9.047 16.219 1 75.44 21 CYS B N 1
ATOM 3055 C CA . CYS B 1 21 ? 31.156 8.5 16.484 1 75.44 21 CYS B CA 1
ATOM 3056 C C . CYS B 1 21 ? 31.25 7.051 16.953 1 75.44 21 CYS B C 1
ATOM 3058 O O . CYS B 1 21 ? 31.906 6.23 16.312 1 75.44 21 CYS B O 1
ATOM 3060 N N . THR B 1 22 ? 30.953 6.742 18.266 1 83.75 22 THR B N 1
ATOM 3061 C CA . THR B 1 22 ? 31.016 5.395 18.812 1 83.75 22 THR B CA 1
ATOM 3062 C C . THR B 1 22 ? 29.656 4.695 18.688 1 83.75 22 THR B C 1
ATOM 3064 O O . THR B 1 22 ? 29.562 3.475 18.828 1 83.75 22 THR B O 1
ATOM 3067 N N . ILE B 1 23 ? 28.719 5.449 18.344 1 85.19 23 ILE B N 1
ATOM 3068 C CA . ILE B 1 23 ? 27.391 4.859 18.312 1 85.19 23 ILE B CA 1
ATOM 3069 C C . ILE B 1 23 ? 27.172 4.156 16.969 1 85.19 23 ILE B C 1
ATOM 3071 O O . ILE B 1 23 ? 27.594 4.652 15.922 1 85.19 23 ILE B O 1
ATOM 3075 N N . GLU B 1 24 ? 26.766 2.834 17.047 1 85.94 24 GLU B N 1
ATOM 3076 C CA . GLU B 1 24 ? 26.391 2.084 15.852 1 85.94 24 GLU B CA 1
ATOM 3077 C C . GLU B 1 24 ? 24.875 1.988 15.711 1 85.94 24 GLU B C 1
ATOM 3079 O O . GLU B 1 24 ? 24.219 1.277 16.469 1 85.94 24 GLU B O 1
ATOM 3084 N N . LEU B 1 25 ? 24.359 2.779 14.844 1 85.69 25 LEU B N 1
ATOM 3085 C CA . LEU B 1 25 ? 22.922 2.764 14.586 1 85.69 25 LEU B CA 1
ATOM 3086 C C . LEU B 1 25 ? 22.578 1.733 13.516 1 85.69 25 LEU B C 1
ATOM 3088 O O . LEU B 1 25 ? 23.328 1.555 12.555 1 85.69 25 LEU B O 1
ATOM 3092 N N . ASP B 1 26 ? 21.547 1.001 13.781 1 88.62 26 ASP B N 1
ATOM 3093 C CA . ASP B 1 26 ? 21.125 -0.048 12.852 1 88.62 26 ASP B CA 1
ATOM 3094 C C . ASP B 1 26 ? 20.328 0.535 11.688 1 88.62 26 ASP B C 1
ATOM 3096 O O . ASP B 1 26 ? 19.125 0.774 11.797 1 88.62 26 ASP B O 1
ATOM 3100 N N . VAL B 1 27 ? 20.938 0.635 10.609 1 89.81 27 VAL B N 1
ATOM 3101 C CA . VAL B 1 27 ? 20.359 1.262 9.422 1 89.81 27 VAL B CA 1
ATOM 3102 C C . VAL B 1 27 ? 19.281 0.357 8.828 1 89.81 27 VAL B C 1
ATOM 3104 O O . VAL B 1 27 ? 18.266 0.84 8.336 1 89.81 27 VAL B O 1
ATOM 3107 N N . ASP B 1 28 ? 19.406 -0.931 9.016 1 89.06 28 ASP B N 1
ATOM 3108 C CA . ASP B 1 28 ? 18.438 -1.864 8.43 1 89.06 28 ASP B CA 1
ATOM 3109 C C . ASP B 1 28 ? 17.109 -1.829 9.18 1 89.06 28 ASP B C 1
ATOM 3111 O O . ASP B 1 28 ? 16.047 -1.85 8.57 1 89.06 28 ASP B O 1
ATOM 3115 N N . TYR B 1 29 ? 17.25 -1.776 10.43 1 91.88 29 TYR B N 1
ATOM 3116 C CA . TYR B 1 29 ? 16.016 -1.725 11.211 1 91.88 29 TYR B CA 1
ATOM 3117 C C . TYR B 1 29 ? 15.266 -0.421 10.969 1 91.88 29 TYR B C 1
ATOM 3119 O O . TYR B 1 29 ? 14.031 -0.402 10.945 1 91.88 29 TYR B O 1
ATOM 3127 N N . ARG B 1 30 ? 16 0.653 10.844 1 93.31 30 ARG B N 1
ATOM 3128 C CA . ARG B 1 30 ? 15.359 1.92 10.5 1 93.31 30 ARG B CA 1
ATOM 3129 C C . ARG B 1 30 ? 14.656 1.833 9.148 1 93.31 30 ARG B C 1
ATOM 3131 O O . ARG B 1 30 ? 13.523 2.301 9 1 93.31 30 ARG B O 1
ATOM 3138 N N . ARG B 1 31 ? 15.266 1.171 8.195 1 93.62 31 ARG B N 1
ATOM 3139 C CA . ARG B 1 31 ? 14.695 1.009 6.867 1 93.62 31 ARG B CA 1
ATOM 3140 C C . ARG B 1 31 ? 13.406 0.192 6.922 1 93.62 31 ARG B C 1
ATOM 3142 O O . ARG B 1 31 ? 12.406 0.557 6.301 1 93.62 31 ARG B O 1
ATOM 3149 N N . ILE B 1 32 ? 13.445 -0.833 7.703 1 95.31 32 ILE B N 1
ATOM 3150 C CA . ILE B 1 32 ? 12.273 -1.699 7.844 1 95.31 32 ILE B CA 1
ATOM 3151 C C . ILE B 1 32 ? 11.133 -0.922 8.492 1 95.31 32 ILE B C 1
ATOM 3153 O O . ILE B 1 32 ? 10 -0.95 8 1 95.31 32 ILE B O 1
ATOM 3157 N N . ALA B 1 33 ? 11.469 -0.225 9.539 1 96.25 33 ALA B N 1
ATOM 3158 C CA . ALA B 1 33 ? 10.445 0.525 10.273 1 96.25 33 ALA B CA 1
ATOM 3159 C C . ALA B 1 33 ? 9.82 1.604 9.391 1 96.25 33 ALA B C 1
ATOM 3161 O O . ALA B 1 33 ? 8.602 1.742 9.344 1 96.25 33 ALA B O 1
ATOM 3162 N N . LEU B 1 34 ? 10.633 2.309 8.711 1 96.75 34 LEU B N 1
ATOM 3163 C CA . LEU B 1 34 ? 10.141 3.379 7.852 1 96.75 34 LEU B CA 1
ATOM 3164 C C . LEU B 1 34 ? 9.32 2.812 6.695 1 96.75 34 LEU B C 1
ATOM 3166 O O . LEU B 1 34 ? 8.273 3.359 6.348 1 96.75 34 LEU B O 1
ATOM 3170 N N . PHE B 1 35 ? 9.797 1.754 6.152 1 97.5 35 PHE B N 1
ATOM 3171 C CA . PHE B 1 35 ? 9.062 1.095 5.074 1 97.5 35 PHE B CA 1
ATOM 3172 C C . PHE B 1 35 ? 7.652 0.734 5.52 1 97.5 35 PHE B C 1
ATOM 3174 O O . PHE B 1 35 ? 6.68 1.076 4.848 1 97.5 35 PHE B O 1
ATOM 3181 N N . LEU B 1 36 ? 7.539 0.115 6.625 1 97.62 36 LEU B N 1
ATOM 3182 C CA . LEU B 1 36 ? 6.25 -0.342 7.133 1 97.62 36 LEU B CA 1
ATOM 3183 C C . LEU B 1 36 ? 5.355 0.841 7.492 1 97.62 36 LEU B C 1
ATOM 3185 O O . LEU B 1 36 ? 4.156 0.824 7.215 1 97.62 36 LEU B O 1
ATOM 3189 N N . LEU B 1 37 ? 5.926 1.849 8.094 1 97.81 37 LEU B N 1
ATOM 3190 C CA . LEU B 1 37 ? 5.145 3.016 8.492 1 97.81 37 LEU B CA 1
ATOM 3191 C C . LEU B 1 37 ? 4.645 3.777 7.27 1 97.81 37 LEU B C 1
ATOM 3193 O O . LEU B 1 37 ? 3.475 4.164 7.211 1 97.81 37 LEU B O 1
ATOM 3197 N N . TYR B 1 38 ? 5.535 3.984 6.281 1 98 38 TYR B N 1
ATOM 3198 C CA . TYR B 1 38 ? 5.129 4.668 5.059 1 98 38 TYR B CA 1
ATOM 3199 C C . TYR B 1 38 ? 4.043 3.883 4.332 1 98 38 TYR B C 1
ATOM 3201 O O . TYR B 1 38 ? 3.084 4.465 3.818 1 98 38 TYR B O 1
ATOM 3209 N N . LEU B 1 39 ? 4.238 2.609 4.285 1 97.94 39 LEU B N 1
ATOM 3210 C CA . LEU B 1 39 ? 3.24 1.761 3.643 1 97.94 39 LEU B CA 1
ATOM 3211 C C . LEU B 1 39 ? 1.895 1.871 4.352 1 97.94 39 LEU B C 1
ATOM 3213 O O . LEU B 1 39 ? 0.853 1.977 3.699 1 97.94 39 LEU B O 1
ATOM 3217 N N . PHE B 1 40 ? 1.937 1.876 5.656 1 97.81 40 PHE B N 1
ATOM 3218 C CA . PHE B 1 40 ? 0.724 2.004 6.457 1 97.81 40 PHE B CA 1
ATOM 3219 C C . PHE B 1 40 ? 0.039 3.338 6.195 1 97.81 40 PHE B C 1
ATOM 3221 O O . PHE B 1 40 ? -1.166 3.383 5.938 1 97.81 40 PHE B O 1
ATOM 3228 N N . ILE B 1 41 ? 0.759 4.402 6.23 1 98.31 41 ILE B N 1
ATOM 3229 C CA . ILE B 1 41 ? 0.222 5.742 6.023 1 98.31 41 ILE B CA 1
ATOM 3230 C C . ILE B 1 41 ? -0.36 5.848 4.613 1 98.31 41 ILE B C 1
ATOM 3232 O O . ILE B 1 41 ? -1.426 6.438 4.418 1 98.31 41 ILE B O 1
ATOM 3236 N N . PHE B 1 42 ? 0.302 5.273 3.703 1 98.38 42 PHE B N 1
ATOM 3237 C CA . PHE B 1 42 ? -0.156 5.316 2.318 1 98.38 42 PHE B CA 1
ATOM 3238 C C . PHE B 1 42 ? -1.485 4.59 2.166 1 98.38 42 PHE B C 1
ATOM 3240 O O . PHE B 1 42 ? -2.432 5.129 1.586 1 98.38 42 PHE B O 1
ATOM 3247 N N . MET B 1 43 ? -1.562 3.406 2.707 1 97.06 43 MET B N 1
ATOM 3248 C CA . MET B 1 43 ? -2.754 2.576 2.555 1 97.06 43 MET B CA 1
ATOM 3249 C C . MET B 1 43 ? -3.943 3.193 3.281 1 97.06 43 MET B C 1
ATOM 3251 O O . MET B 1 43 ? -4.992 3.43 2.678 1 97.06 43 MET B O 1
ATOM 3255 N N . VAL B 1 44 ? -3.758 3.533 4.48 1 97.06 44 VAL B N 1
ATOM 3256 C CA . VAL B 1 44 ? -4.848 4.027 5.316 1 97.06 44 VAL B CA 1
ATOM 3257 C C . VAL B 1 44 ? -5.199 5.457 4.91 1 97.06 44 VAL B C 1
ATOM 3259 O O . VAL B 1 44 ? -6.379 5.809 4.812 1 97.06 44 VAL B O 1
ATOM 3262 N N . GLY B 1 45 ? -4.16 6.258 4.676 1 98 45 GLY B N 1
ATOM 3263 C CA . GLY B 1 45 ? -4.398 7.629 4.258 1 98 45 GLY B CA 1
ATOM 3264 C C . GLY B 1 45 ? -5.145 7.734 2.941 1 98 45 GLY B C 1
ATOM 3265 O O . GLY B 1 45 ? -6.02 8.586 2.783 1 98 45 GLY B O 1
ATOM 3266 N N . LEU B 1 46 ? -4.75 6.887 2.045 1 97.62 46 LEU B N 1
ATOM 3267 C CA . LEU B 1 46 ? -5.406 6.898 0.742 1 97.62 46 LEU B CA 1
ATOM 3268 C C . LEU B 1 46 ? -6.879 6.527 0.871 1 97.62 46 LEU B C 1
ATOM 3270 O O . LEU B 1 46 ? -7.75 7.23 0.354 1 97.62 46 LEU B O 1
ATOM 3274 N N . LEU B 1 47 ? -7.176 5.492 1.572 1 96.12 47 LEU B N 1
ATOM 3275 C CA . LEU B 1 47 ? -8.547 5.023 1.744 1 96.12 47 LEU B CA 1
ATOM 3276 C C . LEU B 1 47 ? -9.398 6.074 2.459 1 96.12 47 LEU B C 1
ATOM 3278 O O . LEU B 1 47 ? -10.484 6.422 1.993 1 96.12 47 LEU B O 1
ATOM 3282 N N . GLU B 1 48 ? -8.883 6.605 3.49 1 96.94 48 GLU B N 1
ATOM 3283 C CA . GLU B 1 48 ? -9.633 7.543 4.316 1 96.94 48 GLU B CA 1
ATOM 3284 C C . GLU B 1 48 ? -9.914 8.844 3.562 1 96.94 48 GLU B C 1
ATOM 3286 O O . GLU B 1 48 ? -11.055 9.305 3.512 1 96.94 48 GLU B O 1
ATOM 3291 N N . ASN B 1 49 ? -8.883 9.383 3.014 1 97.69 49 ASN B N 1
ATOM 3292 C CA . ASN B 1 49 ? -9.047 10.68 2.367 1 97.69 49 ASN B CA 1
ATOM 3293 C C . ASN B 1 49 ? -9.891 10.578 1.1 1 97.69 49 ASN B C 1
ATOM 3295 O O . ASN B 1 49 ? -10.656 11.484 0.783 1 97.69 49 ASN B O 1
ATOM 3299 N N . VAL B 1 50 ? -9.805 9.508 0.393 1 96.88 50 VAL B N 1
ATOM 3300 C CA . VAL B 1 50 ? -10.641 9.297 -0.782 1 96.88 50 VAL B CA 1
ATOM 3301 C C . VAL B 1 50 ? -12.109 9.188 -0.36 1 96.88 50 VAL B C 1
ATOM 3303 O O . VAL B 1 50 ? -12.984 9.773 -0.992 1 96.88 50 VAL B O 1
ATOM 3306 N N . LEU B 1 51 ? -12.375 8.508 0.695 1 95.25 51 LEU B N 1
ATOM 3307 C CA . LEU B 1 51 ? -13.734 8.352 1.201 1 95.25 51 LEU B CA 1
ATOM 3308 C C . LEU B 1 51 ? -14.312 9.703 1.627 1 95.25 51 LEU B C 1
ATOM 3310 O O . LEU B 1 51 ? -15.461 10.016 1.315 1 95.25 51 LEU B O 1
ATOM 3314 N N . VAL B 1 52 ? -13.523 10.453 2.311 1 96.19 52 VAL B N 1
ATOM 3315 C CA . VAL B 1 52 ? -13.984 11.742 2.801 1 96.19 52 VAL B CA 1
ATOM 3316 C C . VAL B 1 52 ? -14.312 12.656 1.623 1 96.19 52 VAL B C 1
ATOM 3318 O O . VAL B 1 52 ? -15.367 13.305 1.606 1 96.19 52 VAL B O 1
ATOM 3321 N N . VAL B 1 53 ? -13.461 12.688 0.677 1 95.81 53 VAL B N 1
ATOM 3322 C CA . VAL B 1 53 ? -13.688 13.531 -0.49 1 95.81 53 VAL B CA 1
ATOM 3323 C C . VAL B 1 53 ? -14.891 13.016 -1.272 1 95.81 53 VAL B C 1
ATOM 3325 O O . VAL B 1 53 ? -15.727 13.805 -1.729 1 95.81 53 VAL B O 1
ATOM 3328 N N . TRP B 1 54 ? -15.039 11.742 -1.338 1 94.5 54 TRP B N 1
ATOM 3329 C CA . TRP B 1 54 ? -16.141 11.133 -2.074 1 94.5 54 TRP B CA 1
ATOM 3330 C C . TRP B 1 54 ? -17.484 11.484 -1.435 1 94.5 54 TRP B C 1
ATOM 3332 O O . TRP B 1 54 ? -18.422 11.883 -2.125 1 94.5 54 TRP B O 1
ATOM 3342 N N . VAL B 1 55 ? -17.578 11.406 -0.187 1 94.06 55 VAL B N 1
ATOM 3343 C CA . VAL B 1 55 ? -18.812 11.633 0.55 1 94.06 55 VAL B CA 1
ATOM 3344 C C . VAL B 1 55 ? -19.156 13.117 0.521 1 94.06 55 VAL B C 1
ATOM 3346 O O . VAL B 1 55 ? -20.328 13.484 0.338 1 94.06 55 VAL B O 1
ATOM 3349 N N . ASN B 1 56 ? -18.172 13.977 0.663 1 93.44 56 ASN B N 1
ATOM 3350 C CA . ASN B 1 56 ? -18.438 15.406 0.836 1 93.44 56 ASN B CA 1
ATOM 3351 C C . ASN B 1 56 ? -18.406 16.141 -0.498 1 93.44 56 ASN B C 1
ATOM 3353 O O . ASN B 1 56 ? -18.797 17.312 -0.569 1 93.44 56 ASN B O 1
ATOM 3357 N N . TRP B 1 57 ? -18.016 15.484 -1.537 1 90.62 57 TRP B N 1
ATOM 3358 C CA . TRP B 1 57 ? -17.797 16.172 -2.812 1 90.62 57 TRP B CA 1
ATOM 3359 C C . TRP B 1 57 ? -19.109 16.734 -3.352 1 90.62 57 TRP B C 1
ATOM 3361 O O . TRP B 1 57 ? -19.141 17.828 -3.906 1 90.62 57 TRP B O 1
ATOM 3371 N N . SER B 1 58 ? -20.203 16.016 -3.137 1 87.31 58 SER B N 1
ATOM 3372 C CA . SER B 1 58 ? -21.5 16.469 -3.666 1 87.31 58 SER B CA 1
ATOM 3373 C C . SER B 1 58 ? -22 17.688 -2.92 1 87.31 58 SER B C 1
ATOM 3375 O O . SER B 1 58 ? -22.797 18.469 -3.457 1 87.31 58 SER B O 1
ATOM 3377 N N . ARG B 1 59 ? -21.531 17.875 -1.822 1 86.88 59 ARG B N 1
ATOM 3378 C CA . ARG B 1 59 ? -22 18.969 -0.985 1 86.88 59 ARG B CA 1
ATOM 3379 C C . ARG B 1 59 ? -21.016 20.125 -0.986 1 86.88 59 ARG B C 1
ATOM 3381 O O . ARG B 1 59 ? -21.156 21.078 -0.211 1 86.88 59 ARG B O 1
ATOM 3388 N N . ARG B 1 60 ? -20.141 20.156 -1.843 1 84.12 60 ARG B N 1
ATOM 3389 C CA . ARG B 1 60 ? -19.062 21.141 -1.824 1 84.12 60 ARG B CA 1
ATOM 3390 C C . ARG B 1 60 ? -19.594 22.547 -2.084 1 84.12 60 ARG B C 1
ATOM 3392 O O . ARG B 1 60 ? -19.062 23.516 -1.556 1 84.12 60 ARG B O 1
ATOM 3399 N N . HIS B 1 61 ? -20.672 22.672 -2.744 1 83.19 61 HIS B N 1
ATOM 3400 C CA . HIS B 1 61 ? -21.203 24 -3.088 1 83.19 61 HIS B CA 1
ATOM 3401 C C . HIS B 1 61 ? -22.109 24.531 -1.99 1 83.19 61 HIS B C 1
ATOM 3403 O O . HIS B 1 61 ? -22.266 25.75 -1.841 1 83.19 61 HIS B O 1
ATOM 3409 N N . SER B 1 62 ? -22.672 23.578 -1.231 1 81.31 62 SER B N 1
ATOM 3410 C CA . SER B 1 62 ? -23.578 24 -0.163 1 81.31 62 SER B CA 1
ATOM 3411 C C . SER B 1 62 ? -22.938 23.781 1.208 1 81.31 62 SER B C 1
ATOM 3413 O O . SER B 1 62 ? -23.609 23.922 2.234 1 81.31 62 SER B O 1
ATOM 3415 N N . ALA B 1 63 ? -21.672 23.578 1.178 1 86.31 63 ALA B N 1
ATOM 3416 C CA . ALA B 1 63 ? -20.984 23.234 2.418 1 86.31 63 ALA B CA 1
ATOM 3417 C C . ALA B 1 63 ? -20.844 24.453 3.316 1 86.31 63 ALA B C 1
ATOM 3419 O O . ALA B 1 63 ? -20.562 25.562 2.836 1 86.31 63 ALA B O 1
ATOM 3420 N N . ASN B 1 64 ? -21.047 24.25 4.605 1 87.56 64 ASN B N 1
ATOM 3421 C CA . ASN B 1 64 ? -20.734 25.297 5.566 1 87.56 64 ASN B CA 1
ATOM 3422 C C . ASN B 1 64 ? -19.219 25.531 5.648 1 87.56 64 ASN B C 1
ATOM 3424 O O . ASN B 1 64 ? -18.438 24.812 5.027 1 87.56 64 ASN B O 1
ATOM 3428 N N . GLY B 1 65 ? -18.875 26.547 6.305 1 88 65 GLY B N 1
ATOM 3429 C CA . GLY B 1 65 ? -17.484 26.953 6.375 1 88 65 GLY B CA 1
ATOM 3430 C C . GLY B 1 65 ? -16.562 25.859 6.887 1 88 65 GLY B C 1
ATOM 3431 O O . GLY B 1 65 ? -15.484 25.625 6.332 1 88 65 GLY B O 1
ATOM 3432 N N . VAL B 1 66 ? -17.016 25.188 7.914 1 90.19 66 VAL B N 1
ATOM 3433 C CA . VAL B 1 66 ? -16.203 24.125 8.531 1 90.19 66 VAL B CA 1
ATOM 3434 C C . VAL B 1 66 ? -16.031 22.984 7.547 1 90.19 66 VAL B C 1
ATOM 3436 O O . VAL B 1 66 ? -14.906 22.531 7.301 1 90.19 66 VAL B O 1
ATOM 3439 N N . LEU B 1 67 ? -17.109 22.562 6.957 1 90.69 67 LEU B N 1
ATOM 3440 C CA . LEU B 1 67 ? -17.062 21.469 5.996 1 90.69 67 LEU B CA 1
ATOM 3441 C C . LEU B 1 67 ? -16.219 21.828 4.785 1 90.69 67 LEU B C 1
ATOM 3443 O O . LEU B 1 67 ? -15.508 20.984 4.242 1 90.69 67 LEU B O 1
ATOM 3447 N N . PHE B 1 68 ? -16.328 23.031 4.41 1 91.75 68 PHE B N 1
ATOM 3448 C CA . PHE B 1 68 ? -15.539 23.516 3.285 1 91.75 68 PHE B CA 1
ATOM 3449 C C . PHE B 1 68 ? -14.055 23.391 3.582 1 91.75 68 PHE B C 1
ATOM 3451 O O . PHE B 1 68 ? -13.281 22.938 2.74 1 91.75 68 PHE B O 1
ATOM 3458 N N . CYS B 1 69 ? -13.633 23.766 4.719 1 93.12 69 CYS B N 1
ATOM 3459 C CA . CYS B 1 69 ? -12.242 23.641 5.133 1 93.12 69 CYS B CA 1
ATOM 3460 C C . CYS B 1 69 ? -11.82 22.188 5.23 1 93.12 69 CYS B C 1
ATOM 3462 O O . CYS B 1 69 ? -10.711 21.828 4.84 1 93.12 69 CYS B O 1
ATOM 3464 N N . VAL B 1 70 ? -12.711 21.359 5.668 1 93.31 70 VAL B N 1
ATOM 3465 C CA . VAL B 1 70 ? -12.43 19.938 5.805 1 93.31 70 VAL B CA 1
ATOM 3466 C C . VAL B 1 70 ? -12.148 19.328 4.43 1 93.31 70 VAL B C 1
ATOM 3468 O O . VAL B 1 70 ? -11.227 18.531 4.277 1 93.31 70 VAL B O 1
ATOM 3471 N N . ILE B 1 71 ? -12.898 19.703 3.479 1 94.31 71 ILE B N 1
ATOM 3472 C CA . ILE B 1 71 ? -12.711 19.203 2.123 1 94.31 71 ILE B CA 1
ATOM 3473 C C . ILE B 1 71 ? -11.336 19.609 1.602 1 94.31 71 ILE B C 1
ATOM 3475 O O . ILE B 1 71 ? -10.633 18.797 0.993 1 94.31 71 ILE B O 1
ATOM 3479 N N . ASN B 1 72 ? -10.969 20.797 1.878 1 96.12 72 ASN B N 1
ATOM 3480 C CA . ASN B 1 72 ? -9.68 21.281 1.397 1 96.12 72 ASN B CA 1
ATOM 3481 C C . ASN B 1 72 ? -8.523 20.625 2.141 1 96.12 72 ASN B C 1
ATOM 3483 O O . ASN B 1 72 ? -7.465 20.375 1.558 1 96.12 72 ASN B O 1
ATOM 3487 N N . VAL B 1 73 ? -8.703 20.391 3.43 1 97.12 73 VAL B N 1
ATOM 3488 C CA . VAL B 1 73 ? -7.695 19.656 4.18 1 97.12 73 VAL B CA 1
ATOM 3489 C C . VAL B 1 73 ? -7.516 18.266 3.574 1 97.12 73 VAL B C 1
ATOM 3491 O O . VAL B 1 73 ? -6.387 17.812 3.363 1 97.12 73 VAL B O 1
ATOM 3494 N N . SER B 1 74 ? -8.578 17.609 3.277 1 97.31 74 SER B N 1
ATOM 3495 C CA . SER B 1 74 ? -8.523 16.266 2.723 1 97.31 74 SER B CA 1
ATOM 3496 C C . SER B 1 74 ? -7.898 16.25 1.332 1 97.31 74 SER B C 1
ATOM 3498 O O . SER B 1 74 ? -7.156 15.336 0.982 1 97.31 74 SER B O 1
ATOM 3500 N N . LEU B 1 75 ? -8.227 17.266 0.563 1 97.38 75 LEU B N 1
ATOM 3501 C CA . LEU B 1 75 ? -7.613 17.391 -0.754 1 97.38 75 LEU B CA 1
ATOM 3502 C C . LEU B 1 75 ? -6.109 17.609 -0.635 1 97.38 75 LEU B C 1
ATOM 3504 O O . LEU B 1 75 ? -5.336 17.016 -1.396 1 97.38 75 LEU B O 1
ATOM 3508 N N . SER B 1 76 ? -5.754 18.422 0.264 1 98.06 76 SER B N 1
ATOM 3509 C CA . SER B 1 76 ? -4.34 18.656 0.528 1 98.06 76 SER B CA 1
ATOM 3510 C C . SER B 1 76 ? -3.635 17.359 0.94 1 98.06 76 SER B C 1
ATOM 3512 O O . SER B 1 76 ? -2.592 17.016 0.382 1 98.06 76 SER B O 1
ATOM 3514 N N . ASP B 1 77 ? -4.234 16.672 1.892 1 98.25 77 ASP B N 1
ATOM 3515 C CA . ASP B 1 77 ? -3.66 15.422 2.377 1 98.25 77 ASP B CA 1
ATOM 3516 C C . ASP B 1 77 ? -3.619 14.367 1.271 1 98.25 77 ASP B C 1
ATOM 3518 O O . ASP B 1 77 ? -2.658 13.602 1.17 1 98.25 77 ASP B O 1
ATOM 3522 N N . LEU B 1 78 ? -4.578 14.328 0.422 1 97.94 78 LEU B N 1
ATOM 3523 C CA . LEU B 1 78 ? -4.641 13.359 -0.666 1 97.94 78 LEU B CA 1
ATOM 3524 C C . LEU B 1 78 ? -3.525 13.602 -1.677 1 97.94 78 LEU B C 1
ATOM 3526 O O . LEU B 1 78 ? -2.973 12.656 -2.234 1 97.94 78 LEU B O 1
ATOM 3530 N N . MET B 1 79 ? -3.16 14.852 -1.898 1 97.62 79 MET B N 1
ATOM 3531 C CA . MET B 1 79 ? -2.08 15.18 -2.824 1 97.62 79 MET B CA 1
ATOM 3532 C C . MET B 1 79 ? -0.766 14.555 -2.369 1 97.62 79 MET B C 1
ATOM 3534 O O . MET B 1 79 ? -0.06 13.93 -3.164 1 97.62 79 MET B O 1
ATOM 3538 N N . VAL B 1 80 ? -0.495 14.703 -1.112 1 98.12 80 VAL B N 1
ATOM 3539 C CA . VAL B 1 80 ? 0.769 14.18 -0.607 1 98.12 80 VAL B CA 1
ATOM 3540 C C . VAL B 1 80 ? 0.7 12.656 -0.531 1 98.12 80 VAL B C 1
ATOM 3542 O O . VAL B 1 80 ? 1.691 11.969 -0.791 1 98.12 80 VAL B O 1
ATOM 3545 N N . ILE B 1 81 ? -0.435 12.117 -0.15 1 98.31 81 ILE B N 1
ATOM 3546 C CA . ILE B 1 81 ? -0.605 10.672 -0.123 1 98.31 81 ILE B CA 1
ATOM 3547 C C . ILE B 1 81 ? -0.396 10.102 -1.524 1 98.31 81 ILE B C 1
ATOM 3549 O O . ILE B 1 81 ? 0.173 9.016 -1.682 1 98.31 81 ILE B O 1
ATOM 3553 N N . GLY B 1 82 ? -0.818 10.836 -2.553 1 97.62 82 GLY B N 1
ATOM 3554 C CA . GLY B 1 82 ? -0.667 10.414 -3.938 1 97.62 82 GLY B CA 1
ATOM 3555 C C . GLY B 1 82 ? 0.783 10.266 -4.359 1 97.62 82 GLY B C 1
ATOM 3556 O O . GLY B 1 82 ? 1.104 9.445 -5.219 1 97.62 82 GLY B O 1
ATOM 3557 N N . ILE B 1 83 ? 1.674 10.977 -3.732 1 97.81 83 ILE B N 1
ATOM 3558 C CA . ILE B 1 83 ? 3.076 10.922 -4.133 1 97.81 83 ILE B CA 1
ATOM 3559 C C . ILE B 1 83 ? 3.881 10.156 -3.092 1 97.81 83 ILE B C 1
ATOM 3561 O O . ILE B 1 83 ? 5.102 10.039 -3.205 1 97.81 83 ILE B O 1
ATOM 3565 N N . LEU B 1 84 ? 3.24 9.602 -2.115 1 98.06 84 LEU B N 1
ATOM 3566 C CA . LEU B 1 84 ? 3.928 8.93 -1.019 1 98.06 84 LEU B CA 1
ATOM 3567 C C . LEU B 1 84 ? 4.703 7.723 -1.526 1 98.06 84 LEU B C 1
ATOM 3569 O O . LEU B 1 84 ? 5.758 7.383 -0.981 1 98.06 84 LEU B O 1
ATOM 3573 N N . PRO B 1 85 ? 4.285 7.039 -2.605 1 97.69 85 PRO B N 1
ATOM 3574 C CA . PRO B 1 85 ? 5.066 5.914 -3.123 1 97.69 85 PRO B CA 1
ATOM 3575 C C . PRO B 1 85 ? 6.473 6.32 -3.555 1 97.69 85 PRO B C 1
ATOM 3577 O O . PRO B 1 85 ? 7.414 5.531 -3.422 1 97.69 85 PRO B O 1
ATOM 3580 N N . PHE B 1 86 ? 6.684 7.523 -4.023 1 97.5 86 PHE B N 1
ATOM 3581 C CA . PHE B 1 86 ? 8.016 7.992 -4.391 1 97.5 86 PHE B CA 1
ATOM 3582 C C . PHE B 1 86 ? 8.922 8.062 -3.166 1 97.5 86 PHE B C 1
ATOM 3584 O O . PHE B 1 86 ? 10.07 7.621 -3.211 1 97.5 86 PHE B O 1
ATOM 3591 N N . TYR B 1 87 ? 8.359 8.539 -2.098 1 96.88 87 TYR B N 1
ATOM 3592 C CA . TYR B 1 87 ? 9.125 8.664 -0.863 1 96.88 87 TYR B CA 1
ATOM 3593 C C . TYR B 1 87 ? 9.305 7.301 -0.198 1 96.88 87 TYR B C 1
ATOM 3595 O O . TYR B 1 87 ? 10.328 7.043 0.435 1 96.88 87 TYR B O 1
ATOM 3603 N N . LEU B 1 88 ? 8.289 6.465 -0.364 1 97.31 88 LEU B N 1
ATOM 3604 C CA . LEU B 1 88 ? 8.383 5.105 0.153 1 97.31 88 LEU B CA 1
ATOM 3605 C C . LEU B 1 88 ? 9.578 4.379 -0.449 1 97.31 88 LEU B C 1
ATOM 3607 O O . LEU B 1 88 ? 10.359 3.756 0.273 1 97.31 88 LEU B O 1
ATOM 3611 N N . MET B 1 89 ? 9.727 4.484 -1.735 1 96.69 89 MET B N 1
ATOM 3612 C CA . MET B 1 89 ? 10.867 3.842 -2.389 1 96.69 89 MET B CA 1
ATOM 3613 C C . MET B 1 89 ? 12.18 4.484 -1.957 1 96.69 89 MET B C 1
ATOM 3615 O O . MET B 1 89 ? 13.172 3.787 -1.728 1 96.69 89 MET B O 1
ATOM 3619 N N . GLU B 1 90 ? 12.234 5.758 -1.789 1 94.88 90 GLU B N 1
ATOM 3620 C CA . GLU B 1 90 ? 13.445 6.473 -1.394 1 94.88 90 GLU B CA 1
ATOM 3621 C C . GLU B 1 90 ? 13.938 6.012 -0.025 1 94.88 90 GLU B C 1
ATOM 3623 O O . GLU B 1 90 ? 15.117 5.703 0.144 1 94.88 90 GLU B O 1
ATOM 3628 N N . VAL B 1 91 ? 13.023 5.938 0.909 1 93.81 91 VAL B N 1
ATOM 3629 C CA . VAL B 1 91 ? 13.414 5.559 2.264 1 93.81 91 VAL B CA 1
ATOM 3630 C C . VAL B 1 91 ? 13.82 4.09 2.293 1 93.81 91 VAL B C 1
ATOM 3632 O O . VAL B 1 91 ? 14.719 3.701 3.047 1 93.81 91 VAL B O 1
ATOM 3635 N N . THR B 1 92 ? 13.195 3.328 1.462 1 94.31 92 THR B N 1
ATOM 3636 C CA . THR B 1 92 ? 13.516 1.909 1.393 1 94.31 92 THR B CA 1
ATOM 3637 C C . THR B 1 92 ? 14.922 1.704 0.835 1 94.31 92 THR B C 1
ATOM 3639 O O . THR B 1 92 ? 15.656 0.825 1.293 1 94.31 92 THR B O 1
ATOM 3642 N N . MET B 1 93 ? 15.32 2.557 -0.096 1 92.75 93 MET B N 1
ATOM 3643 C CA . MET B 1 93 ? 16.625 2.441 -0.74 1 92.75 93 MET B CA 1
ATOM 3644 C C . MET B 1 93 ? 17.688 3.234 0.021 1 92.75 93 MET B C 1
ATOM 3646 O O . MET B 1 93 ? 18.766 3.508 -0.507 1 92.75 93 MET B O 1
ATOM 3650 N N . GLY B 1 94 ? 17.391 3.668 1.209 1 89.19 94 GLY B N 1
ATOM 3651 C CA . GLY B 1 94 ? 18.375 4.387 2.014 1 89.19 94 GLY B CA 1
ATOM 3652 C C . GLY B 1 94 ? 18.609 5.809 1.537 1 89.19 94 GLY B C 1
ATOM 3653 O O . GLY B 1 94 ? 19.75 6.238 1.39 1 89.19 94 GLY B O 1
ATOM 3654 N N . GLU B 1 95 ? 17.562 6.457 1.164 1 87.94 95 GLU B N 1
ATOM 3655 C CA . GLU B 1 95 ? 17.562 7.867 0.779 1 87.94 95 GLU B CA 1
ATOM 3656 C C . GLU B 1 95 ? 18.188 8.055 -0.603 1 87.94 95 GLU B C 1
ATOM 3658 O O . GLU B 1 95 ? 18.859 9.062 -0.855 1 87.94 95 GLU B O 1
ATOM 3663 N N . VAL B 1 96 ? 18.062 7.027 -1.429 1 90.88 96 VAL B N 1
ATOM 3664 C CA . VAL B 1 96 ? 18.5 7.121 -2.82 1 90.88 96 VAL B CA 1
ATOM 3665 C C . VAL B 1 96 ? 17.297 7.43 -3.711 1 90.88 96 VAL B C 1
ATOM 3667 O O . VAL B 1 96 ? 16.25 6.766 -3.621 1 90.88 96 VAL B O 1
ATOM 3670 N N . TRP B 1 97 ? 17.453 8.477 -4.438 1 93.19 97 TRP B N 1
ATOM 3671 C CA . TRP B 1 97 ? 16.391 8.922 -5.328 1 93.19 97 TRP B CA 1
ATOM 3672 C C . TRP B 1 97 ? 16.656 8.477 -6.766 1 93.19 97 TRP B C 1
ATOM 3674 O O . TRP B 1 97 ? 17.594 8.961 -7.402 1 93.19 97 TRP B O 1
ATOM 3684 N N . VAL B 1 98 ? 15.766 7.609 -7.316 1 92.19 98 VAL B N 1
ATOM 3685 C CA . VAL B 1 98 ? 16.031 7.031 -8.633 1 92.19 98 VAL B CA 1
ATOM 3686 C C . VAL B 1 98 ? 15 7.523 -9.641 1 92.19 98 VAL B C 1
ATOM 3688 O O . VAL B 1 98 ? 15.031 7.137 -10.805 1 92.19 98 VAL B O 1
ATOM 3691 N N . TRP B 1 99 ? 14.109 8.492 -9.281 1 93.69 99 TRP B N 1
ATOM 3692 C CA . TRP B 1 99 ? 12.969 8.883 -10.102 1 93.69 99 TRP B CA 1
ATOM 3693 C C . TRP B 1 99 ? 13.344 10 -11.07 1 93.69 99 TRP B C 1
ATOM 3695 O O . TRP B 1 99 ? 12.555 10.375 -11.938 1 93.69 99 TRP B O 1
ATOM 3705 N N . GLY B 1 100 ? 14.531 10.508 -10.984 1 92.44 100 GLY B N 1
ATOM 3706 C CA . GLY B 1 100 ? 14.969 11.547 -11.898 1 92.44 100 GLY B CA 1
ATOM 3707 C C . GLY B 1 100 ? 14.812 12.945 -11.336 1 92.44 100 GLY B C 1
ATOM 3708 O O . GLY B 1 100 ? 14.234 13.133 -10.266 1 92.44 100 GLY B O 1
ATOM 3709 N N . HIS B 1 101 ? 15.273 13.898 -12.031 1 93.19 101 HIS B N 1
ATOM 3710 C CA . HIS B 1 101 ? 15.344 15.289 -11.594 1 93.19 101 HIS B CA 1
ATOM 3711 C C . HIS B 1 101 ? 13.961 15.93 -11.586 1 93.19 101 HIS B C 1
ATOM 3713 O O . HIS B 1 101 ? 13.594 16.625 -10.633 1 93.19 101 HIS B O 1
ATOM 3719 N N . PHE B 1 102 ? 13.188 15.734 -12.586 1 95.06 102 PHE B N 1
ATOM 3720 C CA . PHE B 1 102 ? 11.867 16.344 -12.719 1 95.06 102 PHE B CA 1
ATOM 3721 C C . PHE B 1 102 ? 10.961 15.93 -11.555 1 95.06 102 PHE B C 1
ATOM 3723 O O . PHE B 1 102 ? 10.344 16.781 -10.914 1 95.06 102 PHE B O 1
ATOM 3730 N N . LEU B 1 103 ? 10.93 14.633 -11.258 1 96.25 103 LEU B N 1
ATOM 3731 C CA . LEU B 1 103 ? 10.047 14.141 -10.203 1 96.25 103 LEU B CA 1
ATOM 3732 C C . LEU B 1 103 ? 10.562 14.555 -8.828 1 96.25 103 LEU B C 1
ATOM 3734 O O . LEU B 1 103 ? 9.781 14.703 -7.887 1 96.25 103 LEU B O 1
ATOM 3738 N N . CYS B 1 104 ? 11.844 14.742 -8.766 1 95.5 104 CYS B N 1
ATOM 3739 C CA . CYS B 1 104 ? 12.398 15.25 -7.512 1 95.5 104 CYS B CA 1
ATOM 3740 C C . CYS B 1 104 ? 11.82 16.625 -7.176 1 95.5 104 CYS B C 1
ATOM 3742 O O . CYS B 1 104 ? 11.305 16.828 -6.074 1 95.5 104 CYS B O 1
ATOM 3744 N N . LYS B 1 105 ? 11.75 17.469 -8.125 1 96.19 105 LYS B N 1
ATOM 3745 C CA . LYS B 1 105 ? 11.281 18.844 -7.914 1 96.19 105 LYS B CA 1
ATOM 3746 C C . LYS B 1 105 ? 9.766 18.875 -7.711 1 96.19 105 LYS B C 1
ATOM 3748 O O . LYS B 1 105 ? 9.266 19.547 -6.805 1 96.19 105 LYS B O 1
ATOM 3753 N N . VAL B 1 106 ? 9.094 18.125 -8.477 1 97.31 106 VAL B N 1
ATOM 3754 C CA . VAL B 1 106 ? 7.637 18.156 -8.445 1 97.31 106 VAL B CA 1
ATOM 3755 C C . VAL B 1 106 ? 7.133 17.547 -7.141 1 97.31 106 VAL B C 1
ATOM 3757 O O . VAL B 1 106 ? 6.227 18.078 -6.5 1 97.31 106 VAL B O 1
ATOM 3760 N N . THR B 1 107 ? 7.703 16.406 -6.766 1 97.5 107 THR B N 1
ATOM 3761 C CA . THR B 1 107 ? 7.25 15.758 -5.543 1 97.5 107 THR B CA 1
ATOM 3762 C C . THR B 1 107 ? 7.57 16.609 -4.324 1 97.5 107 THR B C 1
ATOM 3764 O O . THR B 1 107 ? 6.781 16.688 -3.381 1 97.5 107 THR B O 1
ATOM 3767 N N . ASN B 1 108 ? 8.711 17.281 -4.359 1 97.19 108 ASN B N 1
ATOM 3768 C CA . ASN B 1 108 ? 9.031 18.203 -3.27 1 97.19 108 ASN B CA 1
ATOM 3769 C C . ASN B 1 108 ? 8.039 19.359 -3.193 1 97.19 108 ASN B C 1
ATOM 3771 O O . ASN B 1 108 ? 7.633 19.75 -2.104 1 97.19 108 ASN B O 1
ATOM 3775 N N . LEU B 1 109 ? 7.723 19.844 -4.297 1 97.81 109 LEU B N 1
ATOM 3776 C CA . LEU B 1 109 ? 6.766 20.938 -4.34 1 97.81 109 LEU B CA 1
ATOM 3777 C C . LEU B 1 109 ? 5.422 20.516 -3.758 1 97.81 109 LEU B C 1
ATOM 3779 O O . LEU B 1 109 ? 4.863 21.219 -2.91 1 97.81 109 LEU B O 1
ATOM 3783 N N . ILE B 1 110 ? 4.914 19.391 -4.172 1 98.19 110 ILE B N 1
ATOM 3784 C CA . ILE B 1 110 ? 3.631 18.891 -3.693 1 98.19 110 ILE B CA 1
ATOM 3785 C C . ILE B 1 110 ? 3.705 18.641 -2.189 1 98.19 110 ILE B C 1
ATOM 3787 O O . ILE B 1 110 ? 2.779 18.984 -1.449 1 98.19 110 ILE B O 1
ATOM 3791 N N . PHE B 1 111 ? 4.77 18.094 -1.79 1 97.94 111 PHE B N 1
ATOM 3792 C CA . PHE B 1 111 ? 4.977 17.812 -0.375 1 97.94 111 PHE B CA 1
ATOM 3793 C C . PHE B 1 111 ? 4.922 19.094 0.449 1 97.94 111 PHE B C 1
ATOM 3795 O O . PHE B 1 111 ? 4.227 19.156 1.466 1 97.94 111 PHE B O 1
ATOM 3802 N N . MET B 1 112 ? 5.594 20.109 -0.042 1 97.69 112 MET B N 1
ATOM 3803 C CA . MET B 1 112 ? 5.684 21.359 0.715 1 97.69 112 MET B CA 1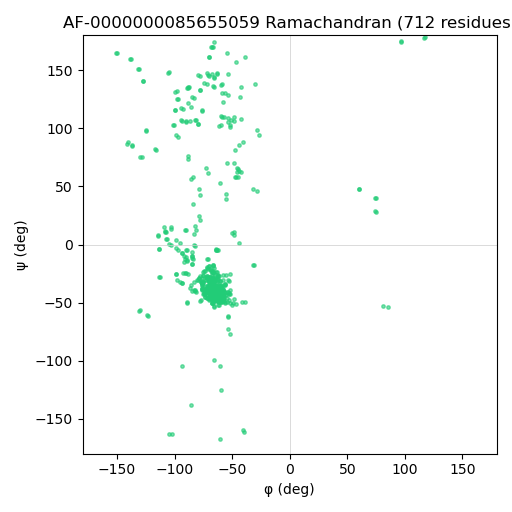
ATOM 3804 C C . MET B 1 112 ? 4.375 22.125 0.645 1 97.69 112 MET B C 1
ATOM 3806 O O . MET B 1 112 ? 3.998 22.812 1.602 1 97.69 112 MET B O 1
ATOM 3810 N N . VAL B 1 113 ? 3.721 22.016 -0.399 1 98.25 113 VAL B N 1
ATOM 3811 C CA . VAL B 1 113 ? 2.408 22.656 -0.477 1 98.25 113 VAL B CA 1
ATOM 3812 C C . VAL B 1 113 ? 1.475 22.031 0.563 1 98.25 113 VAL B C 1
ATOM 3814 O O . VAL B 1 113 ? 0.767 22.75 1.273 1 98.25 113 VAL B O 1
ATOM 3817 N N . ASN B 1 114 ? 1.479 20.719 0.6 1 98.44 114 ASN B N 1
ATOM 3818 C CA . ASN B 1 114 ? 0.69 20.047 1.629 1 98.44 114 ASN B CA 1
ATOM 3819 C C . ASN B 1 114 ? 1.144 20.438 3.031 1 98.44 114 ASN B C 1
ATOM 3821 O O . ASN B 1 114 ? 0.317 20.641 3.924 1 98.44 114 ASN B O 1
ATOM 3825 N N . PHE B 1 115 ? 2.422 20.531 3.143 1 97.38 115 PHE B N 1
ATOM 3826 C CA . PHE B 1 115 ? 3.045 20.906 4.406 1 97.38 115 PHE B CA 1
ATOM 3827 C C . PHE B 1 115 ? 2.424 22.188 4.961 1 97.38 115 PHE B C 1
ATOM 3829 O O . PHE B 1 115 ? 2.047 22.25 6.133 1 97.38 115 PHE B O 1
ATOM 3836 N N . TYR B 1 116 ? 2.182 23.141 4.191 1 98.38 116 TYR B N 1
ATOM 3837 C CA . TYR B 1 116 ? 1.631 24.422 4.609 1 98.38 116 TYR B CA 1
ATOM 3838 C C . TYR B 1 116 ? 0.108 24.391 4.582 1 98.38 116 TYR B C 1
ATOM 3840 O O . TYR B 1 116 ? -0.544 24.781 5.559 1 98.38 116 TYR B O 1
ATOM 3848 N N . SER B 1 117 ? -0.447 23.953 3.506 1 98.38 117 SER B N 1
ATOM 3849 C CA . SER B 1 117 ? -1.882 24.078 3.279 1 98.38 117 SER B CA 1
ATOM 3850 C C . SER B 1 117 ? -2.682 23.281 4.305 1 98.38 117 SER B C 1
ATOM 3852 O O . SER B 1 117 ? -3.699 23.75 4.812 1 98.38 117 SER B O 1
ATOM 3854 N N . SER B 1 118 ? -2.24 22.078 4.598 1 97.94 118 SER B N 1
ATOM 3855 C CA . SER B 1 118 ? -2.965 21.25 5.566 1 97.94 118 SER B CA 1
ATOM 3856 C C . SER B 1 118 ? -3.08 21.953 6.914 1 97.94 118 SER B C 1
ATOM 3858 O O . SER B 1 118 ? -4.168 22.047 7.484 1 97.94 118 SER B O 1
ATOM 3860 N N . SER B 1 119 ? -2.031 22.547 7.387 1 98 119 SER B N 1
ATOM 3861 C CA . SER B 1 119 ? -2.014 23.234 8.68 1 98 119 SER B CA 1
ATOM 3862 C C . SER B 1 119 ? -2.811 24.531 8.625 1 98 119 SER B C 1
ATOM 3864 O O . SER B 1 119 ? -3.549 24.844 9.562 1 98 119 SER B O 1
ATOM 3866 N N . LEU B 1 120 ? -2.686 25.234 7.562 1 98.19 120 LEU B N 1
ATOM 3867 C CA . LEU B 1 120 ? -3.367 26.516 7.438 1 98.19 120 LEU B CA 1
ATOM 3868 C C . LEU B 1 120 ? -4.879 26.312 7.332 1 98.19 120 LEU B C 1
ATOM 3870 O O . LEU B 1 120 ? -5.645 27.047 7.965 1 98.19 120 LEU B O 1
ATOM 3874 N N . PHE B 1 121 ? -5.273 25.344 6.566 1 97.62 121 PHE B N 1
ATOM 3875 C CA . PHE B 1 121 ? -6.703 25.047 6.461 1 97.62 121 PHE B CA 1
ATOM 3876 C C . PHE B 1 121 ? -7.246 24.531 7.785 1 97.62 121 PHE B C 1
ATOM 3878 O O . PHE B 1 121 ? -8.391 24.812 8.148 1 97.62 121 PHE B O 1
ATOM 3885 N N . LEU B 1 122 ? -6.492 23.766 8.477 1 97.19 122 LEU B N 1
ATOM 3886 C CA . LEU B 1 122 ? -6.902 23.266 9.781 1 97.19 122 LEU B CA 1
ATOM 3887 C C . LEU B 1 122 ? -7.094 24.422 10.766 1 97.19 122 LEU B C 1
ATOM 3889 O O . LEU B 1 122 ? -8.055 24.438 11.539 1 97.19 122 LEU B O 1
ATOM 3893 N N . ALA B 1 123 ? -6.195 25.359 10.727 1 97.31 123 ALA B N 1
ATOM 3894 C CA . ALA B 1 123 ? -6.305 26.531 11.578 1 97.31 123 ALA B CA 1
ATOM 3895 C C . ALA B 1 123 ? -7.555 27.344 11.25 1 97.31 123 ALA B C 1
ATOM 3897 O O . ALA B 1 123 ? -8.289 27.75 12.148 1 97.31 123 ALA B O 1
ATOM 3898 N N . CYS B 1 124 ? -7.809 27.5 10 1 96 124 CYS B N 1
ATOM 3899 C CA . CYS B 1 124 ? -8.992 28.234 9.57 1 96 124 CYS B CA 1
ATOM 3900 C C . CYS B 1 124 ? -10.266 27.5 9.953 1 96 124 CYS B C 1
ATOM 3902 O O . CYS B 1 124 ? -11.266 28.125 10.32 1 96 124 CYS B O 1
ATOM 3904 N N . MET B 1 125 ? -10.188 26.234 9.828 1 94.81 125 MET B N 1
ATOM 3905 C CA . MET B 1 125 ? -11.336 25.422 10.219 1 94.81 125 MET B CA 1
ATOM 3906 C C . MET B 1 125 ? -11.656 25.594 11.695 1 94.81 125 MET B C 1
ATOM 3908 O O . MET B 1 125 ? -12.812 25.781 12.07 1 94.81 125 MET B O 1
ATOM 3912 N N . THR B 1 126 ? -10.68 25.562 12.547 1 95.25 126 THR B N 1
ATOM 3913 C CA . THR B 1 126 ? -10.867 25.719 13.984 1 95.25 126 THR B CA 1
ATOM 3914 C C . THR B 1 126 ? -11.367 27.125 14.32 1 95.25 126 THR B C 1
ATOM 3916 O O . THR B 1 126 ? -12.234 27.281 15.18 1 95.25 126 THR B O 1
ATOM 3919 N N . LEU B 1 127 ? -10.844 28.078 13.633 1 94.75 127 LEU B N 1
ATOM 3920 C CA . LEU B 1 127 ? -11.297 29.453 13.812 1 94.75 127 LEU B CA 1
ATOM 3921 C C . LEU B 1 127 ? -12.766 29.609 13.422 1 94.75 127 LEU B C 1
ATOM 3923 O O . LEU B 1 127 ? -13.539 30.234 14.141 1 94.75 127 LEU B O 1
ATOM 3927 N N . GLU B 1 128 ? -13.078 29 12.328 1 93.12 128 GLU B N 1
ATOM 3928 C CA . GLU B 1 128 ? -14.469 29.016 11.883 1 93.12 128 GLU B CA 1
ATOM 3929 C C . GLU B 1 128 ? -15.383 28.359 12.906 1 93.12 128 GLU B C 1
ATOM 3931 O O . GLU B 1 128 ? -16.484 28.844 13.172 1 93.12 128 GLU B O 1
ATOM 3936 N N . ARG B 1 129 ? -15 27.281 13.414 1 90.81 129 ARG B N 1
ATOM 3937 C CA . ARG B 1 129 ? -15.766 26.594 14.445 1 90.81 129 ARG B CA 1
ATOM 3938 C C . ARG B 1 129 ? -15.961 27.484 15.672 1 90.81 129 ARG B C 1
ATOM 3940 O O . ARG B 1 129 ? -17.062 27.562 16.219 1 90.81 129 ARG B O 1
ATOM 3947 N N . TYR B 1 130 ? -14.953 28.109 16.062 1 92.12 130 TYR B N 1
ATOM 3948 C CA . TYR B 1 130 ? -15.008 29 17.219 1 92.12 130 TYR B CA 1
ATOM 3949 C C . TYR B 1 130 ? -15.969 30.172 16.953 1 92.12 130 TYR B C 1
ATOM 3951 O O . TYR B 1 130 ? -16.812 30.469 17.797 1 92.12 130 TYR B O 1
ATOM 3959 N N . LEU B 1 131 ? -15.852 30.781 15.828 1 90.88 131 LEU B N 1
ATOM 3960 C CA . LEU B 1 131 ? -16.688 31.922 15.492 1 90.88 131 LEU B CA 1
ATOM 3961 C C . LEU B 1 131 ? -18.141 31.516 15.375 1 90.88 131 LEU B C 1
ATOM 3963 O O . LEU B 1 131 ? -19.047 32.25 15.781 1 90.88 131 LEU B O 1
ATOM 3967 N N . SER B 1 132 ? -18.375 30.375 14.812 1 87.75 132 SER B N 1
ATOM 3968 C CA . SER B 1 132 ? -19.734 29.891 14.664 1 87.75 132 SER B CA 1
ATOM 3969 C C . SER B 1 132 ? -20.375 29.578 16.016 1 87.75 132 SER B C 1
ATOM 3971 O O . SER B 1 132 ? -21.594 29.719 16.188 1 87.75 132 SER B O 1
ATOM 3973 N N . LEU B 1 133 ? -19.625 29.219 16.953 1 84.75 133 LEU B N 1
ATOM 3974 C CA . LEU B 1 133 ? -20.125 28.875 18.281 1 84.75 133 LEU B CA 1
ATOM 3975 C C . LEU B 1 133 ? -20.281 30.125 19.141 1 84.75 133 LEU B C 1
ATOM 3977 O O . LEU B 1 133 ? -21.281 30.25 19.859 1 84.75 133 LEU B O 1
ATOM 3981 N N . THR B 1 134 ? -19.375 31.062 19.078 1 85.62 134 THR B N 1
ATOM 3982 C CA . THR B 1 134 ? -19.359 32.188 20.016 1 85.62 134 THR B CA 1
ATOM 3983 C C . THR B 1 134 ? -20.078 33.406 19.406 1 85.62 134 THR B C 1
ATOM 3985 O O . THR B 1 134 ? -20.625 34.219 20.125 1 85.62 134 THR B O 1
ATOM 3988 N N . ARG B 1 135 ? -19.969 33.5 18.156 1 85.19 135 ARG B N 1
ATOM 3989 C CA . ARG B 1 135 ? -20.609 34.625 17.469 1 85.19 135 ARG B CA 1
ATOM 3990 C C . ARG B 1 135 ? -21.469 34.156 16.312 1 85.19 135 ARG B C 1
ATOM 3992 O O . ARG B 1 135 ? -21.141 34.406 15.148 1 85.19 135 ARG B O 1
ATOM 3999 N N . PRO B 1 136 ? -22.578 33.625 16.656 1 80.31 136 PRO B N 1
ATOM 4000 C CA . PRO B 1 136 ? -23.422 33.094 15.594 1 80.31 136 PRO B CA 1
ATOM 4001 C C . PRO B 1 136 ? -23.953 34.156 14.656 1 80.31 136 PRO B C 1
ATOM 4003 O O . PRO B 1 136 ? -24.297 33.875 13.508 1 80.31 136 PRO B O 1
ATOM 4006 N N . SER B 1 137 ? -23.969 35.375 15.078 1 81.38 137 SER B N 1
ATOM 4007 C CA . SER B 1 137 ? -24.516 36.469 14.281 1 81.38 137 SER B CA 1
ATOM 4008 C C . SER B 1 137 ? -23.453 37.094 13.391 1 81.38 137 SER B C 1
ATOM 4010 O O . SER B 1 137 ? -23.781 37.844 12.469 1 81.38 137 SER B O 1
ATOM 4012 N N . SER B 1 138 ? -22.266 36.781 13.688 1 77.19 138 SER B N 1
ATOM 4013 C CA . SER B 1 138 ? -21.188 37.344 12.883 1 77.19 138 SER B CA 1
ATOM 4014 C C . SER B 1 138 ? -21.016 36.594 11.578 1 77.19 138 SER B C 1
ATOM 4016 O O . SER B 1 138 ? -21.344 35.406 11.5 1 77.19 138 SER B O 1
ATOM 4018 N N . PRO B 1 139 ? -20.641 37.375 10.586 1 77.38 139 PRO B N 1
ATOM 4019 C CA . PRO B 1 139 ? -20.438 36.688 9.312 1 77.38 139 PRO B CA 1
ATOM 4020 C C . PRO B 1 139 ? -19.375 35.594 9.398 1 77.38 139 PRO B C 1
ATOM 4022 O O . PRO B 1 139 ? -18.359 35.781 10.078 1 77.38 139 PRO B O 1
ATOM 4025 N N . ALA B 1 140 ? -19.641 34.5 8.797 1 77.81 140 ALA B N 1
ATOM 4026 C CA . ALA B 1 140 ? -18.719 33.375 8.742 1 77.81 140 ALA B CA 1
ATOM 4027 C C . ALA B 1 140 ? -17.438 33.781 7.984 1 77.81 140 ALA B C 1
ATOM 4029 O O . ALA B 1 140 ? -17.469 34.656 7.137 1 77.81 140 ALA B O 1
ATOM 4030 N N . LEU B 1 141 ? -16.312 33.219 8.352 1 80.88 141 LEU B N 1
ATOM 4031 C CA . LEU B 1 141 ? -15.055 33.438 7.633 1 80.88 141 LEU B CA 1
ATOM 4032 C C . LEU B 1 141 ? -15.164 32.906 6.203 1 80.88 141 LEU B C 1
ATOM 4034 O O . LEU B 1 141 ? -14.727 33.562 5.262 1 80.88 141 LEU B O 1
ATOM 4038 N N . PHE B 1 142 ? -15.836 31.719 6.086 1 82.25 142 PHE B N 1
ATOM 4039 C CA . PHE B 1 142 ? -16.078 31.094 4.785 1 82.25 142 PHE B CA 1
ATOM 4040 C C . PHE B 1 142 ? -17.578 31.016 4.496 1 82.25 142 PHE B C 1
ATOM 4042 O O . PHE B 1 142 ? -18.172 29.938 4.617 1 82.25 142 PHE B O 1
ATOM 4049 N N . PRO B 1 143 ? -18.062 32.125 4.047 1 78.81 143 PRO B N 1
ATOM 4050 C CA . PRO B 1 143 ? -19.516 32.125 3.793 1 78.81 143 PRO B CA 1
ATOM 4051 C C . PRO B 1 143 ? -19.906 31.266 2.592 1 78.81 143 PRO B C 1
ATOM 4053 O O . PRO B 1 143 ? -19.141 31.156 1.625 1 78.81 143 PRO B O 1
ATOM 4056 N N . VAL B 1 144 ? -21.047 30.641 2.684 1 78.56 144 VAL B N 1
ATOM 4057 C CA . VAL B 1 144 ? -21.547 29.75 1.648 1 78.56 144 VAL B CA 1
ATOM 4058 C C . VAL B 1 144 ? -21.812 30.531 0.363 1 78.56 144 VAL B C 1
ATOM 4060 O O . VAL B 1 144 ? -21.5 30.047 -0.732 1 78.56 144 VAL B O 1
ATOM 4063 N N . VAL B 1 145 ? -22.375 31.625 0.614 1 75.12 145 VAL B N 1
ATOM 4064 C CA . VAL B 1 145 ? -22.75 32.438 -0.545 1 75.12 145 VAL B CA 1
ATOM 4065 C C . VAL B 1 145 ? -21.703 33.531 -0.771 1 75.12 145 VAL B C 1
ATOM 4067 O O . VAL B 1 145 ? -21.141 34.062 0.187 1 75.12 145 VAL B O 1
ATOM 4070 N N . GLY B 1 146 ? -21.281 33.625 -2.031 1 76.69 146 GLY B N 1
ATOM 4071 C CA . GLY B 1 146 ? -20.438 34.75 -2.387 1 76.69 146 GLY B CA 1
ATOM 4072 C C . GLY B 1 146 ? -19.047 34.312 -2.846 1 76.69 146 GLY B C 1
ATOM 4073 O O . GLY B 1 146 ? -18.719 33.125 -2.84 1 76.69 146 GLY B O 1
ATOM 4074 N N . ARG B 1 147 ? -18.297 35.375 -3.195 1 86.81 147 ARG B N 1
ATOM 4075 C CA . ARG B 1 147 ? -16.969 35.188 -3.777 1 86.81 147 ARG B CA 1
ATOM 4076 C C . ARG B 1 147 ? -15.906 35.125 -2.695 1 86.81 147 ARG B C 1
ATOM 4078 O O . ARG B 1 147 ? -14.789 34.656 -2.941 1 86.81 147 ARG B O 1
ATOM 4085 N N . ARG B 1 148 ? -16.266 35.5 -1.529 1 86.69 148 ARG B N 1
ATOM 4086 C CA . ARG B 1 148 ? -15.305 35.625 -0.442 1 86.69 148 ARG B CA 1
ATOM 4087 C C . ARG B 1 148 ? -14.688 34.25 -0.097 1 86.69 148 ARG B C 1
ATOM 4089 O O . ARG B 1 148 ? -13.484 34.156 0.151 1 86.69 148 ARG B O 1
ATOM 4096 N N . ARG B 1 149 ? -15.445 33.25 -0.041 1 89.12 149 ARG B N 1
ATOM 4097 C CA . ARG B 1 149 ? -14.945 31.922 0.302 1 89.12 149 ARG B CA 1
ATOM 4098 C C . ARG B 1 149 ? -13.906 31.453 -0.71 1 89.12 149 ARG B C 1
ATOM 4100 O O . ARG B 1 149 ? -12.875 30.891 -0.333 1 89.12 149 ARG B O 1
ATOM 4107 N N . TRP B 1 150 ? -14.125 31.812 -1.954 1 90.06 150 TRP B N 1
ATOM 4108 C CA . TRP B 1 150 ? -13.219 31.375 -3.016 1 90.06 150 TRP B CA 1
ATOM 4109 C C . TRP B 1 150 ? -11.93 32.188 -2.99 1 90.06 150 TRP B C 1
ATOM 4111 O O . TRP B 1 150 ? -10.859 31.672 -3.297 1 90.06 150 TRP B O 1
ATOM 4121 N N . LEU B 1 151 ? -12.109 33.375 -2.66 1 92.06 151 LEU B N 1
ATOM 4122 C CA . LEU B 1 151 ? -10.93 34.25 -2.551 1 92.06 151 LEU B CA 1
ATOM 4123 C C . LEU B 1 151 ? -10.039 33.812 -1.397 1 92.06 151 LEU B C 1
ATOM 4125 O O . LEU B 1 151 ? -8.82 33.75 -1.541 1 92.06 151 LEU B O 1
ATOM 4129 N N . LEU B 1 152 ? -10.672 33.469 -0.283 1 91.62 152 LEU B N 1
ATOM 4130 C CA . LEU B 1 152 ? -9.914 33.031 0.879 1 91.62 152 LEU B CA 1
ATOM 4131 C C . LEU B 1 152 ? -9.281 31.656 0.618 1 91.62 152 LEU B C 1
ATOM 4133 O O . LEU B 1 152 ? -8.109 31.438 0.948 1 91.62 152 LEU B O 1
ATOM 4137 N N . CYS B 1 153 ? -10.008 30.766 0.047 1 93 153 CYS B N 1
ATOM 4138 C CA . CYS B 1 153 ? -9.5 29.438 -0.296 1 93 153 CYS B CA 1
ATOM 4139 C C . CYS B 1 153 ? -8.359 29.531 -1.299 1 93 153 CYS B C 1
ATOM 4141 O O . CYS B 1 153 ? -7.281 28.984 -1.072 1 93 153 CYS B O 1
ATOM 4143 N N . GLY B 1 154 ? -8.625 30.266 -2.4 1 94.75 154 GLY B N 1
ATOM 4144 C CA . GLY B 1 154 ? -7.578 30.484 -3.389 1 94.75 154 GLY B CA 1
ATOM 4145 C C . GLY B 1 154 ? -6.348 31.156 -2.818 1 94.75 154 GLY B C 1
ATOM 4146 O O . GLY B 1 154 ? -5.219 30.812 -3.191 1 94.75 154 GLY B O 1
ATOM 4147 N N . GLY B 1 155 ? -6.586 32.094 -1.942 1 96.31 155 GLY B N 1
ATOM 4148 C CA . GLY B 1 155 ? -5.488 32.75 -1.277 1 96.31 155 GLY B CA 1
ATOM 4149 C C . GLY B 1 155 ? -4.637 31.844 -0.429 1 96.31 155 GLY B C 1
ATOM 4150 O O . GLY B 1 155 ? -3.408 31.922 -0.448 1 96.31 155 GLY B O 1
ATOM 4151 N N . LEU B 1 156 ? -5.23 30.953 0.333 1 96.88 156 LEU B N 1
ATOM 4152 C CA . LEU B 1 156 ? -4.504 30.016 1.18 1 96.88 156 LEU B CA 1
ATOM 4153 C C . LEU B 1 156 ? -3.686 29.047 0.335 1 96.88 156 LEU B C 1
ATOM 4155 O O . LEU B 1 156 ? -2.529 28.75 0.657 1 96.88 156 LEU B O 1
ATOM 4159 N N . TRP B 1 157 ? -4.277 28.562 -0.75 1 97.88 157 TRP B N 1
ATOM 4160 C CA . TRP B 1 157 ? -3.561 27.688 -1.666 1 97.88 157 TRP B CA 1
ATOM 4161 C C . TRP B 1 157 ? -2.379 28.406 -2.305 1 97.88 157 TRP B C 1
ATOM 4163 O O . TRP B 1 157 ? -1.275 27.859 -2.381 1 97.88 157 TRP B O 1
ATOM 4173 N N . LEU B 1 158 ? -2.639 29.625 -2.74 1 98 158 LEU B N 1
ATOM 4174 C CA . LEU B 1 158 ? -1.582 30.406 -3.367 1 98 158 LEU B CA 1
ATOM 4175 C C . LEU B 1 158 ? -0.47 30.719 -2.371 1 98 158 LEU B C 1
ATOM 4177 O O . LEU B 1 158 ? 0.713 30.641 -2.707 1 98 158 LEU B O 1
ATOM 4181 N N . PHE B 1 159 ? -0.879 31.125 -1.229 1 98.06 159 PHE B N 1
ATOM 4182 C CA . PHE B 1 159 ? 0.088 31.422 -0.177 1 98.06 159 PHE B CA 1
ATOM 4183 C C . PHE B 1 159 ? 0.95 30.188 0.118 1 98.06 159 PHE B C 1
ATOM 4185 O O . PHE B 1 159 ? 2.176 30.297 0.194 1 98.06 159 PHE B O 1
ATOM 4192 N N . SER B 1 160 ? 0.356 29.031 0.296 1 98.38 160 SER B N 1
ATOM 4193 C CA . SER B 1 160 ? 1.084 27.797 0.531 1 98.38 160 SER B CA 1
ATOM 4194 C C . SER B 1 160 ? 2.018 27.469 -0.631 1 98.38 160 SER B C 1
ATOM 4196 O O . SER B 1 160 ? 3.145 27.016 -0.422 1 98.38 160 SER B O 1
ATOM 4198 N N . PHE B 1 161 ? 1.562 27.75 -1.836 1 98.44 161 PHE B N 1
ATOM 4199 C CA . PHE B 1 161 ? 2.346 27.5 -3.039 1 98.44 161 PHE B CA 1
ATOM 4200 C C . PHE B 1 161 ? 3.582 28.391 -3.076 1 98.44 161 PHE B C 1
ATOM 4202 O O . PHE B 1 161 ? 4.688 27.922 -3.357 1 98.44 161 PHE B O 1
ATOM 4209 N N . VAL B 1 162 ? 3.449 29.609 -2.768 1 98 162 VAL B N 1
ATOM 4210 C CA . VAL B 1 162 ? 4.551 30.562 -2.783 1 98 162 VAL B CA 1
ATOM 4211 C C . VAL B 1 162 ? 5.586 30.172 -1.726 1 98 162 VAL B C 1
ATOM 4213 O O . VAL B 1 162 ? 6.785 30.156 -1.999 1 98 162 VAL B O 1
ATOM 4216 N N . LEU B 1 163 ? 5.113 29.859 -0.56 1 97.62 163 LEU B N 1
ATOM 4217 C CA . LEU B 1 163 ? 6.023 29.438 0.496 1 97.62 163 LEU B CA 1
ATOM 4218 C C . LEU B 1 163 ? 6.789 28.188 0.083 1 97.62 163 LEU B C 1
ATOM 4220 O O . LEU B 1 163 ? 7.988 28.062 0.351 1 97.62 163 LEU B O 1
ATOM 4224 N N . ALA B 1 164 ? 6.094 27.281 -0.562 1 97.81 164 ALA B N 1
ATOM 4225 C CA . ALA B 1 164 ? 6.711 26.031 -1.023 1 97.81 164 ALA B CA 1
ATOM 4226 C C . ALA B 1 164 ? 7.762 26.312 -2.096 1 97.81 164 ALA B C 1
ATOM 4228 O O . ALA B 1 164 ? 8.789 25.625 -2.158 1 97.81 164 ALA B O 1
ATOM 4229 N N . LEU B 1 165 ? 7.551 27.328 -2.885 1 96.56 165 LEU B N 1
ATOM 4230 C CA . LEU B 1 165 ? 8.453 27.672 -3.979 1 96.56 165 LEU B CA 1
ATOM 4231 C C . LEU B 1 165 ? 9.789 28.172 -3.441 1 96.56 165 LEU B C 1
ATOM 4233 O O . LEU B 1 165 ? 10.836 27.969 -4.062 1 96.56 165 LEU B O 1
ATOM 4237 N N . PHE B 1 166 ? 9.828 28.828 -2.303 1 93.69 166 PHE B N 1
ATOM 4238 C CA . PHE B 1 166 ? 11.062 29.344 -1.711 1 93.69 166 PHE B CA 1
ATOM 4239 C C . PHE B 1 166 ? 12.078 28.234 -1.51 1 93.69 166 PHE B C 1
ATOM 4241 O O . PHE B 1 166 ? 13.273 28.422 -1.74 1 93.69 166 PHE B O 1
ATOM 4248 N N . GLU B 1 167 ? 11.602 27.156 -1.089 1 93.5 167 GLU B N 1
ATOM 4249 C CA . GLU B 1 167 ? 12.477 26 -0.895 1 93.5 167 GLU B CA 1
ATOM 4250 C C . GLU B 1 167 ? 12.719 25.266 -2.209 1 93.5 167 GLU B C 1
ATOM 4252 O O . GLU B 1 167 ? 13.852 24.859 -2.5 1 93.5 167 GLU B O 1
ATOM 4257 N N . ASN B 1 168 ? 11.703 25.125 -3.014 1 95.75 168 ASN B N 1
ATOM 4258 C CA . ASN B 1 168 ? 11.719 24.281 -4.195 1 95.75 168 ASN B CA 1
ATOM 4259 C C . ASN B 1 168 ? 12.719 24.781 -5.234 1 95.75 168 ASN B C 1
ATOM 4261 O O . ASN B 1 168 ? 13.328 23.984 -5.953 1 95.75 168 ASN B O 1
ATOM 4265 N N . VAL B 1 169 ? 12.938 26.016 -5.32 1 94 169 VAL B N 1
ATOM 4266 C CA . VAL B 1 169 ? 13.844 26.609 -6.305 1 94 169 VAL B CA 1
ATOM 4267 C C . VAL B 1 169 ? 15.266 26.125 -6.059 1 94 169 VAL B C 1
ATOM 4269 O O . VAL B 1 169 ? 16.078 26.047 -6.988 1 94 169 VAL B O 1
ATOM 4272 N N . HIS B 1 170 ? 15.562 25.703 -4.848 1 92.88 170 HIS B N 1
ATOM 4273 C CA . HIS B 1 170 ? 16.922 25.297 -4.496 1 92.88 170 HIS B CA 1
ATOM 4274 C C . HIS B 1 170 ? 17.031 23.781 -4.414 1 92.88 170 HIS B C 1
ATOM 4276 O O . HIS B 1 170 ? 18.078 23.25 -4.039 1 92.88 170 HIS B O 1
ATOM 4282 N N . VAL B 1 171 ? 15.945 23.109 -4.672 1 93.19 171 VAL B N 1
ATOM 4283 C CA . VAL B 1 171 ? 15.961 21.656 -4.66 1 93.19 171 VAL B CA 1
ATOM 4284 C C . VAL B 1 171 ? 16.578 21.125 -5.949 1 93.19 171 VAL B C 1
ATOM 4286 O O . VAL B 1 171 ? 16.297 21.641 -7.035 1 93.19 171 VAL B O 1
ATOM 4289 N N . ASP B 1 172 ? 17.484 20.188 -5.789 1 90.19 172 ASP B N 1
ATOM 4290 C CA . ASP B 1 172 ? 18.172 19.594 -6.934 1 90.19 172 ASP B CA 1
ATOM 4291 C C . ASP B 1 172 ? 18.578 18.156 -6.648 1 90.19 172 ASP B C 1
ATOM 4293 O O . ASP B 1 172 ? 18.516 17.703 -5.5 1 90.19 172 ASP B O 1
ATOM 4297 N N . LEU B 1 173 ? 18.891 17.516 -7.758 1 89.62 173 LEU B N 1
ATOM 4298 C CA . LEU B 1 173 ? 19.344 16.141 -7.66 1 89.62 173 LEU B CA 1
ATOM 4299 C C . LEU B 1 173 ? 20.859 16.078 -7.578 1 89.62 173 LEU B C 1
ATOM 4301 O O . LEU B 1 173 ? 21.562 16.578 -8.461 1 89.62 173 LEU B O 1
ATOM 4305 N N . LEU B 1 174 ? 21.375 15.578 -6.461 1 83.56 174 LEU B N 1
ATOM 4306 C CA . LEU B 1 174 ? 22.812 15.359 -6.328 1 83.56 174 LEU B CA 1
ATOM 4307 C C . LEU B 1 174 ? 23.219 14.047 -6.988 1 83.56 174 LEU B C 1
ATOM 4309 O O . LEU B 1 174 ? 22.828 12.969 -6.543 1 83.56 174 LEU B O 1
ATOM 4313 N N . GLU B 1 175 ? 23.859 14.227 -8.109 1 76.06 175 GLU B N 1
ATOM 4314 C CA . GLU B 1 175 ? 24.188 13.055 -8.922 1 76.06 175 GLU B CA 1
ATOM 4315 C C . GLU B 1 175 ? 25.531 12.461 -8.523 1 76.06 175 GLU B C 1
ATOM 4317 O O . GLU B 1 175 ? 26.578 13.031 -8.812 1 76.06 175 GLU B O 1
ATOM 4322 N N . PHE B 1 176 ? 25.562 11.781 -7.438 1 74.56 176 PHE B N 1
ATOM 4323 C CA . PHE B 1 176 ? 26.734 10.953 -7.125 1 74.56 176 PHE B CA 1
ATOM 4324 C C . PHE B 1 176 ? 26.422 9.477 -7.355 1 74.56 176 PHE B C 1
ATOM 4326 O O . PHE B 1 176 ? 25.562 9.133 -8.172 1 74.56 176 PHE B O 1
ATOM 4333 N N . ASP B 1 177 ? 27.156 8.57 -6.852 1 72.12 177 ASP B N 1
ATOM 4334 C CA . ASP B 1 177 ? 26.922 7.133 -6.98 1 72.12 177 ASP B CA 1
ATOM 4335 C C . ASP B 1 177 ? 25.516 6.77 -6.473 1 72.12 177 ASP B C 1
ATOM 4337 O O . ASP B 1 177 ? 24.812 5.969 -7.094 1 72.12 177 ASP B O 1
ATOM 4341 N N . GLU B 1 178 ? 25.156 7.539 -5.445 1 77.38 178 GLU B N 1
ATOM 4342 C CA . GLU B 1 178 ? 23.797 7.406 -4.902 1 77.38 178 GLU B CA 1
ATOM 4343 C C . GLU B 1 178 ? 23.078 8.75 -4.891 1 77.38 178 GLU B C 1
ATOM 4345 O O . GLU B 1 178 ? 23.281 9.562 -3.988 1 77.38 178 GLU B O 1
ATOM 4350 N N . PRO B 1 179 ? 22.25 8.922 -5.949 1 84.25 179 PRO B N 1
ATOM 4351 C CA . PRO B 1 179 ? 21.594 10.234 -6.078 1 84.25 179 PRO B CA 1
ATOM 4352 C C . PRO B 1 179 ? 20.609 10.508 -4.957 1 84.25 179 PRO B C 1
ATOM 4354 O O . PRO B 1 179 ? 19.938 9.594 -4.473 1 84.25 179 PRO B O 1
ATOM 4357 N N . GLY B 1 180 ? 20.656 11.742 -4.41 1 88.25 180 GLY B N 1
ATOM 4358 C CA . GLY B 1 180 ? 19.703 12.188 -3.4 1 88.25 180 GLY B CA 1
ATOM 4359 C C . GLY B 1 180 ? 19.031 13.492 -3.756 1 88.25 180 GLY B C 1
ATOM 4360 O O . GLY B 1 180 ? 19.609 14.336 -4.438 1 88.25 180 GLY B O 1
ATOM 4361 N N . CYS B 1 181 ? 17.734 13.594 -3.453 1 87.56 181 CYS B N 1
ATOM 4362 C CA . CYS B 1 181 ? 16.953 14.805 -3.689 1 87.56 181 CYS B CA 1
ATOM 4363 C C . CYS B 1 181 ? 17 15.727 -2.479 1 87.56 181 CYS B C 1
ATOM 4365 O O . CYS B 1 181 ? 16.438 15.414 -1.43 1 87.56 181 CYS B O 1
ATOM 4367 N N . TYR B 1 182 ? 17.75 16.828 -2.562 1 85.94 182 TYR B N 1
ATOM 4368 C CA . TYR B 1 182 ? 17.969 17.703 -1.423 1 85.94 182 TYR B CA 1
ATOM 4369 C C . TYR B 1 182 ? 17.906 19.172 -1.845 1 85.94 182 TYR B C 1
ATOM 4371 O O . TYR B 1 182 ? 17.984 19.484 -3.033 1 85.94 182 TYR B O 1
ATOM 4379 N N . MET B 1 183 ? 17.672 19.953 -0.876 1 83.5 183 MET B N 1
ATOM 4380 C CA . MET B 1 183 ? 17.812 21.391 -1.087 1 83.5 183 MET B CA 1
ATOM 4381 C C . MET B 1 183 ? 19.281 21.812 -1.106 1 83.5 183 MET B C 1
ATOM 4383 O O . MET B 1 183 ? 20 21.641 -0.114 1 83.5 183 MET B O 1
ATOM 4387 N N . MET B 1 184 ? 19.719 22.297 -2.293 1 82.88 184 MET B N 1
ATOM 4388 C CA . MET B 1 184 ? 21.125 22.641 -2.453 1 82.88 184 MET B CA 1
ATOM 4389 C C . MET B 1 184 ? 21.281 23.969 -3.189 1 82.88 184 MET B C 1
ATOM 4391 O O . MET B 1 184 ? 21.594 24 -4.379 1 82.88 184 MET B O 1
ATOM 4395 N N . PRO B 1 185 ? 21.203 25 -2.377 1 83.94 185 PRO B N 1
ATOM 4396 C CA . PRO B 1 185 ? 21.438 26.281 -3.023 1 83.94 185 PRO B CA 1
ATOM 4397 C C . PRO B 1 185 ? 22.875 26.422 -3.541 1 83.94 185 PRO B C 1
ATOM 4399 O O . PRO B 1 185 ? 23.797 25.859 -2.951 1 83.94 185 PRO B O 1
ATOM 4402 N N . GLU B 1 186 ? 22.984 27.078 -4.676 1 81.5 186 GLU B N 1
ATOM 4403 C CA . GLU B 1 186 ? 24.297 27.266 -5.293 1 81.5 186 GLU B CA 1
ATOM 4404 C C . GLU B 1 186 ? 25.219 28.109 -4.414 1 81.5 186 GLU B C 1
ATOM 4406 O O . GLU B 1 186 ? 26.406 27.812 -4.281 1 81.5 186 GLU B O 1
ATOM 4411 N N . HIS B 1 187 ? 24.547 29.078 -3.891 1 83.88 187 HIS B N 1
ATOM 4412 C CA . HIS B 1 187 ? 25.297 30 -3.037 1 83.88 187 HIS B CA 1
ATOM 4413 C C . HIS B 1 187 ? 24.594 30.219 -1.71 1 83.88 187 HIS B C 1
ATOM 4415 O O . HIS B 1 187 ? 23.359 30.078 -1.627 1 83.88 187 HIS B O 1
ATOM 4421 N N . ASN B 1 188 ? 25.344 30.516 -0.586 1 87.56 188 ASN B N 1
ATOM 4422 C CA . ASN B 1 188 ? 24.781 30.875 0.713 1 87.56 188 ASN B CA 1
ATOM 4423 C C . ASN B 1 188 ? 23.906 29.781 1.272 1 87.56 188 ASN B C 1
ATOM 4425 O O . ASN B 1 188 ? 22.766 30.031 1.668 1 87.56 188 ASN B O 1
ATOM 4429 N N . PHE B 1 189 ? 24.406 28.625 1.233 1 85.19 189 PHE B N 1
ATOM 4430 C CA . PHE B 1 189 ? 23.656 27.453 1.676 1 85.19 189 PHE B CA 1
ATOM 4431 C C . PHE B 1 189 ? 23.141 27.641 3.094 1 85.19 189 PHE B C 1
ATOM 4433 O O . PHE B 1 189 ? 21.953 27.422 3.359 1 85.19 189 PHE B O 1
ATOM 4440 N N . GLN B 1 190 ? 23.984 28.109 3.98 1 87.19 190 GLN B N 1
ATOM 4441 C CA . GLN B 1 190 ? 23.594 28.234 5.383 1 87.19 190 GLN B CA 1
ATOM 4442 C C . GLN B 1 190 ? 22.453 29.219 5.559 1 87.19 190 GLN B C 1
ATOM 4444 O O . GLN B 1 190 ? 21.484 28.938 6.262 1 87.19 190 GLN B O 1
ATOM 4449 N N . GLU B 1 191 ? 22.531 30.297 4.902 1 90 191 GLU B N 1
ATOM 4450 C CA . GLU B 1 191 ? 21.5 31.328 5.023 1 90 191 GLU B CA 1
ATOM 4451 C C . GLU B 1 191 ? 20.156 30.859 4.469 1 90 191 GLU B C 1
ATOM 4453 O O . GLU B 1 191 ? 19.109 31.062 5.082 1 90 191 GLU B O 1
ATOM 4458 N N . TRP B 1 192 ? 20.219 30.25 3.369 1 90.12 192 TRP B N 1
ATOM 4459 C CA . TRP B 1 192 ? 18.984 29.75 2.766 1 90.12 192 TRP B CA 1
ATOM 4460 C C . TRP B 1 192 ? 18.344 28.656 3.635 1 90.12 192 TRP B C 1
ATOM 4462 O O . TRP B 1 192 ? 17.125 28.641 3.824 1 90.12 192 TRP B O 1
ATOM 4472 N N . PHE B 1 193 ? 19.203 27.781 4.105 1 90.12 193 PHE B N 1
ATOM 4473 C CA . PHE B 1 193 ? 18.719 26.719 4.969 1 90.12 193 PHE B CA 1
ATOM 4474 C C . PHE B 1 193 ? 18.047 27.281 6.207 1 90.12 193 PHE B C 1
ATOM 4476 O O . PHE B 1 193 ? 16.938 26.859 6.555 1 90.12 193 PHE B O 1
ATOM 4483 N N . ILE B 1 194 ? 18.609 28.219 6.801 1 92.12 194 ILE B N 1
ATOM 4484 C CA . ILE B 1 194 ? 18.078 28.828 8.016 1 92.12 194 ILE B CA 1
ATOM 4485 C C . ILE B 1 194 ? 16.797 29.594 7.688 1 92.12 194 ILE B C 1
ATOM 4487 O O . ILE B 1 194 ? 15.781 29.438 8.375 1 92.12 194 ILE B O 1
ATOM 4491 N N . CYS B 1 195 ? 16.781 30.344 6.676 1 92.62 195 CYS B N 1
ATOM 4492 C CA . CYS B 1 195 ? 15.633 31.156 6.293 1 92.62 195 CYS B CA 1
ATOM 4493 C C . CYS B 1 195 ? 14.43 30.266 5.992 1 92.62 195 CYS B C 1
ATOM 4495 O O . CYS B 1 195 ? 13.328 30.516 6.5 1 92.62 195 CYS B O 1
ATOM 4497 N N . VAL B 1 196 ? 14.641 29.266 5.223 1 93.75 196 VAL B N 1
ATOM 4498 C CA . VAL B 1 196 ? 13.555 28.375 4.824 1 93.75 196 VAL B CA 1
ATOM 4499 C C . VAL B 1 196 ? 12.992 27.672 6.055 1 93.75 196 VAL B C 1
ATOM 4501 O O . VAL B 1 196 ? 11.773 27.547 6.199 1 93.75 196 VAL B O 1
ATOM 4504 N N . HIS B 1 197 ? 13.82 27.266 6.949 1 94 197 HIS B N 1
ATOM 4505 C CA . HIS B 1 197 ? 13.336 26.5 8.102 1 94 197 HIS B CA 1
ATOM 4506 C C . HIS B 1 197 ? 12.641 27.422 9.102 1 94 197 HIS B C 1
ATOM 4508 O O . HIS B 1 197 ? 11.734 26.984 9.82 1 94 197 HIS B O 1
ATOM 4514 N N . TYR B 1 198 ? 13.031 28.688 9.109 1 94.94 198 TYR B N 1
ATOM 4515 C CA . TYR B 1 198 ? 12.289 29.656 9.914 1 94.94 198 TYR B CA 1
ATOM 4516 C C . TYR B 1 198 ? 10.898 29.891 9.336 1 94.94 198 TYR B C 1
ATOM 4518 O O . TYR B 1 198 ? 9.914 29.984 10.078 1 94.94 198 TYR B O 1
ATOM 4526 N N . LEU B 1 199 ? 10.836 29.969 8.07 1 95.94 199 LEU B N 1
ATOM 4527 C CA . LEU B 1 199 ? 9.539 30.109 7.426 1 95.94 199 LEU B CA 1
ATOM 4528 C C . LEU B 1 199 ? 8.656 28.891 7.707 1 95.94 199 LEU B C 1
ATOM 4530 O O . LEU B 1 199 ? 7.477 29.047 8.031 1 95.94 199 LEU B O 1
ATOM 4534 N N . ASN B 1 200 ? 9.258 27.703 7.598 1 97.06 200 ASN B N 1
ATOM 4535 C CA . ASN B 1 200 ? 8.539 26.484 7.93 1 97.06 200 ASN B CA 1
ATOM 4536 C C . ASN B 1 200 ? 8.023 26.5 9.367 1 97.06 200 ASN B C 1
ATOM 4538 O O . ASN B 1 200 ? 6.859 26.203 9.617 1 97.06 200 ASN B O 1
ATOM 4542 N N . LEU B 1 201 ? 8.836 26.906 10.234 1 97.56 201 LEU B N 1
ATOM 4543 C CA . LEU B 1 201 ? 8.508 26.906 11.656 1 97.56 201 LEU B CA 1
ATOM 4544 C C . LEU B 1 201 ? 7.375 27.875 11.953 1 97.56 201 LEU B C 1
ATOM 4546 O O . LEU B 1 201 ? 6.418 27.531 12.648 1 97.56 201 LEU B O 1
ATOM 4550 N N . ILE B 1 202 ? 7.402 29.016 11.383 1 97.56 202 ILE B N 1
ATOM 4551 C CA . ILE B 1 202 ? 6.465 30.078 11.695 1 97.56 202 ILE B CA 1
ATOM 4552 C C . ILE B 1 202 ? 5.121 29.812 11.023 1 97.56 202 ILE B C 1
ATOM 4554 O O . ILE B 1 202 ? 4.078 29.812 11.68 1 97.56 202 ILE B O 1
ATOM 4558 N N . PHE B 1 203 ? 5.145 29.5 9.734 1 97.62 203 PHE B N 1
ATOM 4559 C CA . PHE B 1 203 ? 3.91 29.484 8.961 1 97.62 203 PHE B CA 1
ATOM 4560 C C . PHE B 1 203 ? 3.273 28.094 8.969 1 97.62 203 PHE B C 1
ATOM 4562 O O . PHE B 1 203 ? 2.068 27.969 8.75 1 97.62 203 PHE B O 1
ATOM 4569 N N . GLN B 1 204 ? 4.051 27.047 9.188 1 98.25 204 GLN B N 1
ATOM 4570 C CA . GLN B 1 204 ? 3.479 25.703 9.172 1 98.25 204 GLN B CA 1
ATOM 4571 C C . GLN B 1 204 ? 3.189 25.203 10.586 1 98.25 204 GLN B C 1
ATOM 4573 O O . GLN B 1 204 ? 2.246 24.438 10.805 1 98.25 204 GLN B O 1
ATOM 4578 N N . PHE B 1 205 ? 3.912 25.719 11.609 1 98.5 205 PHE B N 1
ATOM 4579 C CA . PHE B 1 205 ? 3.746 25.109 12.922 1 98.5 205 PHE B CA 1
ATOM 4580 C C . PHE B 1 205 ? 3.326 26.156 13.953 1 98.5 205 PHE B C 1
ATOM 4582 O O . PHE B 1 205 ? 2.191 26.141 14.43 1 98.5 205 PHE B O 1
ATOM 4589 N N . ILE B 1 206 ? 4.102 27.188 14.227 1 98.19 206 ILE B N 1
ATOM 4590 C CA . ILE B 1 206 ? 3.859 28.109 15.336 1 98.19 206 ILE B CA 1
ATOM 4591 C C . ILE B 1 206 ? 2.572 28.891 15.086 1 98.19 206 ILE B C 1
ATOM 4593 O O . ILE B 1 206 ? 1.716 28.984 15.969 1 98.19 206 ILE B O 1
ATOM 4597 N N . GLY B 1 207 ? 2.436 29.516 13.969 1 98.06 207 GLY B N 1
ATOM 4598 C CA . GLY B 1 207 ? 1.232 30.266 13.625 1 98.06 207 GLY B CA 1
ATOM 4599 C C . GLY B 1 207 ? -0.034 29.438 13.742 1 98.06 207 GLY B C 1
ATOM 4600 O O . GLY B 1 207 ? -0.897 29.719 14.57 1 98.06 207 GLY B O 1
ATOM 4601 N N . PRO B 1 208 ? -0.111 28.422 12.984 1 98.19 208 PRO B N 1
ATOM 4602 C CA . PRO B 1 208 ? -1.3 27.562 13.039 1 98.19 208 PRO B CA 1
ATOM 4603 C C . PRO B 1 208 ? -1.519 26.953 14.422 1 98.19 208 PRO B C 1
ATOM 4605 O O . PRO B 1 208 ? -2.656 26.875 14.891 1 98.19 208 PRO B O 1
ATOM 4608 N N . ALA B 1 209 ? -0.468 26.547 15.062 1 98.25 209 ALA B N 1
ATOM 4609 C CA . ALA B 1 209 ? -0.597 25.969 16.391 1 98.25 209 ALA B CA 1
ATOM 4610 C C . ALA B 1 209 ? -1.212 26.969 17.375 1 98.25 209 ALA B C 1
ATOM 4612 O O . ALA B 1 209 ? -2.074 26.609 18.172 1 98.25 209 ALA B O 1
ATOM 4613 N N . ALA B 1 210 ? -0.782 28.172 17.281 1 98.25 210 ALA B N 1
ATOM 4614 C CA . ALA B 1 210 ? -1.315 29.219 18.141 1 98.25 210 ALA B CA 1
ATOM 4615 C C . ALA B 1 210 ? -2.816 29.391 17.938 1 98.25 210 ALA B C 1
ATOM 4617 O O . ALA B 1 210 ? -3.582 29.484 18.891 1 98.25 210 ALA B O 1
ATOM 4618 N N . VAL B 1 211 ? -3.219 29.391 16.719 1 97.62 211 VAL B N 1
ATOM 4619 C CA . VAL B 1 211 ? -4.629 29.562 16.391 1 97.62 211 VAL B CA 1
ATOM 4620 C C . VAL B 1 211 ? -5.426 28.344 16.844 1 97.62 211 VAL B C 1
ATOM 4622 O O . VAL B 1 211 ? -6.449 28.484 17.516 1 97.62 211 VAL B O 1
ATOM 4625 N N . ILE B 1 212 ? -4.965 27.156 16.562 1 97.69 212 ILE B N 1
ATOM 4626 C CA . ILE B 1 212 ? -5.672 25.922 16.844 1 97.69 212 ILE B CA 1
ATOM 4627 C C . ILE B 1 212 ? -5.812 25.734 18.359 1 97.69 212 ILE B C 1
ATOM 4629 O O . ILE B 1 212 ? -6.91 25.484 18.859 1 97.69 212 ILE B O 1
ATOM 4633 N N . ILE B 1 213 ? -4.75 25.953 19.062 1 97.75 213 ILE B N 1
ATOM 4634 C CA . ILE B 1 213 ? -4.75 25.734 20.5 1 97.75 213 ILE B CA 1
ATOM 4635 C C . ILE B 1 213 ? -5.613 26.781 21.188 1 97.75 213 ILE B C 1
ATOM 4637 O O . ILE B 1 213 ? -6.473 26.453 22 1 97.75 213 ILE B O 1
ATOM 4641 N N . THR B 1 214 ? -5.445 28.078 20.844 1 97.56 214 THR B N 1
ATOM 4642 C CA . THR B 1 214 ? -6.199 29.156 21.469 1 97.56 214 THR B CA 1
ATOM 4643 C C . THR B 1 214 ? -7.691 29 21.203 1 97.56 214 THR B C 1
ATOM 4645 O O . THR B 1 214 ? -8.508 29.078 22.109 1 97.56 214 THR B O 1
ATOM 4648 N N . CYS B 1 215 ? -8.062 28.75 19.984 1 95.75 215 CYS B N 1
ATOM 4649 C CA . CYS B 1 215 ? -9.469 28.594 19.625 1 95.75 215 CYS B CA 1
ATOM 4650 C C . CYS B 1 215 ? -10.07 27.375 20.328 1 95.75 215 CYS B C 1
ATOM 4652 O O . CYS B 1 215 ? -11.195 27.438 20.828 1 95.75 215 CYS B O 1
ATOM 4654 N N . ASN B 1 216 ? -9.375 26.297 20.375 1 95.25 216 ASN B N 1
ATOM 4655 C CA . ASN B 1 216 ? -9.891 25.094 21.031 1 95.25 216 ASN B CA 1
ATOM 4656 C C . ASN B 1 216 ? -10.07 25.312 22.531 1 95.25 216 ASN B C 1
ATOM 4658 O O . ASN B 1 216 ? -11.016 24.812 23.125 1 95.25 216 ASN B O 1
ATOM 4662 N N . VAL B 1 217 ? -9.164 26.078 23.141 1 95.19 217 VAL B N 1
ATOM 4663 C CA . VAL B 1 217 ? -9.289 26.391 24.562 1 95.19 217 VAL B CA 1
ATOM 4664 C C . VAL B 1 217 ? -10.516 27.266 24.781 1 95.19 217 VAL B C 1
ATOM 4666 O O . VAL B 1 217 ? -11.289 27.031 25.719 1 95.19 217 VAL B O 1
ATOM 4669 N N . LEU B 1 218 ? -10.766 28.219 23.938 1 93.94 218 LEU B N 1
ATOM 4670 C CA . LEU B 1 218 ? -11.922 29.109 24.047 1 93.94 218 LEU B CA 1
ATOM 4671 C C . LEU B 1 218 ? -13.219 28.344 23.797 1 93.94 218 LEU B C 1
ATOM 4673 O O . LEU B 1 218 ? -14.219 28.594 24.469 1 93.94 218 LEU B O 1
ATOM 4677 N N . ILE B 1 219 ? -13.195 27.484 22.844 1 92.06 219 ILE B N 1
ATOM 4678 C CA . ILE B 1 219 ? -14.359 26.641 22.578 1 92.06 219 ILE B CA 1
ATOM 4679 C C . ILE B 1 219 ? -14.672 25.781 23.797 1 92.06 219 ILE B C 1
ATOM 4681 O O . ILE B 1 219 ? -15.828 25.672 24.203 1 92.06 219 ILE B O 1
ATOM 4685 N N . ALA B 1 220 ? -13.609 25.125 24.344 1 91 220 ALA B N 1
ATOM 4686 C CA . ALA B 1 220 ? -13.789 24.281 25.531 1 91 220 ALA B CA 1
ATOM 4687 C C . ALA B 1 220 ? -14.383 25.094 26.688 1 91 220 ALA B C 1
ATOM 4689 O O . ALA B 1 220 ? -15.266 24.609 27.391 1 91 220 ALA B O 1
ATOM 4690 N N . ARG B 1 221 ? -14 26.312 26.875 1 90.69 221 ARG B N 1
ATOM 4691 C CA . ARG B 1 221 ? -14.508 27.172 27.922 1 90.69 221 ARG B CA 1
ATOM 4692 C C . ARG B 1 221 ? -15.969 27.547 27.672 1 90.69 221 ARG B C 1
ATOM 4694 O O . ARG B 1 221 ? -16.781 27.578 28.594 1 90.69 221 ARG B O 1
ATOM 4701 N N . ALA B 1 222 ? -16.25 27.812 26.453 1 87.31 222 ALA B N 1
ATOM 4702 C CA . ALA B 1 222 ? -17.609 28.156 26.078 1 87.31 222 ALA B CA 1
ATOM 4703 C C . ALA B 1 222 ? -18.562 26.984 26.281 1 87.31 222 ALA B C 1
ATOM 4705 O O . ALA B 1 222 ? -19.688 27.172 26.75 1 87.31 222 ALA B O 1
ATOM 4706 N N . VAL B 1 223 ? -18.141 25.828 25.953 1 84.69 223 VAL B N 1
ATOM 4707 C CA . VAL B 1 223 ? -18.969 24.641 26.109 1 84.69 223 VAL B CA 1
ATOM 4708 C C . VAL B 1 223 ? -19.156 24.328 27.594 1 84.69 223 VAL B C 1
ATOM 4710 O O . VAL B 1 223 ? -20.25 23.922 28 1 84.69 223 VAL B O 1
ATOM 4713 N N . LYS B 1 224 ? -18.141 24.469 28.422 1 85.19 224 LYS B N 1
ATOM 4714 C CA . LYS B 1 224 ? -18.219 24.203 29.859 1 85.19 224 LYS B CA 1
ATOM 4715 C C . LYS B 1 224 ? -19.172 25.203 30.531 1 85.19 224 LYS B C 1
ATOM 4717 O O . LYS B 1 224 ? -19.781 24.875 31.562 1 85.19 224 LYS B O 1
ATOM 4722 N N . ALA B 1 225 ? -19.344 26.297 29.969 1 82.69 225 ALA B N 1
ATOM 4723 C CA . ALA B 1 225 ? -20.188 27.344 30.547 1 82.69 225 ALA B CA 1
ATOM 4724 C C . ALA B 1 225 ? -21.656 27.125 30.188 1 82.69 225 ALA B C 1
ATOM 4726 O O . ALA B 1 225 ? -22.531 27.734 30.812 1 82.69 225 ALA B O 1
ATOM 4727 N N . THR B 1 226 ? -21.812 26.219 29.234 1 76.12 226 THR B N 1
ATOM 4728 C CA . THR B 1 226 ? -23.203 25.953 28.844 1 76.12 226 THR B CA 1
ATOM 4729 C C . THR B 1 226 ? -23.781 24.781 29.625 1 76.12 226 THR B C 1
ATOM 4731 O O . THR B 1 226 ? -23.234 23.672 29.578 1 76.12 226 THR B O 1
ATOM 4734 N N . PRO B 1 227 ? -24.719 24.766 30.688 1 68.5 227 PRO B N 1
ATOM 4735 C CA . PRO B 1 227 ? -25.234 23.766 31.641 1 68.5 227 PRO B CA 1
ATOM 4736 C C . PRO B 1 227 ? -25.734 22.5 30.953 1 68.5 227 PRO B C 1
ATOM 4738 O O . PRO B 1 227 ? -25.625 21.406 31.516 1 68.5 227 PRO B O 1
ATOM 4741 N N . ASP B 1 228 ? -26.406 22.422 29.828 1 60.69 228 ASP B N 1
ATOM 4742 C CA . ASP B 1 228 ? -27.188 21.297 29.344 1 60.69 228 ASP B CA 1
ATOM 4743 C C . ASP B 1 228 ? -26.375 20.469 28.328 1 60.69 228 ASP B C 1
ATOM 4745 O O . ASP B 1 228 ? -26.891 19.516 27.75 1 60.69 228 ASP B O 1
ATOM 4749 N N . VAL B 1 229 ? -25.312 20.734 28.109 1 56.78 229 VAL B N 1
ATOM 4750 C CA . VAL B 1 229 ? -24.672 20.016 27.016 1 56.78 229 VAL B CA 1
ATOM 4751 C C . VAL B 1 229 ? -23.812 18.875 27.594 1 56.78 229 VAL B C 1
ATOM 4753 O O . VAL B 1 229 ? -23.047 19.094 28.531 1 56.78 229 VAL B O 1
ATOM 4756 N N . GLN B 1 230 ? -24.344 17.688 27.688 1 56.5 230 GLN B N 1
ATOM 4757 C CA . GLN B 1 230 ? -23.578 16.469 27.938 1 56.5 230 GLN B CA 1
ATOM 4758 C C . GLN B 1 230 ? -22.172 16.562 27.328 1 56.5 230 GLN B C 1
ATOM 4760 O O . GLN B 1 230 ? -21.875 15.883 26.344 1 56.5 230 GLN B O 1
ATOM 4765 N N . GLY B 1 231 ? -21.484 17.641 27.547 1 61.59 231 GLY B N 1
ATOM 4766 C CA . GLY B 1 231 ? -20.422 18.422 26.906 1 61.59 231 GLY B CA 1
ATOM 4767 C C . GLY B 1 231 ? -19.031 17.875 27.203 1 61.59 231 GLY B C 1
ATOM 4768 O O . GLY B 1 231 ? -18.047 18.391 26.688 1 61.59 231 GLY B O 1
ATOM 4769 N N . ARG B 1 232 ? -19.062 16.75 28.031 1 70.25 232 ARG B N 1
ATOM 4770 C CA . ARG B 1 232 ? -17.703 16.359 28.453 1 70.25 232 ARG B CA 1
ATOM 4771 C C . ARG B 1 232 ? -16.938 15.75 27.281 1 70.25 232 ARG B C 1
ATOM 4773 O O . ARG B 1 232 ? -15.75 16.031 27.109 1 70.25 232 ARG B O 1
ATOM 4780 N N . ARG B 1 233 ? -17.625 14.906 26.516 1 78.56 233 ARG B N 1
ATOM 4781 C CA . ARG B 1 233 ? -16.969 14.273 25.391 1 78.56 233 ARG B CA 1
ATOM 4782 C C . ARG B 1 233 ? -16.516 15.32 24.359 1 78.56 233 ARG B C 1
ATOM 4784 O O . ARG B 1 233 ? -15.422 15.219 23.797 1 78.56 233 ARG B O 1
ATOM 4791 N N . ASP B 1 234 ? -17.219 16.266 24.312 1 77.69 234 ASP B N 1
ATOM 4792 C CA . ASP B 1 234 ? -16.891 17.312 23.344 1 77.69 234 ASP B CA 1
ATOM 4793 C C . ASP B 1 234 ? -15.703 18.141 23.812 1 77.69 234 ASP B C 1
ATOM 4795 O O . ASP B 1 234 ? -14.859 18.531 23 1 77.69 234 ASP B O 1
ATOM 4799 N N . VAL B 1 235 ? -15.734 18.328 25.062 1 84 235 VAL B N 1
ATOM 4800 C CA . VAL B 1 235 ? -14.633 19.109 25.609 1 84 235 VAL B CA 1
ATOM 4801 C C . VAL B 1 235 ? -13.32 18.344 25.453 1 84 235 VAL B C 1
ATOM 4803 O O . VAL B 1 235 ? -12.305 18.906 25.047 1 84 235 VAL B O 1
ATOM 4806 N N . TRP B 1 236 ? -13.391 17.109 25.688 1 88.56 236 TRP B N 1
ATOM 4807 C CA . TRP B 1 236 ? -12.195 16.281 25.547 1 88.56 236 TRP B CA 1
ATOM 4808 C C . TRP B 1 236 ? -11.75 16.203 24.094 1 88.56 236 TRP B C 1
ATOM 4810 O O . TRP B 1 23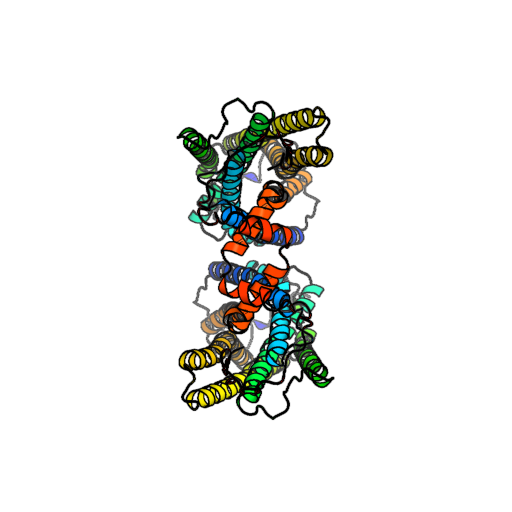6 ? -10.555 16.25 23.797 1 88.56 236 TRP B O 1
ATOM 4820 N N . LEU B 1 237 ? -12.539 16.156 23.172 1 87.44 237 LEU B N 1
ATOM 4821 C CA . LEU B 1 237 ? -12.234 16.016 21.75 1 87.44 237 LEU B CA 1
ATOM 4822 C C . LEU B 1 237 ? -11.508 17.234 21.219 1 87.44 237 LEU B C 1
ATOM 4824 O O . LEU B 1 237 ? -10.586 17.109 20.406 1 87.44 237 LEU B O 1
ATOM 4828 N N . VAL B 1 238 ? -11.922 18.359 21.734 1 89.25 238 VAL B N 1
ATOM 4829 C CA . VAL B 1 238 ? -11.297 19.594 21.266 1 89.25 238 VAL B CA 1
ATOM 4830 C C . VAL B 1 238 ? -9.836 19.625 21.703 1 89.25 238 VAL B C 1
ATOM 4832 O O . VAL B 1 238 ? -8.969 20.094 20.969 1 89.25 238 VAL B O 1
ATOM 4835 N N . HIS B 1 239 ? -9.547 19.125 22.859 1 92.19 239 HIS B N 1
ATOM 4836 C CA . HIS B 1 239 ? -8.172 19.047 23.328 1 92.19 239 HIS B CA 1
ATOM 4837 C C . HIS B 1 239 ? -7.379 18.016 22.547 1 92.19 239 HIS B C 1
ATOM 4839 O O . HIS B 1 239 ? -6.184 18.188 22.297 1 92.19 239 HIS B O 1
ATOM 4845 N N . VAL B 1 240 ? -8.047 17.016 22.125 1 94.44 240 VAL B N 1
ATOM 4846 C CA . VAL B 1 240 ? -7.398 15.977 21.344 1 94.44 240 VAL B CA 1
ATOM 4847 C C . VAL B 1 240 ? -6.98 16.531 19.984 1 94.44 240 VAL B C 1
ATOM 4849 O O . VAL B 1 240 ? -5.914 16.203 19.469 1 94.44 240 VAL B O 1
ATOM 4852 N N . TYR B 1 241 ? -7.758 17.406 19.406 1 94.69 241 TYR B N 1
ATOM 4853 C CA . TYR B 1 241 ? -7.422 18.047 18.141 1 94.69 241 TYR B CA 1
ATOM 4854 C C . TYR B 1 241 ? -6.082 18.766 18.234 1 94.69 241 TYR B C 1
ATOM 4856 O O . TYR B 1 241 ? -5.207 18.578 17.391 1 94.69 241 TYR B O 1
ATOM 4864 N N . SER B 1 242 ? -5.938 19.531 19.328 1 96.25 242 SER B N 1
ATOM 4865 C CA . SER B 1 242 ? -4.719 20.297 19.547 1 96.25 242 SER B CA 1
ATOM 4866 C C . SER B 1 242 ? -3.529 19.375 19.828 1 96.25 242 SER B C 1
ATOM 4868 O O . SER B 1 242 ? -2.443 19.578 19.281 1 96.25 242 SER B O 1
ATOM 4870 N N . LEU B 1 243 ? -3.783 18.391 20.562 1 97.38 243 LEU B N 1
ATOM 4871 C CA . LEU B 1 243 ? -2.709 17.5 20.969 1 97.38 243 LEU B CA 1
ATOM 4872 C C . LEU B 1 243 ? -2.178 16.719 19.766 1 97.38 243 LEU B C 1
ATOM 4874 O O . LEU B 1 243 ? -0.963 16.594 19.594 1 97.38 243 LEU B O 1
ATOM 4878 N N . VAL B 1 244 ? -3.057 16.234 18.953 1 97.38 244 VAL B N 1
ATOM 4879 C CA . VAL B 1 244 ? -2.654 15.453 17.781 1 97.38 244 VAL B CA 1
ATOM 4880 C C . VAL B 1 244 ? -1.862 16.328 16.812 1 97.38 244 VAL B C 1
ATOM 4882 O O . VAL B 1 244 ? -0.852 15.898 16.266 1 97.38 244 VAL B O 1
ATOM 4885 N N . PHE B 1 245 ? -2.279 17.547 16.656 1 97.88 245 PHE B N 1
ATOM 4886 C CA . PHE B 1 245 ? -1.553 18.469 15.789 1 97.88 245 PHE B CA 1
ATOM 4887 C C . PHE B 1 245 ? -0.127 18.672 16.297 1 97.88 245 PHE B C 1
ATOM 4889 O O . PHE B 1 245 ? 0.829 18.547 15.523 1 97.88 245 PHE B O 1
ATOM 4896 N N . VAL B 1 246 ? 0.031 18.891 17.547 1 98.12 246 VAL B N 1
ATOM 4897 C CA . VAL B 1 246 ? 1.331 19.172 18.156 1 98.12 246 VAL B CA 1
ATOM 4898 C C . VAL B 1 246 ? 2.195 17.906 18.109 1 98.12 246 VAL B C 1
ATOM 4900 O O . VAL B 1 246 ? 3.385 17.969 17.797 1 98.12 246 VAL B O 1
ATOM 4903 N N . MET B 1 247 ? 1.629 16.797 18.344 1 97.88 247 MET B N 1
ATOM 4904 C CA . MET B 1 247 ? 2.377 15.555 18.391 1 97.88 247 MET B CA 1
ATOM 4905 C C . MET B 1 247 ? 2.873 15.148 17.016 1 97.88 247 MET B C 1
ATOM 4907 O O . MET B 1 247 ? 3.924 14.516 16.891 1 97.88 247 MET B O 1
ATOM 4911 N N . CYS B 1 248 ? 2.197 15.539 16 1 97.75 248 CYS B N 1
ATOM 4912 C CA . CYS B 1 248 ? 2.586 15.172 14.641 1 97.75 248 CYS B CA 1
ATOM 4913 C C . CYS B 1 248 ? 3.705 16.078 14.133 1 97.75 248 CYS B C 1
ATOM 4915 O O . CYS B 1 248 ? 4.586 15.625 13.398 1 97.75 248 CYS B O 1
ATOM 4917 N N . TRP B 1 249 ? 3.752 17.312 14.586 1 98.25 249 TRP B N 1
ATOM 4918 C CA . TRP B 1 249 ? 4.633 18.266 13.914 1 98.25 249 TRP B CA 1
ATOM 4919 C C . TRP B 1 249 ? 5.781 18.688 14.82 1 98.25 249 TRP B C 1
ATOM 4921 O O . TRP B 1 249 ? 6.875 19 14.344 1 98.25 249 TRP B O 1
ATOM 4931 N N . LEU B 1 250 ? 5.598 18.672 16.109 1 98.25 250 LEU B N 1
ATOM 4932 C CA . LEU B 1 250 ? 6.59 19.203 17.031 1 98.25 250 LEU B CA 1
ATOM 4933 C C . LEU B 1 250 ? 7.895 18.422 16.938 1 98.25 250 LEU B C 1
ATOM 4935 O O . LEU B 1 250 ? 8.977 19.016 16.875 1 98.25 250 LEU B O 1
ATOM 4939 N N . PRO B 1 251 ? 7.852 17.094 16.984 1 98.19 251 PRO B N 1
ATOM 4940 C CA . PRO B 1 251 ? 9.117 16.359 16.891 1 98.19 251 PRO B CA 1
ATOM 4941 C C . PRO B 1 251 ? 9.922 16.734 15.656 1 98.19 251 PRO B C 1
ATOM 4943 O O . PRO B 1 251 ? 11.148 16.875 15.734 1 98.19 251 PRO B O 1
ATOM 4946 N N . TYR B 1 252 ? 9.289 16.906 14.555 1 97.94 252 TYR B N 1
ATOM 4947 C CA . TYR B 1 252 ? 9.961 17.297 13.32 1 97.94 252 TYR B CA 1
ATOM 4948 C C . TYR B 1 252 ? 10.633 18.656 13.469 1 97.94 252 TYR B C 1
ATOM 4950 O O . TYR B 1 252 ? 11.812 18.812 13.148 1 97.94 252 TYR B O 1
ATOM 4958 N N . HIS B 1 253 ? 9.953 19.609 13.969 1 97.88 253 HIS B N 1
ATOM 4959 C CA . HIS B 1 253 ? 10.492 20.953 14.094 1 97.88 253 HIS B CA 1
ATOM 4960 C C . HIS B 1 253 ? 11.594 21.016 15.141 1 97.88 253 HIS B C 1
ATOM 4962 O O . HIS B 1 253 ? 12.547 21.781 15.008 1 97.88 253 HIS B O 1
ATOM 4968 N N . LEU B 1 254 ? 11.484 20.172 16.125 1 97.31 254 LEU B N 1
ATOM 4969 C CA . LEU B 1 254 ? 12.531 20.125 17.141 1 97.31 254 LEU B CA 1
ATOM 4970 C C . LEU B 1 254 ? 13.836 19.594 16.547 1 97.31 254 LEU B C 1
ATOM 4972 O O . LEU B 1 254 ? 14.898 20.172 16.766 1 97.31 254 LEU B O 1
ATOM 4976 N N . VAL B 1 255 ? 13.742 18.547 15.82 1 96.69 255 VAL B N 1
ATOM 4977 C CA . VAL B 1 255 ? 14.922 17.953 15.211 1 96.69 255 VAL B CA 1
ATOM 4978 C C . VAL B 1 255 ? 15.531 18.922 14.203 1 96.69 255 VAL B C 1
ATOM 4980 O O . VAL B 1 255 ? 16.75 19.109 14.172 1 96.69 255 VAL B O 1
ATOM 4983 N N . VAL B 1 256 ? 14.719 19.531 13.391 1 95.69 256 VAL B N 1
ATOM 4984 C CA . VAL B 1 256 ? 15.219 20.484 12.391 1 95.69 256 VAL B CA 1
ATOM 4985 C C . VAL B 1 256 ? 15.859 21.672 13.086 1 95.69 256 VAL B C 1
ATOM 4987 O O . VAL B 1 256 ? 16.875 22.203 12.625 1 95.69 256 VAL B O 1
ATOM 4990 N N . PHE B 1 257 ? 15.281 22.094 14.203 1 95.5 257 PHE B N 1
ATOM 4991 C CA . PHE B 1 257 ? 15.844 23.188 14.984 1 95.5 257 PHE B CA 1
ATOM 4992 C C . PHE B 1 257 ? 17.25 22.828 15.461 1 95.5 257 PHE B C 1
ATOM 4994 O O . PHE B 1 257 ? 18.172 23.641 15.367 1 95.5 257 PHE B O 1
ATOM 5001 N N . LEU B 1 258 ? 17.406 21.656 15.93 1 94.75 258 LEU B N 1
ATOM 5002 C CA . LEU B 1 258 ? 18.719 21.203 16.375 1 94.75 258 LEU B CA 1
ATOM 5003 C C . LEU B 1 258 ? 19.688 21.094 15.211 1 94.75 258 LEU B C 1
ATOM 5005 O O . LEU B 1 258 ? 20.891 21.359 15.367 1 94.75 258 LEU B O 1
ATOM 5009 N N . MET B 1 259 ? 19.203 20.734 14.062 1 92.94 259 MET B N 1
ATOM 5010 C CA . MET B 1 259 ? 20.031 20.688 12.867 1 92.94 259 MET B CA 1
ATOM 5011 C C . MET B 1 259 ? 20.5 22.094 12.492 1 92.94 259 MET B C 1
ATOM 5013 O O . MET B 1 259 ? 21.641 22.281 12.07 1 92.94 259 MET B O 1
ATOM 5017 N N . VAL B 1 260 ? 19.641 23.062 12.625 1 92.69 260 VAL B N 1
ATOM 5018 C CA . VAL B 1 260 ? 20 24.438 12.344 1 92.69 260 VAL B CA 1
ATOM 5019 C C . VAL B 1 260 ? 21.094 24.891 13.305 1 92.69 260 VAL B C 1
ATOM 5021 O O . VAL B 1 260 ? 22.062 25.547 12.898 1 92.69 260 VAL B O 1
ATOM 5024 N N . ILE B 1 261 ? 20.953 24.516 14.539 1 92.69 261 ILE B N 1
ATOM 5025 C CA . ILE B 1 261 ? 21.969 24.859 15.539 1 92.69 261 ILE B CA 1
ATOM 5026 C C . ILE B 1 261 ? 23.297 24.234 15.164 1 92.69 261 ILE B C 1
ATOM 5028 O O . ILE B 1 261 ? 24.344 24.875 15.289 1 92.69 261 ILE B O 1
ATOM 5032 N N . ASP B 1 262 ? 23.266 23.031 14.695 1 90.5 262 ASP B N 1
ATOM 5033 C CA . ASP B 1 262 ? 24.484 22.328 14.289 1 90.5 262 ASP B CA 1
ATOM 5034 C C . ASP B 1 262 ? 25.172 23.031 13.117 1 90.5 262 ASP B C 1
ATOM 5036 O O . ASP B 1 262 ? 26.391 23.109 13.055 1 90.5 262 ASP B O 1
ATOM 5040 N N . ILE B 1 263 ? 24.359 23.547 12.227 1 87.06 263 ILE B N 1
ATOM 5041 C CA . ILE B 1 263 ? 24.875 24.219 11.047 1 87.06 263 ILE B CA 1
ATOM 5042 C C . ILE B 1 263 ? 25.484 25.562 11.445 1 87.06 263 ILE B C 1
ATOM 5044 O O . ILE B 1 263 ? 26.516 25.969 10.93 1 87.06 263 ILE B O 1
ATOM 5048 N N . LEU B 1 264 ? 24.953 26.266 12.398 1 89.06 264 LEU B N 1
ATOM 5049 C CA . LEU B 1 264 ? 25.406 27.578 12.852 1 89.06 264 LEU B CA 1
ATOM 5050 C C . LEU B 1 264 ? 26.672 27.453 13.703 1 89.06 264 LEU B C 1
ATOM 5052 O O . LEU B 1 264 ? 27.578 28.281 13.594 1 89.06 264 LEU B O 1
ATOM 5056 N N . ASN B 1 265 ? 26.672 26.391 14.469 1 89.31 265 ASN B N 1
ATOM 5057 C CA . ASN B 1 265 ? 27.812 26.141 15.336 1 89.31 265 ASN B CA 1
ATOM 5058 C C . ASN B 1 265 ? 28.156 24.656 15.398 1 89.31 265 ASN B C 1
ATOM 5060 O O . ASN B 1 265 ? 27.719 23.938 16.297 1 89.31 265 ASN B O 1
ATOM 5064 N N . PRO B 1 266 ? 29 24.188 14.422 1 81.38 266 PRO B N 1
ATOM 5065 C CA . PRO B 1 266 ? 29.266 22.75 14.273 1 81.38 266 PRO B CA 1
ATOM 5066 C C . PRO B 1 266 ? 29.984 22.156 15.484 1 81.38 266 PRO B C 1
ATOM 5068 O O . PRO B 1 266 ? 30.047 20.938 15.641 1 81.38 266 PRO B O 1
ATOM 5071 N N . TYR B 1 267 ? 30.375 22.891 16.5 1 82.94 267 TYR B N 1
ATOM 5072 C CA . TYR B 1 267 ? 31.172 22.344 17.578 1 82.94 267 TYR B CA 1
ATOM 5073 C C . TYR B 1 267 ? 30.344 22.203 18.859 1 82.94 267 TYR B C 1
ATOM 5075 O O . TYR B 1 267 ? 30.844 21.766 19.891 1 82.94 267 TYR B O 1
ATOM 5083 N N . ILE B 1 268 ? 29.141 22.375 18.656 1 87.31 268 ILE B N 1
ATOM 5084 C CA . ILE B 1 268 ? 28.281 22.359 19.828 1 87.31 268 ILE B CA 1
ATOM 5085 C C . ILE B 1 268 ? 27.938 20.906 20.203 1 87.31 268 ILE B C 1
ATOM 5087 O O . ILE B 1 268 ? 27.953 20.547 21.375 1 87.31 268 ILE B O 1
ATOM 5091 N N . PHE B 1 269 ? 27.703 20.062 19.219 1 89.62 269 PHE B N 1
ATOM 5092 C CA . PHE B 1 269 ? 27.25 18.703 19.484 1 89.62 269 PHE B CA 1
ATOM 5093 C C . PHE B 1 269 ? 28.391 17.703 19.266 1 89.62 269 PHE B C 1
ATOM 5095 O O . PHE B 1 269 ? 29.266 17.922 18.422 1 89.62 269 PHE B O 1
ATOM 5102 N N . SER B 1 270 ? 28.281 16.688 20.062 1 89.38 270 SER B N 1
ATOM 5103 C CA . SER B 1 270 ? 29.203 15.578 19.859 1 89.38 270 SER B CA 1
ATOM 5104 C C . SER B 1 270 ? 28.891 14.82 18.578 1 89.38 270 SER B C 1
ATOM 5106 O O . SER B 1 270 ? 27.797 14.961 18.016 1 89.38 270 SER B O 1
ATOM 5108 N N . CYS B 1 271 ? 29.875 14.078 18.125 1 86.69 271 CYS B N 1
ATOM 5109 C CA . CYS B 1 271 ? 29.688 13.281 16.922 1 86.69 271 CYS B CA 1
ATOM 5110 C C . CYS B 1 271 ? 28.531 12.312 17.078 1 86.69 271 CYS B C 1
ATOM 5112 O O . CYS B 1 271 ? 27.734 12.133 16.141 1 86.69 271 CYS B O 1
ATOM 5114 N N . ASN B 1 272 ? 28.422 11.703 18.219 1 90.12 272 ASN B N 1
ATOM 5115 C CA . ASN B 1 272 ? 27.328 10.781 18.469 1 90.12 272 ASN B CA 1
ATOM 5116 C C . ASN B 1 272 ? 25.969 11.484 18.406 1 90.12 272 ASN B C 1
ATOM 5118 O O . ASN B 1 272 ? 25.016 10.945 17.859 1 90.12 272 ASN B O 1
ATOM 5122 N N . THR B 1 273 ? 25.953 12.688 18.906 1 90.81 273 THR B N 1
ATOM 5123 C CA . THR B 1 273 ? 24.719 13.461 18.891 1 90.81 273 THR B CA 1
ATOM 5124 C C . THR B 1 273 ? 24.312 13.828 17.469 1 90.81 273 THR B C 1
ATOM 5126 O O . THR B 1 273 ? 23.141 13.742 17.109 1 90.81 273 THR B O 1
ATOM 5129 N N . ILE B 1 274 ? 25.234 14.117 16.75 1 89.81 274 ILE B N 1
ATOM 5130 C CA . ILE B 1 274 ? 24.984 14.477 15.352 1 89.81 274 ILE B CA 1
ATOM 5131 C C . ILE B 1 274 ? 24.469 13.258 14.594 1 89.81 274 ILE B C 1
ATOM 5133 O O . ILE B 1 274 ? 23.516 13.359 13.82 1 89.81 274 ILE B O 1
ATOM 5137 N N . GLU B 1 275 ? 25.047 12.133 14.852 1 89.25 275 GLU B N 1
ATOM 5138 C CA . GLU B 1 275 ? 24.625 10.898 14.188 1 89.25 275 GLU B CA 1
ATOM 5139 C C . GLU B 1 275 ? 23.172 10.555 14.531 1 89.25 275 GLU B C 1
ATOM 5141 O O . GLU B 1 275 ? 22.391 10.188 13.656 1 89.25 275 GLU B O 1
ATOM 5146 N N . VAL B 1 276 ? 22.875 10.734 15.695 1 91.69 276 VAL B N 1
ATOM 5147 C CA . VAL B 1 276 ? 21.516 10.43 16.141 1 91.69 276 VAL B CA 1
ATOM 5148 C C . VAL B 1 276 ? 20.547 11.453 15.555 1 91.69 276 VAL B C 1
ATOM 5150 O O . VAL B 1 276 ? 19.438 11.094 15.148 1 91.69 276 VAL B O 1
ATOM 5153 N N . LEU B 1 277 ? 20.969 12.664 15.539 1 91.5 277 LEU B N 1
ATOM 5154 C CA . LEU B 1 277 ? 20.156 13.75 15.023 1 91.5 277 LEU B CA 1
ATOM 5155 C C . LEU B 1 277 ? 19.781 13.5 13.562 1 91.5 277 LEU B C 1
ATOM 5157 O O . LEU B 1 277 ? 18.594 13.508 13.211 1 91.5 277 LEU B O 1
ATOM 5161 N N . TYR B 1 278 ? 20.641 13.117 12.766 1 87.44 278 TYR B N 1
ATOM 5162 C CA . TYR B 1 278 ? 20.391 12.906 11.336 1 87.44 278 TYR B CA 1
ATOM 5163 C C . TYR B 1 278 ? 19.688 11.578 11.094 1 87.44 278 TYR B C 1
ATOM 5165 O O . TYR B 1 278 ? 18.891 11.445 10.164 1 87.44 278 TYR B O 1
ATOM 5173 N N . PHE B 1 279 ? 19.984 10.672 12.023 1 90.5 279 PHE B N 1
ATOM 5174 C CA . PHE B 1 279 ? 19.281 9.391 11.992 1 90.5 279 PHE B CA 1
ATOM 5175 C C . PHE B 1 279 ? 17.797 9.57 12.297 1 90.5 279 PHE B C 1
ATOM 5177 O O . PHE B 1 279 ? 16.953 8.938 11.664 1 90.5 279 PHE B O 1
ATOM 5184 N N . SER B 1 280 ? 17.5 10.492 13.102 1 94.25 280 SER B N 1
ATOM 5185 C CA . SER B 1 280 ? 16.141 10.688 13.57 1 94.25 280 SER B CA 1
ATOM 5186 C C . SER B 1 280 ? 15.336 11.539 12.586 1 94.25 280 SER B C 1
ATOM 5188 O O . SER B 1 280 ? 14.102 11.578 12.656 1 94.25 280 SER B O 1
ATOM 5190 N N . TYR B 1 281 ? 15.977 12.203 11.742 1 93.94 281 TYR B N 1
ATOM 5191 C CA . TYR B 1 281 ? 15.312 13.141 10.836 1 93.94 281 TYR B CA 1
ATOM 5192 C C . TYR B 1 281 ? 14.258 12.422 10 1 93.94 281 TYR B C 1
ATOM 5194 O O . TYR B 1 281 ? 13.109 12.867 9.922 1 93.94 281 TYR B O 1
ATOM 5202 N N . SER B 1 282 ? 14.609 11.281 9.398 1 93.31 282 SER B N 1
ATOM 5203 C CA . SER B 1 282 ? 13.672 10.547 8.555 1 93.31 282 SER B CA 1
ATOM 5204 C C . SER B 1 282 ? 12.523 9.969 9.375 1 93.31 282 SER B C 1
ATOM 5206 O O . SER B 1 282 ? 11.391 9.875 8.891 1 93.31 282 SER B O 1
ATOM 5208 N N . VAL B 1 283 ? 12.797 9.68 10.586 1 95.5 283 VAL B N 1
ATOM 5209 C CA . VAL B 1 283 ? 11.789 9.102 11.461 1 95.5 283 VAL B CA 1
ATOM 5210 C C . VAL B 1 283 ? 10.75 10.156 11.82 1 95.5 283 VAL B C 1
ATOM 5212 O O . VAL B 1 283 ? 9.547 9.906 11.727 1 95.5 283 VAL B O 1
ATOM 5215 N N . VAL B 1 284 ? 11.227 11.297 12.164 1 97.06 284 VAL B N 1
ATOM 5216 C CA . VAL B 1 284 ? 10.305 12.344 12.578 1 97.06 284 VAL B CA 1
ATOM 5217 C C . VAL B 1 284 ? 9.555 12.891 11.367 1 97.06 284 VAL B C 1
ATOM 5219 O O . VAL B 1 284 ? 8.414 13.344 11.477 1 97.06 284 VAL B O 1
ATOM 5222 N N . GLN B 1 285 ? 10.18 12.875 10.234 1 96.25 285 GLN B N 1
ATOM 5223 C CA . GLN B 1 285 ? 9.469 13.219 9 1 96.25 285 GLN B CA 1
ATOM 5224 C C . GLN B 1 285 ? 8.305 12.266 8.75 1 96.25 285 GLN B C 1
ATOM 5226 O O . GLN B 1 285 ? 7.211 12.695 8.375 1 96.25 285 GLN B O 1
ATOM 5231 N N . CYS B 1 286 ? 8.547 11.023 8.969 1 96.94 286 CYS B N 1
ATOM 5232 C CA . CYS B 1 286 ? 7.5 10.016 8.836 1 96.94 286 CYS B CA 1
ATOM 5233 C C . CYS B 1 286 ? 6.387 10.25 9.844 1 96.94 286 CYS B C 1
ATOM 5235 O O . CYS B 1 286 ? 5.203 10.156 9.508 1 96.94 286 CYS B O 1
ATOM 5237 N N . LEU B 1 287 ? 6.766 10.602 11.023 1 97.12 287 LEU B N 1
ATOM 5238 C CA . LEU B 1 287 ? 5.789 10.875 12.078 1 97.12 287 LEU B CA 1
ATOM 5239 C C . LEU B 1 287 ? 4.887 12.039 11.688 1 97.12 287 LEU B C 1
ATOM 5241 O O . LEU B 1 287 ? 3.682 12.016 11.953 1 97.12 287 LEU B O 1
ATOM 5245 N N . SER B 1 288 ? 5.406 12.992 11.078 1 97.88 288 SER B N 1
ATOM 5246 C CA . SER B 1 288 ? 4.613 14.148 10.664 1 97.88 288 SER B CA 1
ATOM 5247 C C . SER B 1 288 ? 3.578 13.758 9.617 1 97.88 288 SER B C 1
ATOM 5249 O O . SER B 1 288 ? 2.508 14.367 9.539 1 97.88 288 SER B O 1
ATOM 5251 N N . LEU B 1 289 ? 3.852 12.75 8.828 1 98.19 289 LEU B N 1
ATOM 5252 C CA . LEU B 1 289 ? 2.945 12.312 7.773 1 98.19 289 LEU B CA 1
ATOM 5253 C C . LEU B 1 289 ? 1.715 11.633 8.359 1 98.19 289 LEU B C 1
ATOM 5255 O O . LEU B 1 289 ? 0.706 11.461 7.676 1 98.19 289 LEU B O 1
ATOM 5259 N N . PHE B 1 290 ? 1.745 11.32 9.617 1 98.06 290 PHE B N 1
ATOM 5260 C CA . PHE B 1 290 ? 0.621 10.664 10.273 1 98.06 290 PHE B CA 1
ATOM 5261 C C . PHE B 1 290 ? -0.588 11.594 10.328 1 98.06 290 PHE B C 1
ATOM 5263 O O . PHE B 1 290 ? -1.715 11.141 10.539 1 98.06 290 PHE B O 1
ATOM 5270 N N . HIS B 1 291 ? -0.35 12.875 10.156 1 98.12 291 HIS B N 1
ATOM 5271 C CA . HIS B 1 291 ? -1.483 13.797 10.164 1 98.12 291 HIS B CA 1
ATOM 5272 C C . HIS B 1 291 ? -2.455 13.477 9.031 1 98.12 291 HIS B C 1
ATOM 5274 O O . HIS B 1 291 ? -3.654 13.742 9.148 1 98.12 291 HIS B O 1
ATOM 5280 N N . CYS B 1 292 ? -1.975 12.875 7.93 1 98.06 292 CYS B N 1
ATOM 5281 C CA . CYS B 1 292 ? -2.818 12.516 6.793 1 98.06 292 CYS B CA 1
ATOM 5282 C C . CYS B 1 292 ? -3.777 11.391 7.164 1 98.06 292 CYS B C 1
ATOM 5284 O O . CYS B 1 292 ? -4.793 11.188 6.496 1 98.06 292 CYS B O 1
ATOM 5286 N N . VAL B 1 293 ? -3.438 10.617 8.172 1 97.94 293 VAL B N 1
ATOM 5287 C CA . VAL B 1 293 ? -4.289 9.539 8.664 1 97.94 293 VAL B CA 1
ATOM 5288 C C . VAL B 1 293 ? -5.152 10.047 9.82 1 97.94 293 VAL B C 1
ATOM 5290 O O . VAL B 1 293 ? -6.32 9.672 9.938 1 97.94 293 VAL B O 1
ATOM 5293 N N . ALA B 1 294 ? -4.625 10.938 10.586 1 97.81 294 ALA B N 1
ATOM 5294 C CA . ALA B 1 294 ? -5.305 11.445 11.781 1 97.81 294 ALA B CA 1
ATOM 5295 C C . ALA B 1 294 ? -6.414 12.422 11.406 1 97.81 294 ALA B C 1
ATOM 5297 O O . ALA B 1 294 ? -7.5 12.391 11.992 1 97.81 294 ALA B O 1
ATOM 5298 N N . ASN B 1 295 ? -6.219 13.25 10.438 1 97.38 295 ASN B N 1
ATOM 5299 C CA . ASN B 1 295 ? -7.16 14.305 10.094 1 97.38 295 ASN B CA 1
ATOM 5300 C C . ASN B 1 295 ? -8.516 13.734 9.688 1 97.38 295 ASN B C 1
ATOM 5302 O O . ASN B 1 295 ? -9.547 14.133 10.227 1 97.38 295 ASN B O 1
ATOM 5306 N N . PRO B 1 296 ? -8.531 12.75 8.797 1 96.75 296 PRO B N 1
ATOM 5307 C CA . PRO B 1 296 ? -9.836 12.188 8.445 1 96.75 296 PRO B CA 1
ATOM 5308 C C . PRO B 1 296 ? -10.539 11.539 9.641 1 96.75 296 PRO B C 1
ATOM 5310 O O . PRO B 1 296 ? -11.766 11.602 9.75 1 96.75 296 PRO B O 1
ATOM 5313 N N . ILE B 1 297 ? -9.844 10.961 10.484 1 96 297 ILE B N 1
ATOM 5314 C CA . ILE B 1 297 ? -10.414 10.305 11.648 1 96 297 ILE B CA 1
ATOM 5315 C C . ILE B 1 297 ? -10.984 11.359 12.602 1 96 297 ILE B C 1
ATOM 5317 O O . ILE B 1 297 ? -12.141 11.266 13.016 1 96 297 ILE B O 1
ATOM 5321 N N . LEU B 1 298 ? -10.266 12.367 12.844 1 94 298 LEU B N 1
ATOM 5322 C CA . LEU B 1 298 ? -10.609 13.359 13.852 1 94 298 LEU B CA 1
ATOM 5323 C C . LEU B 1 298 ? -11.727 14.273 13.359 1 94 298 LEU B C 1
ATOM 5325 O O . LEU B 1 298 ? -12.641 14.602 14.117 1 94 298 LEU B O 1
ATOM 5329 N N . TYR B 1 299 ? -11.789 14.562 12.102 1 92.56 299 TYR B N 1
ATOM 5330 C CA . TYR B 1 299 ? -12.664 15.641 11.664 1 92.56 299 TYR B CA 1
ATOM 5331 C C . TYR B 1 299 ? -13.805 15.109 10.805 1 92.56 299 TYR B C 1
ATOM 5333 O O . TYR B 1 299 ? -14.695 15.859 10.414 1 92.56 299 TYR B O 1
ATOM 5341 N N . ASN B 1 300 ? -13.766 13.805 10.547 1 92.88 300 ASN B N 1
ATOM 5342 C CA . ASN B 1 300 ? -14.836 13.211 9.758 1 92.88 300 ASN B CA 1
ATOM 5343 C C . ASN B 1 300 ? -15.398 11.961 10.43 1 92.88 300 ASN B C 1
ATOM 5345 O O . ASN B 1 300 ? -16.516 11.977 10.953 1 92.88 300 ASN B O 1
ATOM 5349 N N . PHE B 1 301 ? -14.664 11.023 10.695 1 91 301 PHE B N 1
ATOM 5350 C CA . PHE B 1 301 ? -15.156 9.727 11.133 1 91 301 PHE B CA 1
ATOM 5351 C C . PHE B 1 301 ? -15.664 9.789 12.57 1 91 301 PHE B C 1
ATOM 5353 O O . PHE B 1 301 ? -16.516 8.992 12.969 1 91 301 PHE B O 1
ATOM 5360 N N . LEU B 1 302 ? -15.203 10.742 13.297 1 89.38 302 LEU B N 1
ATOM 5361 C CA . LEU B 1 302 ? -15.68 10.898 14.664 1 89.38 302 LEU B CA 1
ATOM 5362 C C . LEU B 1 302 ? -16.969 11.719 14.695 1 89.38 302 LEU B C 1
ATOM 5364 O O . LEU B 1 302 ? -17.672 11.727 15.711 1 89.38 302 LEU B O 1
ATOM 5368 N N . SER B 1 303 ? -17.359 12.312 13.656 1 86.62 303 SER B N 1
ATOM 5369 C CA . SER B 1 303 ? -18.594 13.086 13.555 1 86.62 303 SER B CA 1
ATOM 5370 C C . SER B 1 303 ? -19.766 12.203 13.133 1 86.62 303 SER B C 1
ATOM 5372 O O . SER B 1 303 ? -19.641 11.398 12.211 1 86.62 303 SER B O 1
ATOM 5374 N N . GLN B 1 304 ? -20.781 12.391 13.781 1 85.88 304 GLN B N 1
ATOM 5375 C CA . GLN B 1 304 ? -21.984 11.625 13.469 1 85.88 304 GLN B CA 1
ATOM 5376 C C . GLN B 1 304 ? -22.578 12.055 12.125 1 85.88 304 GLN B C 1
ATOM 5378 O O . GLN B 1 304 ? -23.109 11.227 11.383 1 85.88 304 GLN B O 1
ATOM 5383 N N . SER B 1 305 ? -22.469 13.297 11.969 1 86.25 305 SER B N 1
ATOM 5384 C CA . SER B 1 305 ? -23 13.82 10.711 1 86.25 305 SER B CA 1
ATOM 5385 C C . SER B 1 305 ? -22.297 13.195 9.508 1 86.25 305 SER B C 1
ATOM 5387 O O . SER B 1 305 ? -22.953 12.844 8.523 1 86.25 305 SER B O 1
ATOM 5389 N N . PHE B 1 306 ? -21.094 13.016 9.625 1 91.25 306 PHE B N 1
ATOM 5390 C CA . PHE B 1 306 ? -20.344 12.414 8.523 1 91.25 306 PHE B CA 1
ATOM 5391 C C . PHE B 1 306 ? -20.719 10.953 8.344 1 91.25 306 PHE B C 1
ATOM 5393 O O . PHE B 1 306 ? -20.906 10.484 7.223 1 91.25 306 PHE B O 1
ATOM 5400 N N . CYS B 1 307 ? -20.812 10.258 9.367 1 90.25 307 CYS B N 1
ATOM 5401 C CA . CYS B 1 307 ? -21.172 8.844 9.305 1 90.25 307 CYS B CA 1
ATOM 5402 C C . CYS B 1 307 ? -22.547 8.656 8.664 1 90.25 307 CYS B C 1
ATOM 5404 O O . CYS B 1 307 ? -22.734 7.75 7.848 1 90.25 307 CYS B O 1
ATOM 5406 N N . LYS B 1 308 ? -23.422 9.539 9.039 1 89.06 308 LYS B N 1
ATOM 5407 C CA . LYS B 1 308 ? -24.75 9.492 8.438 1 89.06 308 LYS B CA 1
ATOM 5408 C C . LYS B 1 308 ? -24.688 9.789 6.945 1 89.06 308 LYS B C 1
ATOM 5410 O O . LYS B 1 308 ? -25.328 9.109 6.141 1 89.06 308 LYS B O 1
ATOM 5415 N N . ASN B 1 309 ? -23.891 10.758 6.664 1 90.38 309 ASN B N 1
ATOM 5416 C CA . ASN B 1 309 ? -23.734 11.102 5.254 1 90.38 309 ASN B CA 1
ATOM 5417 C C . ASN B 1 309 ? -23.078 9.984 4.469 1 90.38 309 ASN B C 1
ATOM 5419 O O . ASN B 1 309 ? -23.391 9.758 3.303 1 90.38 309 ASN B O 1
ATOM 5423 N N . LEU B 1 310 ? -22.156 9.359 5.062 1 91.38 310 LEU B N 1
ATOM 5424 C CA . LEU B 1 310 ? -21.484 8.227 4.445 1 91.38 310 LEU B CA 1
ATOM 5425 C C . LEU B 1 310 ? -22.469 7.105 4.137 1 91.38 310 LEU B C 1
ATOM 5427 O O . LEU B 1 310 ? -22.484 6.586 3.02 1 91.38 310 LEU B O 1
ATOM 5431 N N . ILE B 1 311 ? -23.266 6.805 5.02 1 89.56 311 ILE B N 1
ATOM 5432 C CA . ILE B 1 311 ? -24.25 5.75 4.852 1 89.56 311 ILE B CA 1
ATOM 5433 C C . ILE B 1 311 ? -25.234 6.141 3.754 1 89.56 311 ILE B C 1
ATOM 5435 O O . ILE B 1 311 ? -25.562 5.324 2.885 1 89.56 311 ILE B O 1
ATOM 5439 N N . ASN B 1 312 ? -25.641 7.371 3.84 1 87.94 312 ASN B N 1
ATOM 5440 C CA . ASN B 1 312 ? -26.578 7.859 2.836 1 87.94 312 ASN B CA 1
ATOM 5441 C C . ASN B 1 312 ? -25.984 7.805 1.433 1 87.94 312 ASN B C 1
ATOM 5443 O O . ASN B 1 312 ? -26.672 7.438 0.475 1 87.94 312 ASN B O 1
ATOM 5447 N N . THR B 1 313 ? -24.828 8.141 1.391 1 89.12 313 THR B N 1
ATOM 5448 C CA . THR B 1 313 ? -24.141 8.117 0.102 1 89.12 313 THR B CA 1
ATOM 5449 C C . THR B 1 313 ? -24 6.688 -0.413 1 89.12 313 THR B C 1
ATOM 5451 O O . THR B 1 313 ? -24.234 6.422 -1.595 1 89.12 313 THR B O 1
ATOM 5454 N N . VAL B 1 314 ? -23.672 5.777 0.454 1 86.19 314 VAL B N 1
ATOM 5455 C CA . VAL B 1 314 ? -23.547 4.375 0.083 1 86.19 314 VAL B CA 1
ATOM 5456 C C . VAL B 1 314 ? -24.891 3.828 -0.366 1 86.19 314 VAL B C 1
ATOM 5458 O O . VAL B 1 314 ? -24.984 3.146 -1.389 1 86.19 314 VAL B O 1
ATOM 5461 N N . LEU B 1 315 ? -25.938 4.176 0.309 1 84.69 315 LEU B N 1
ATOM 5462 C CA . LEU B 1 315 ? -27.281 3.693 0.015 1 84.69 315 LEU B CA 1
ATOM 5463 C C . LEU B 1 315 ? -27.781 4.262 -1.307 1 84.69 315 LEU B C 1
ATOM 5465 O O . LEU B 1 315 ? -28.5 3.586 -2.045 1 84.69 315 LEU B O 1
ATOM 5469 N N . SER B 1 316 ? -27.406 5.414 -1.522 1 85.69 316 SER B N 1
ATOM 5470 C CA . SER B 1 316 ? -27.859 6.059 -2.746 1 85.69 316 SER B CA 1
ATOM 5471 C C . SER B 1 316 ? -27.219 5.441 -3.979 1 85.69 316 SER B C 1
ATOM 5473 O O . SER B 1 316 ? -27.75 5.539 -5.086 1 85.69 316 SER B O 1
ATOM 5475 N N . HIS B 1 317 ? -26.172 4.754 -3.801 1 84.44 317 HIS B N 1
ATOM 5476 C CA . HIS B 1 317 ? -25.484 4.16 -4.938 1 84.44 317 HIS B CA 1
ATOM 5477 C C . HIS B 1 317 ? -25.859 2.689 -5.105 1 84.44 317 HIS B C 1
ATOM 5479 O O . HIS B 1 317 ? -25.422 2.041 -6.062 1 84.44 317 HIS B O 1
ATOM 5485 N N . ILE B 1 318 ? -26.641 2.203 -4.215 1 81.12 318 ILE B N 1
ATOM 5486 C CA . ILE B 1 318 ? -27.156 0.848 -4.34 1 81.12 318 ILE B CA 1
ATOM 5487 C C . ILE B 1 318 ? -28.453 0.87 -5.156 1 81.12 318 ILE B C 1
ATOM 5489 O O . ILE B 1 318 ? -29.375 1.619 -4.84 1 81.12 318 ILE B O 1
ATOM 5493 N N . PRO B 1 319 ? -28.469 0.164 -6.219 1 75.62 319 PRO B N 1
ATOM 5494 C CA . PRO B 1 319 ? -29.688 0.144 -7.039 1 75.62 319 PRO B CA 1
ATOM 5495 C C . PRO B 1 319 ? -30.906 -0.35 -6.273 1 75.62 319 PRO B C 1
ATOM 5497 O O . PRO B 1 319 ? -30.797 -1.257 -5.441 1 75.62 319 PRO B O 1
ATOM 5500 N N . LYS B 1 320 ? -32.094 0.369 -6.293 1 63.84 320 LYS B N 1
ATOM 5501 C CA . LYS B 1 320 ? -33.344 0.141 -5.613 1 63.84 320 LYS B CA 1
ATOM 5502 C C . LYS B 1 320 ? -33.906 -1.236 -5.953 1 63.84 320 LYS B C 1
ATOM 5504 O O . LYS B 1 320 ? -34.656 -1.82 -5.16 1 63.84 320 LYS B O 1
ATOM 5509 N N . GLU B 1 321 ? -33.75 -1.7 -7.035 1 57.56 321 GLU B N 1
ATOM 5510 C CA . GLU B 1 321 ? -34.281 -3.002 -7.391 1 57.56 321 GLU B CA 1
ATOM 5511 C C . GLU B 1 321 ? -33.875 -4.074 -6.387 1 57.56 321 GLU B C 1
ATOM 5513 O O . GLU B 1 321 ? -34.625 -5.02 -6.137 1 57.56 321 GLU B O 1
ATOM 5518 N N . VAL B 1 322 ? -32.875 -3.928 -5.734 1 57.28 322 VAL B N 1
ATOM 5519 C CA . VAL B 1 322 ? -32.344 -4.93 -4.805 1 57.28 322 VAL B CA 1
ATOM 5520 C C . VAL B 1 322 ? -33.031 -4.754 -3.441 1 57.28 322 VAL B C 1
ATOM 5522 O O . VAL B 1 322 ? -33.25 -5.727 -2.717 1 57.28 322 VAL B O 1
ATOM 5525 N N . GLU B 1 323 ? -33.375 -3.557 -2.98 1 52 323 GLU B N 1
ATOM 5526 C CA . GLU B 1 323 ? -34.062 -3.264 -1.722 1 52 323 GLU B CA 1
ATOM 5527 C C . GLU B 1 323 ? -35.438 -3.941 -1.655 1 52 323 GLU B C 1
ATOM 5529 O O . GLU B 1 323 ? -35.875 -4.363 -0.583 1 52 323 GLU B O 1
ATOM 5534 N N . GLN B 1 324 ? -36.219 -4.059 -2.658 1 46.66 324 GLN B N 1
ATOM 5535 C CA . GLN B 1 324 ? -37.562 -4.637 -2.654 1 46.66 324 GLN B CA 1
ATOM 5536 C C . GLN B 1 324 ? -37.531 -6.141 -2.414 1 46.66 324 GLN B C 1
ATOM 5538 O O . GLN B 1 324 ? -38.438 -6.715 -1.829 1 46.66 324 GLN B O 1
ATOM 5543 N N . VAL B 1 325 ? -36.5 -6.762 -2.773 1 46.84 325 VAL B N 1
ATOM 5544 C CA . VAL B 1 325 ? -36.5 -8.203 -2.586 1 46.84 325 VAL B CA 1
ATOM 5545 C C . VAL B 1 325 ? -36.219 -8.539 -1.121 1 46.84 325 VAL B C 1
ATOM 5547 O O . VAL B 1 325 ? -36.75 -9.508 -0.584 1 46.84 325 VAL B O 1
ATOM 5550 N N . GLY B 1 326 ? -35.531 -7.707 -0.378 1 42.12 326 GLY B N 1
ATOM 5551 C CA . GLY B 1 326 ? -35.281 -7.953 1.032 1 42.12 326 GLY B CA 1
ATOM 5552 C C . GLY B 1 326 ? -36.469 -7.656 1.915 1 42.12 326 GLY B C 1
ATOM 5553 O O . GLY B 1 326 ? -36.531 -8.133 3.051 1 42.12 326 GLY B O 1
ATOM 5554 N N . ALA B 1 327 ? -37.312 -6.668 1.56 1 40.22 327 ALA B N 1
ATOM 5555 C CA . ALA B 1 327 ? -38.469 -6.371 2.361 1 40.22 327 ALA B CA 1
ATOM 5556 C C . ALA B 1 327 ? -39.562 -7.43 2.162 1 40.22 327 ALA B C 1
ATOM 5558 O O . ALA B 1 327 ? -40.562 -7.469 2.902 1 40.22 327 ALA B O 1
ATOM 5559 N N . GLY B 1 328 ? -39.5 -8.062 1.073 1 35.28 328 GLY B N 1
ATOM 5560 C CA . GLY B 1 328 ? -40.594 -8.969 0.771 1 35.28 328 GLY B CA 1
ATOM 5561 C C . GLY B 1 328 ? -40.625 -10.188 1.668 1 35.28 328 GLY B C 1
ATOM 5562 O O . GLY B 1 328 ? -41.531 -11.008 1.587 1 35.28 328 GLY B O 1
ATOM 5563 N N . ASN B 1 329 ? -39.344 -10.562 2.1 1 36.84 329 ASN B N 1
ATOM 5564 C CA . ASN B 1 329 ? -39.5 -11.844 2.783 1 36.84 329 ASN B CA 1
ATOM 5565 C C . ASN B 1 329 ? -39.938 -11.648 4.238 1 36.84 329 ASN B C 1
ATOM 5567 O O . ASN B 1 329 ? -39.312 -12.234 5.145 1 36.84 329 ASN B O 1
ATOM 5571 N N . GLN B 1 330 ? -40.281 -10.453 4.645 1 32.69 330 GLN B N 1
ATOM 5572 C CA . GLN B 1 330 ? -40.844 -10.531 5.988 1 32.69 330 GLN B CA 1
ATOM 5573 C C . GLN B 1 330 ? -42.031 -11.477 6.031 1 32.69 330 GLN B C 1
ATOM 5575 O O . GLN B 1 330 ? -42.969 -11.375 5.203 1 32.69 330 GLN B O 1
ATOM 5580 N N . PRO B 1 331 ? -41.875 -12.617 6.668 1 35.03 331 PRO B N 1
ATOM 5581 C CA . PRO B 1 331 ? -43 -13.508 6.82 1 35.03 331 PRO B CA 1
ATOM 5582 C C . PRO B 1 331 ? -44.25 -12.789 7.309 1 35.03 331 PRO B C 1
ATOM 5584 O O . PRO B 1 331 ? -44.188 -12.023 8.273 1 35.03 331 PRO B O 1
ATOM 5587 N N . GLY B 1 332 ? -45.031 -12.109 6.461 1 29.97 332 GLY B N 1
ATOM 5588 C CA . GLY B 1 332 ? -46.312 -11.562 6.766 1 29.97 332 GLY B CA 1
ATOM 5589 C C . GLY B 1 332 ? -47.062 -12.352 7.824 1 29.97 332 GLY B C 1
ATOM 5590 O O . GLY B 1 332 ? -46.812 -13.531 8.031 1 29.97 332 GLY B O 1
ATOM 5591 N N . ALA B 1 333 ? -47.719 -11.586 8.766 1 30.12 333 ALA B N 1
ATOM 5592 C CA . ALA B 1 333 ? -48.594 -11.953 9.867 1 30.12 333 ALA B CA 1
ATOM 5593 C C . ALA B 1 333 ? -49.562 -13.039 9.445 1 30.12 333 ALA B C 1
ATOM 5595 O O . ALA B 1 333 ? -50 -13.094 8.289 1 30.12 333 ALA B O 1
ATOM 5596 N N . PRO B 1 334 ? -49.719 -14.086 10.367 1 31.11 334 PRO B N 1
ATOM 5597 C CA . PRO B 1 334 ? -50.656 -15.203 10.234 1 31.11 334 PRO B CA 1
ATOM 5598 C C . PRO B 1 334 ? -52.062 -14.75 9.883 1 31.11 334 PRO B C 1
ATOM 5600 O O . PRO B 1 334 ? -52.656 -13.953 10.617 1 31.11 334 PRO B O 1
ATOM 5603 N N . ASN B 1 335 ? -52.312 -14.25 8.672 1 26.02 335 ASN B N 1
ATOM 5604 C CA . ASN B 1 335 ? -53.719 -14.039 8.406 1 26.02 335 ASN B CA 1
ATOM 5605 C C . ASN B 1 335 ? -54.562 -15.273 8.766 1 26.02 335 ASN B C 1
ATOM 5607 O O . ASN B 1 335 ? -54.188 -16.391 8.398 1 26.02 335 ASN B O 1
ATOM 5611 N N . GLY B 1 336 ? -55.312 -15.188 9.883 1 25.81 336 GLY B N 1
ATOM 5612 C CA . GLY B 1 336 ? -56.25 -16.172 10.406 1 25.81 336 GLY B CA 1
ATOM 5613 C C . GLY B 1 336 ? -57.188 -16.719 9.344 1 25.81 336 GLY B C 1
ATOM 5614 O O . GLY B 1 336 ? -57.875 -17.703 9.578 1 25.81 336 GLY B O 1
ATOM 5615 N N . GLY B 1 337 ? -57.844 -15.812 8.594 1 25.64 337 GLY B N 1
ATOM 5616 C CA . GLY B 1 337 ? -59.188 -16.297 8.258 1 25.64 337 GLY B CA 1
ATOM 5617 C C . GLY B 1 337 ? -59.188 -17.484 7.32 1 25.64 337 GLY B C 1
ATOM 5618 O O . GLY B 1 337 ? -58.188 -17.734 6.637 1 25.64 337 GLY B O 1
ATOM 5619 N N . GLY B 1 338 ? -60.188 -18.438 7.453 1 25.05 338 GLY B N 1
ATOM 5620 C CA . GLY B 1 338 ? -60.594 -19.797 7.109 1 25.05 338 GLY B CA 1
ATOM 5621 C C . GLY B 1 338 ? -60.812 -20 5.621 1 25.05 338 GLY B C 1
ATOM 5622 O O . GLY B 1 338 ? -61.156 -21.094 5.184 1 25.05 338 GLY B O 1
ATOM 5623 N N . GLY B 1 339 ? -61.188 -19 4.805 1 25.56 339 GLY B N 1
ATOM 5624 C CA . GLY B 1 339 ? -62.094 -19.562 3.812 1 25.56 339 GLY B CA 1
ATOM 5625 C C . GLY B 1 339 ? -61.406 -20.562 2.889 1 25.56 339 GLY B C 1
ATOM 5626 O O . GLY B 1 339 ? -60.188 -20.656 2.863 1 25.56 339 GLY B O 1
ATOM 5627 N N . PRO B 1 340 ? -62.375 -21.234 1.962 1 25.88 340 PRO B N 1
ATOM 5628 C CA . PRO B 1 340 ? -62.312 -22.516 1.271 1 25.88 340 PRO B CA 1
ATOM 5629 C C . PRO B 1 340 ? -61.125 -22.625 0.318 1 25.88 340 PRO B C 1
ATOM 5631 O O . PRO B 1 340 ? -60.5 -21.625 0.012 1 25.88 340 PRO B O 1
ATOM 5634 N N . GLU B 1 341 ? -61.219 -23.703 -0.536 1 22.17 341 GLU B N 1
ATOM 5635 C CA . GLU B 1 341 ? -60.406 -24.75 -1.164 1 22.17 341 GLU B CA 1
ATOM 5636 C C . GLU B 1 341 ? -59.75 -24.234 -2.439 1 22.17 341 GLU B C 1
ATOM 5638 O O . GLU B 1 341 ? -59.156 -25.016 -3.193 1 22.17 341 GLU B O 1
ATOM 5643 N N . ARG B 1 342 ? -60.031 -22.938 -3 1 23.33 342 ARG B N 1
ATOM 5644 C CA . ARG B 1 342 ? -59.906 -23.078 -4.449 1 23.33 342 ARG B CA 1
ATOM 5645 C C . ARG B 1 342 ? -58.562 -23.656 -4.832 1 23.33 342 ARG B C 1
ATOM 5647 O O . ARG B 1 342 ? -57.594 -23.562 -4.07 1 23.33 342 ARG B O 1
ATOM 5654 N N . GLN B 1 343 ? -58.594 -24.109 -6.18 1 21.22 343 GLN B N 1
ATOM 5655 C CA . GLN B 1 343 ? -57.812 -24.922 -7.094 1 21.22 343 GLN B CA 1
ATOM 5656 C C . GLN B 1 343 ? -56.375 -24.375 -7.246 1 21.22 343 GLN B C 1
ATOM 5658 O O . GLN B 1 343 ? -56.188 -23.156 -7.332 1 21.22 343 GLN B O 1
ATOM 5663 N N . ARG B 1 344 ? -55.438 -25.219 -6.945 1 21.72 344 ARG B N 1
ATOM 5664 C CA . ARG B 1 344 ? -54 -25.188 -6.93 1 21.72 344 ARG B CA 1
ATOM 5665 C C . ARG B 1 344 ? -53.438 -24.781 -8.289 1 21.72 344 ARG B C 1
ATOM 5667 O O . ARG B 1 344 ? -53.375 -25.594 -9.211 1 21.72 344 ARG B O 1
ATOM 5674 N N . LYS B 1 345 ? -54.062 -23.688 -8.977 1 25.62 345 LYS B N 1
ATOM 5675 C CA . LYS B 1 345 ? -53.375 -23.516 -10.258 1 25.62 345 LYS B CA 1
ATOM 5676 C C . LYS B 1 345 ? -51.875 -23.5 -10.07 1 25.62 345 LYS B C 1
ATOM 5678 O O . LYS B 1 345 ? -51.344 -22.781 -9.211 1 25.62 345 LYS B O 1
ATOM 5683 N N . LEU B 1 346 ? -51.25 -24.625 -10.57 1 21.06 346 LEU B N 1
ATOM 5684 C CA . LEU B 1 346 ? -49.844 -24.953 -10.758 1 21.06 346 LEU B CA 1
ATOM 5685 C C . LEU B 1 346 ? -49.094 -23.797 -11.438 1 21.06 346 LEU B C 1
ATOM 5687 O O . LEU B 1 346 ? -49.344 -23.5 -12.609 1 21.06 346 LEU B O 1
ATOM 5691 N N . SER B 1 347 ? -49.094 -22.609 -10.859 1 21.98 347 SER B N 1
ATOM 5692 C CA . SER B 1 347 ? -48.312 -21.531 -11.445 1 21.98 347 SER B CA 1
ATOM 5693 C C . SER B 1 347 ? -46.938 -22.016 -11.891 1 21.98 347 SER B C 1
ATOM 5695 O O . SER B 1 347 ? -46.375 -22.906 -11.281 1 21.98 347 SER B O 1
ATOM 5697 N N . ASN B 1 348 ? -46.562 -21.75 -13.227 1 22.89 348 ASN B N 1
ATOM 5698 C CA . ASN B 1 348 ? -45.406 -21.891 -14.086 1 22.89 348 ASN B CA 1
ATOM 5699 C C . ASN B 1 348 ? -44.125 -21.484 -13.359 1 22.89 348 ASN B C 1
ATOM 5701 O O . ASN B 1 348 ? -44.094 -20.484 -12.648 1 22.89 348 ASN B O 1
ATOM 5705 N N . VAL B 1 349 ? -43.281 -22.484 -13.008 1 24.8 349 VAL B N 1
ATOM 5706 C CA . VAL B 1 349 ? -41.906 -22.469 -12.562 1 24.8 349 VAL B CA 1
ATOM 5707 C C . VAL B 1 349 ? -41.094 -21.516 -13.438 1 24.8 349 VAL B C 1
ATOM 5709 O O . VAL B 1 349 ? -40.938 -21.75 -14.641 1 24.8 349 VAL B O 1
ATOM 5712 N N . SER B 1 350 ? -41.312 -20.219 -13.469 1 25 350 SER B N 1
ATOM 5713 C CA . SER B 1 350 ? -40.312 -19.344 -14.062 1 25 350 SER B CA 1
ATOM 5714 C C . SER B 1 350 ? -38.906 -19.797 -13.68 1 25 350 SER B C 1
ATOM 5716 O O . SER B 1 350 ? -38.562 -19.859 -12.5 1 25 350 SER B O 1
ATOM 5718 N N . THR B 1 351 ? -38.312 -20.688 -14.445 1 24.95 351 THR B N 1
ATOM 5719 C CA . THR B 1 351 ? -36.906 -21.047 -14.5 1 24.95 351 THR B CA 1
ATOM 5720 C C . THR B 1 351 ? -36.031 -19.812 -14.43 1 24.95 351 THR B C 1
ATOM 5722 O O . THR B 1 351 ? -36 -19 -15.367 1 24.95 351 THR B O 1
ATOM 5725 N N . SER B 1 352 ? -36.031 -19.031 -13.414 1 25.59 352 SER B N 1
ATOM 5726 C CA . SER B 1 352 ? -34.938 -18.094 -13.258 1 25.59 352 SER B CA 1
ATOM 5727 C C . SER B 1 352 ? -33.594 -18.766 -13.516 1 25.59 352 SER B C 1
ATOM 5729 O O . SER B 1 352 ? -33.094 -19.5 -12.664 1 25.59 352 SER B O 1
ATOM 5731 N N . GLN B 1 353 ? -33.344 -19.359 -14.688 1 27.36 353 GLN B N 1
ATOM 5732 C CA . GLN B 1 353 ? -32.094 -19.844 -15.234 1 27.36 353 GLN B CA 1
ATOM 5733 C C . GLN B 1 353 ? -30.984 -18.797 -15.109 1 27.36 353 GLN B C 1
ATOM 5735 O O . GLN B 1 353 ? -30.219 -18.562 -16.047 1 27.36 353 GLN B O 1
ATOM 5740 N N . SER B 1 354 ? -31.172 -17.75 -14.398 1 28.67 354 SER B N 1
ATOM 5741 C CA . SER B 1 354 ? -30.125 -16.734 -14.57 1 28.67 354 SER B CA 1
ATOM 5742 C C . SER B 1 354 ? -28.734 -17.312 -14.375 1 28.67 354 SER B C 1
ATOM 5744 O O . SER B 1 354 ? -27.828 -17.016 -15.148 1 28.67 354 SER B O 1
ATOM 5746 N N . ASP B 1 355 ? -28.234 -17.578 -13.133 1 31.56 355 ASP B N 1
ATOM 5747 C CA . ASP B 1 355 ? -26.812 -17.422 -12.891 1 31.56 355 ASP B CA 1
ATOM 5748 C C . ASP B 1 355 ? -26.031 -18.672 -13.32 1 31.56 355 ASP B C 1
ATOM 5750 O O . ASP B 1 355 ? -26.047 -19.688 -12.633 1 31.56 355 ASP B O 1
ATOM 5754 N N . VAL B 1 356 ? -26.078 -19.125 -14.531 1 32.22 356 VAL B N 1
ATOM 5755 C CA . VAL B 1 356 ? -25.172 -20.203 -14.883 1 32.22 356 VAL B CA 1
ATOM 5756 C C . VAL B 1 356 ? -23.812 -19.984 -14.219 1 32.22 356 VAL B C 1
ATOM 5758 O O . VAL B 1 356 ? -23.078 -20.938 -13.945 1 32.22 356 VAL B O 1
ATOM 5761 N N . GLY B 1 357 ? -23.188 -18.75 -14.32 1 32.25 357 GLY B N 1
ATOM 5762 C CA . GLY B 1 357 ? -21.844 -18.578 -13.781 1 32.25 357 GLY B CA 1
ATOM 5763 C C . GLY B 1 357 ? -21.812 -18.625 -12.266 1 32.25 357 GLY B C 1
ATOM 5764 O O . GLY B 1 357 ? -20.75 -18.391 -11.664 1 32.25 357 GLY B O 1
ATOM 5765 N N . SER B 1 358 ? -22.984 -18.375 -11.539 1 25.05 358 SER B N 1
ATOM 5766 C CA . SER B 1 358 ? -22.688 -18.234 -10.117 1 25.05 358 SER B CA 1
ATOM 5767 C C . SER B 1 358 ? -22.375 -19.594 -9.484 1 25.05 358 SER B C 1
ATOM 5769 O O . SER B 1 358 ? -23.016 -20.594 -9.805 1 25.05 358 SER B O 1
#

Secondary structure (DSSP, 8-state):
-TT---GGG--SSS-TTSS-------HHHHHHHHHHHHHHHHHHHHHHHHHHHHHHHTTTTT--HHHHHHHHHHHHHHHHHHHHHHHHHHHHTTS---S-HHHHHHHHHHHHHHHHHHHHHHHHHHHHHHHHHH-TTSPPSS-SSSSHHHHHHHHHHHHHHHHHHHHHTTEEEE-SSS-EEEE--SS-HHHHHHHHHHHIIIIIIIHHHHHHHHHHHHHHHHHHTSTTS--HHHHHHHHHHHHHHHHHHHHHHHHHHHHHHHHH-TTSS-HHHHHHHHHHHHHHHHHHHTHHHHHHIIIIIT-HHHHHHHHHHHHHTS-THHHHHHHTTS-------------------------S--/--SS--GGG-SSSS-TTSS-------HHHHHHHHHHHHHHHHHHHHHHHHHHHHHHHTTTTT--HHHHHHHHHHHHHHHHHHHHHHHHHHHHTTS---S-HHHHHHHHHHHHHHHHHHHHHHHHHHHHHHHHHH-TTSPPSS-SSSSHHHHHHHHHHHHHHHHHHHHHTTEEEE-SSS-EEEE--SS-HHHHHHHHHHHHIIIIIIHHHHHHHHHHHHHHHHHHTSTTS--HHHHHHHHHHHHHHHHHHHHHHHHHHHHHHHHH-TTSS-HHHHHHHHHHHHHHHHHHHTHHHHHHIIIIIT-HHHHHHHHHHHHHTS-THHHHHHHTTS-------------------------S--

Foldseek 3Di:
DVPPDVVVCDPPPPNPVVLDQPDDDDLQVLLVVLLVLLVVLLVLLQVLLVLLCLLCVVCCLVDDLLSVLLNQLSVLLNQLSVCSVQVSVCSNVVQFHDPDWVCLLVNLLSVQLSLQLNLVSLLLSLVQVLCCLPPVPDDGCQDSDDCNNVVVNVVSSVVSNVLSVLQSVQWGWDDDVGIHTDRHHPPDRLVSLVVSLVSSCVRRPVPSLVSLVVSLVSVLVSQVPPPPPPCPVVNVLSVVSSVLSCQLPVVLSVLSVVVSVCSVPVPPDRSNVVVVSVSCNSVSVSSNSCCSNVSSVSSAVVDPVNVVSSVVVVVVPDDVVVVVVVVPPPPDDDPPDDDDDDDDPPDDPPPPVPPPPD/DVPDDVVVCDPPPPNPPPLPQPDDDDLQVLLVVLLVLLVVLLVLLQVLLVLLCLLCVVCCLVDDLLSVLLNQLSVLLNQLSVCSVQVSVCSNVPQFHDPDWVCLLVNLLSVQLSLQLNLVSLLLSLVQVLCCLPPVPDDGCQDSDDCNNVVVSVVSSVVSNVLSVLQSVQWGWDDDPGIHTDRHHPPDRLVSLVVSLVSSCCRRPVPSLVSLVVSLVSVLVSLVPPPPPPCPVVNVLSVVSSVLSCQLPVVLSVLSVVVSVCSVPVPPDRPNVVVVSVSCNSVSVSSNSCCSNVSSVSSAVVDPVNVVSSVVVVVVPDDVVVVVVVVPPPVDDPPPDDDDDDDPPPPDPPPPVPDPPD

pLDDT: mean 81.88, std 23.1, range [20.09, 98.5]

InterPro domains:
  IPR000276 G protein-coupled receptor, rhodopsin-like [PF00001] (48-299)
  IPR000276 G protein-coupled receptor, rhodopsin-like [PR00237] (33-57)
  IPR000276 G protein-coupled receptor, rhodopsin-like [PR00237] (66-87)
  IPR000276 G protein-coupled receptor, rhodopsin-like [PR00237] (111-133)
  IPR000276 G protein-coupled receptor, rhodopsin-like [PR00237] (197-220)
  IPR000276 G protein-coupled receptor, rhodopsin-like [PR00237] (234-258)
  IPR000276 G protein-coupled receptor, rhodopsin-like [PR00237] (281-307)
  IPR000276 G protein-coupled receptor, rhodopsin-like [PS00237] (117-133)
  IPR001350 G10D orphan receptor [PR00643] (20-35)
  IPR001350 G10D orphan receptor [PR00643] (270-287)
  IPR001350 G10D orphan receptor [PR00643] (310-329)
  IPR017452 GPCR, rhodopsin-like, 7TM [PS50262] (48-299)
  IPR047143 G-protein coupled estrogen receptor 1-like [PTHR24226] (7-356)

Solvent-accessible surface area (backbone atoms only — not comparable to full-atom values): 39335 Å² total; per-residue (Å²): 124,89,80,57,84,75,51,81,72,68,59,91,75,68,65,70,67,78,59,57,58,79,71,83,77,65,64,63,59,52,29,53,50,50,38,53,50,45,50,49,46,38,56,52,19,44,54,45,29,51,49,52,47,61,58,47,53,82,41,60,74,75,28,51,40,46,57,46,26,50,50,51,27,36,52,29,38,43,55,36,44,70,50,38,65,62,54,39,52,18,47,52,50,70,56,30,48,85,76,51,60,68,51,45,46,51,53,50,33,48,43,36,24,27,53,26,35,31,35,45,32,50,22,51,25,40,47,38,51,34,41,55,71,74,36,69,85,51,82,61,83,33,38,58,73,69,65,58,29,54,50,52,51,52,44,47,53,48,51,18,43,53,60,22,45,70,51,41,76,27,41,44,65,43,83,57,98,65,23,29,71,43,77,55,47,94,64,63,46,69,59,52,53,51,51,50,51,50,50,46,43,42,60,34,41,52,50,27,48,52,47,34,43,53,33,33,52,52,43,37,53,54,48,69,69,42,87,82,52,91,40,62,66,55,40,51,50,41,52,46,55,42,49,53,53,46,66,24,45,46,60,34,54,51,52,52,48,51,51,50,48,39,70,78,39,68,79,75,58,52,42,46,54,50,53,49,52,63,61,43,46,64,54,27,52,54,47,34,54,46,46,46,49,46,48,46,44,68,74,32,68,69,25,64,63,45,50,52,45,43,51,50,53,55,53,69,69,47,68,66,78,60,58,59,62,70,63,61,69,57,84,71,78,86,76,73,81,75,83,82,84,88,80,83,75,84,74,82,82,75,76,80,72,69,67,76,86,97,130,87,74,60,85,71,54,83,69,65,59,93,75,65,64,72,66,77,58,57,57,79,71,82,77,64,62,64,60,52,30,51,52,49,38,53,49,45,51,48,46,39,55,52,20,45,56,45,30,52,49,52,45,61,58,45,54,83,40,60,74,76,28,49,42,46,56,46,28,49,48,50,28,36,50,30,37,42,55,36,45,71,52,36,64,62,53,39,51,18,47,51,50,70,56,31,48,86,76,51,59,69,51,45,44,51,52,50,34,47,43,35,24,27,53,27,35,32,34,46,32,49,22,49,24,41,46,39,50,34,41,55,69,74,35,67,86,50,82,62,82,36,37,59,71,68,66,60,30,53,51,52,51,51,44,48,52,49,52,19,43,54,60,24,44,70,51,41,76,28,42,44,63,44,83,57,100,66,24,31,73,41,77,56,47,92,66,65,46,69,58,52,54,50,53,50,51,49,50,47,42,42,61,36,40,52,50,26,47,51,47,32,41,53,34,34,53,51,43,39,53,53,47,70,70,42,86,83,52,92,38,62,66,56,40,52,49,41,53,46,55,40,49,53,54,46,67,25,45,45,61,35,52,51,52,50,50,52,50,49,49,40,70,77,39,67,79,75,57,52,41,46,54,50,51,49,52,63,60,42,47,63,54,30,51,53,46,35,53,45,46,47,48,45,47,46,44,68,76,32,67,68,26,64,63,44,50,52,44,44,51,50,51,54,54,70,70,47,68,63,78,59,56,58,61,68,64,62,68,54,82,71,75,85,76,75,83,75,80,84,79,78,80,78,74,80,72,79,80,75,73,79,72,67,67,77,84,94

Radius of gyration: 32.47 Å; Cα contacts (8 Å, |Δi|>4): 698; chains: 2; bounding box: 106×74×59 Å

Organism: Pleuronectes platessa (NCBI:txid8262)

Nearest PDB structures (foldseek):
  8k2x-assembly1_R  TM=9.093E-01  e=3.234E-12  Escherichia coli
  7wq3-assembly1_R  TM=8.383E-01  e=6.654E-11  Homo sapiens
  6tp6-assembly1_A  TM=8.110E-01  e=4.535E-11  Homo sapiens
  4xnv-assembly1_A  TM=8.393E-01  e=2.600E-10  Homo sapiens
  8wwm-assembly1_R  TM=8.399E-01  e=3.815E-10  Homo sapiens

Sequence (716 aa):
MADEHNHSAYINGTPWFVYECTIELDVDYRRIALFLLYLFIFMVGLLENVLVVWVNWSRRHSANGVLFCVINVSLSDLMVIGILPFYLMEVTMGEVWVWGHFLCKVTNLIFMVNFYSSSLFLACMTLERYLSLTRPSSPALFPVVGRRRWLLCGGLWLFSFVLALFENVHVDLLEFDEPGCYMMPEHNFQEWFICVHYLNLIFQFIGPAAVIITCNVLIARAVKATPDVQGRRDVWLVHVYSLVFVMCWLPYHLVVFLMVIDILNPYIFSCNTIEVLYFSYSVVQCLSLFHCVANPILYNFLSQSFCKNLINTVLSHIPKEVEQVGAGNQPGAPNGGGGPERQRKLSNVSTSQSDVGSMADEHNHSAYINGTPWFVYECTIELDVDYRRIALFLLYLFIFMVGLLENVLVVWVNWSRRHSANGVLFCVINVSLSDLMVIGILPFYLMEVTMGEVWVWGHFLCKVTNLIFMVNFYSSSLFLACMTLERYLSLTRPSSPALFPVVGRRRWLLCGGLWLFSFVLALFENVHVDLLEFDEPGCYMMPEHNFQEWFICVHYLNLIFQFIGPAAVIITCNVLIARAVKATPDVQGRRDVWLVHVYSLVFVMCWLPYHLVVFLMVIDILNPYIFSCNTIEVLYFSYSVVQCLSLFHCVANPILYNFLSQSFCKNLINTVLSHIPKEVEQVGAGNQPGAPNGGGGPERQRKLSNVSTSQSDVGS